Protein AF-0000000086866355 (afdb_homodimer)

Structure (mmCIF, N/CA/C/O backbone):
data_AF-0000000086866355-model_v1
#
loop_
_entity.id
_entity.type
_entity.pdbx_description
1 polymer 'Tubby-like protein'
#
loop_
_atom_site.group_PDB
_atom_site.id
_atom_site.type_symbol
_atom_site.label_atom_id
_atom_site.label_alt_id
_atom_site.label_comp_id
_atom_site.label_asym_id
_atom_site.label_entity_id
_atom_site.label_seq_id
_atom_site.pdbx_PDB_ins_code
_atom_site.Cartn_x
_atom_site.Cartn_y
_atom_site.Cartn_z
_atom_site.occupancy
_atom_site.B_iso_or_equiv
_atom_site.auth_seq_id
_atom_site.auth_comp_id
_atom_site.auth_asym_id
_atom_site.auth_atom_id
_atom_site.pdbx_PDB_model_num
ATOM 1 N N . SER A 1 1 ? 51.094 -3.871 59.094 1 22 1 SER A N 1
ATOM 2 C CA . SER A 1 1 ? 51.906 -3.299 58.031 1 22 1 SER A CA 1
ATOM 3 C C . SER A 1 1 ? 51.25 -3.449 56.688 1 22 1 SER A C 1
ATOM 5 O O . SER A 1 1 ? 51.75 -2.945 55.688 1 22 1 SER A O 1
ATOM 7 N N . THR A 1 2 ? 50.531 -4.531 56.438 1 24.47 2 THR A N 1
ATOM 8 C CA . THR A 1 2 ? 50.312 -5.113 55.125 1 24.47 2 THR A CA 1
ATOM 9 C C . THR A 1 2 ? 49.438 -4.18 54.25 1 24.47 2 THR A C 1
ATOM 11 O O . THR A 1 2 ? 48.375 -3.752 54.656 1 24.47 2 THR A O 1
ATOM 14 N N . GLN A 1 3 ? 50 -3.65 53.125 1 21.73 3 GLN A N 1
ATOM 15 C CA . GLN A 1 3 ? 49.875 -2.471 52.281 1 21.73 3 GLN A CA 1
ATOM 16 C C . GLN A 1 3 ? 48.688 -2.6 51.312 1 21.73 3 GLN A C 1
ATOM 18 O O . GLN A 1 3 ? 48.812 -3.236 50.281 1 21.73 3 GLN A O 1
ATOM 23 N N . CYS A 1 4 ? 47.594 -3.115 51.719 1 24.67 4 CYS A N 1
ATOM 24 C CA . CYS A 1 4 ? 46.594 -3.613 50.781 1 24.67 4 CYS A CA 1
ATOM 25 C C . CYS A 1 4 ? 46.188 -2.525 49.812 1 24.67 4 CYS A C 1
ATOM 27 O O . CYS A 1 4 ? 45.75 -1.448 50.219 1 24.67 4 CYS A O 1
ATOM 29 N N . CYS A 1 5 ? 46.75 -2.49 48.562 1 21.89 5 CYS A N 1
ATOM 30 C CA . CYS A 1 5 ? 47 -1.639 47.375 1 21.89 5 CYS A CA 1
ATOM 31 C C . CYS A 1 5 ? 45.688 -1.311 46.688 1 21.89 5 CYS A C 1
ATOM 33 O O . CYS A 1 5 ? 45.125 -2.156 46 1 21.89 5 CYS A O 1
ATOM 35 N N . VAL A 1 6 ? 44.688 -0.863 47.344 1 24.75 6 VAL A N 1
ATOM 36 C CA . VAL A 1 6 ? 43.344 -0.732 46.812 1 24.75 6 VAL A CA 1
ATOM 37 C C . VAL A 1 6 ? 43.344 0.205 45.625 1 24.75 6 VAL A C 1
ATOM 39 O O . VAL A 1 6 ? 43.594 1.405 45.75 1 24.75 6 VAL A O 1
ATOM 42 N N . THR A 1 7 ? 44.062 -0.179 44.469 1 22.98 7 THR A N 1
ATOM 43 C CA . THR A 1 7 ? 44.344 0.705 43.344 1 22.98 7 THR A CA 1
ATOM 44 C C . THR A 1 7 ? 43.062 1.239 42.719 1 22.98 7 THR A C 1
ATOM 46 O O . THR A 1 7 ? 42.125 0.475 42.469 1 22.98 7 THR A O 1
ATOM 49 N N . VAL A 1 8 ? 42.688 2.453 42.969 1 23.66 8 VAL A N 1
ATOM 50 C CA . VAL A 1 8 ? 41.531 3.324 42.719 1 23.66 8 VAL A CA 1
ATOM 51 C C . VAL A 1 8 ? 41.438 3.592 41.219 1 23.66 8 VAL A C 1
ATOM 53 O O . VAL A 1 8 ? 42.25 4.348 40.656 1 23.66 8 VAL A O 1
ATOM 56 N N . SER A 1 9 ? 41.438 2.555 40.281 1 23.56 9 SER A N 1
ATOM 57 C CA . SER A 1 9 ? 41.688 2.873 38.875 1 23.56 9 SER A CA 1
ATOM 58 C C . SER A 1 9 ? 40.594 3.799 38.344 1 23.56 9 SER A C 1
ATOM 60 O O . SER A 1 9 ? 39.406 3.508 38.438 1 23.56 9 SER A O 1
ATOM 62 N N . PRO A 1 10 ? 40.812 5.156 38.188 1 22.95 10 PRO A N 1
ATOM 63 C CA . PRO A 1 10 ? 39.906 6.281 37.969 1 22.95 10 PRO A CA 1
ATOM 64 C C . PRO A 1 10 ? 39.25 6.258 36.562 1 22.95 10 PRO A C 1
ATOM 66 O O . PRO A 1 10 ? 39.969 6.426 35.562 1 22.95 10 PRO A O 1
ATOM 69 N N . MET A 1 11 ? 38.469 5.293 36.125 1 22.59 11 MET A N 1
ATOM 70 C CA . MET A 1 11 ? 38.062 5.012 34.75 1 22.59 11 MET A CA 1
ATOM 71 C C . MET A 1 11 ? 37.219 6.141 34.188 1 22.59 11 MET A C 1
ATOM 73 O O . MET A 1 11 ? 35.969 6.094 34.281 1 22.59 11 MET A O 1
ATOM 77 N N . SER A 1 12 ? 37.469 7.398 34.406 1 20.14 12 SER A N 1
ATOM 78 C CA . SER A 1 12 ? 36.406 8.367 34.156 1 20.14 12 SER A CA 1
ATOM 79 C C . SER A 1 12 ? 35.969 8.375 32.719 1 20.14 12 SER A C 1
ATOM 81 O O . SER A 1 12 ? 36.781 8.297 31.812 1 20.14 12 SER A O 1
ATOM 83 N N . LEU A 1 13 ? 34.625 8.18 32.312 1 20.86 13 LEU A N 1
ATOM 84 C CA . LEU A 1 13 ? 33.719 7.891 31.203 1 20.86 13 LEU A CA 1
ATOM 85 C C . LEU A 1 13 ? 33.625 9.078 30.266 1 20.86 13 LEU A C 1
ATOM 87 O O . LEU A 1 13 ? 32.938 9.008 29.234 1 20.86 13 LEU A O 1
ATOM 91 N N . THR A 1 14 ? 34.031 10.281 30.656 1 19.16 14 THR A N 1
ATOM 92 C CA . THR A 1 14 ? 33.031 11.266 30.203 1 19.16 14 THR A CA 1
ATOM 93 C C . THR A 1 14 ? 32.969 11.297 28.672 1 19.16 14 THR A C 1
ATOM 95 O O . THR A 1 14 ? 31.906 11.18 28.094 1 19.16 14 THR A O 1
ATOM 98 N N . ALA A 1 15 ? 33.531 12.43 28.078 1 18.39 15 ALA A N 1
ATOM 99 C CA . ALA A 1 15 ? 32.875 13.539 27.375 1 18.39 15 ALA A CA 1
ATOM 100 C C . ALA A 1 15 ? 32.812 13.266 25.875 1 18.39 15 ALA A C 1
ATOM 102 O O . ALA A 1 15 ? 31.781 13.531 25.234 1 18.39 15 ALA A O 1
ATOM 103 N N . ALA A 1 16 ? 33.969 13.18 25.156 1 20.39 16 ALA A N 1
ATOM 104 C CA . ALA A 1 16 ? 34.156 14.109 24.047 1 20.39 16 ALA A CA 1
ATOM 105 C C . ALA A 1 16 ? 33.531 13.555 22.766 1 20.39 16 ALA A C 1
ATOM 107 O O . ALA A 1 16 ? 34.094 12.648 22.141 1 20.39 16 ALA A O 1
ATOM 108 N N . THR A 1 17 ? 32.281 13.148 22.75 1 21.11 17 THR A N 1
ATOM 109 C CA . THR A 1 17 ? 31.828 12.367 21.609 1 21.11 17 THR A CA 1
ATOM 110 C C . THR A 1 17 ? 31.875 13.203 20.328 1 21.11 17 THR A C 1
ATOM 112 O O . THR A 1 17 ? 31.094 14.141 20.172 1 21.11 17 THR A O 1
ATOM 115 N N . SER A 1 18 ? 33.031 13.648 19.844 1 20.7 18 SER A N 1
ATOM 116 C CA . SER A 1 18 ? 33.188 14.57 18.734 1 20.7 18 SER A CA 1
ATOM 117 C C . SER A 1 18 ? 32.531 14.039 17.469 1 20.7 18 SER A C 1
ATOM 119 O O . SER A 1 18 ? 32.75 14.586 16.375 1 20.7 18 SER A O 1
ATOM 121 N N . SER A 1 19 ? 31.609 13.094 17.547 1 20.66 19 SER A N 1
ATOM 122 C CA . SER A 1 19 ? 31.484 12.414 16.25 1 20.66 19 SER A CA 1
ATOM 123 C C . SER A 1 19 ? 30.844 13.32 15.211 1 20.66 19 SER A C 1
ATOM 125 O O . SER A 1 19 ? 29.625 13.539 15.219 1 20.66 19 SER A O 1
ATOM 127 N N . ASP A 1 20 ? 31.312 14.5 14.961 1 21.02 20 ASP A N 1
ATOM 128 C CA . ASP A 1 20 ? 30.594 15.43 14.094 1 21.02 20 ASP A CA 1
ATOM 129 C C . ASP A 1 20 ? 30.391 14.828 12.703 1 21.02 20 ASP A C 1
ATOM 131 O O . ASP A 1 20 ? 30.031 15.539 11.766 1 21.02 20 ASP A O 1
ATOM 135 N N . GLU A 1 21 ? 30.547 13.531 12.477 1 21.77 21 GLU A N 1
ATOM 136 C CA . GLU A 1 21 ? 30.656 13.297 11.039 1 21.77 21 GLU A CA 1
ATOM 137 C C . GLU A 1 21 ? 29.422 13.805 10.305 1 21.77 21 GLU A C 1
ATOM 139 O O . GLU A 1 21 ? 28.297 13.656 10.789 1 21.77 21 GLU A O 1
ATOM 144 N N . GLU A 1 22 ? 29.625 14.828 9.398 1 21.69 22 GLU A N 1
ATOM 145 C CA . GLU A 1 22 ? 28.875 15.586 8.398 1 21.69 22 GLU A CA 1
ATOM 146 C C . GLU A 1 22 ? 28.031 14.672 7.527 1 21.69 22 GLU A C 1
ATOM 148 O O . GLU A 1 22 ? 28.531 13.672 7 1 21.69 22 GLU A O 1
ATOM 153 N N . ASP A 1 23 ? 26.766 14.555 7.879 1 23.09 23 ASP A N 1
ATOM 154 C CA . ASP A 1 23 ? 25.625 13.82 7.324 1 23.09 23 ASP A CA 1
ATOM 155 C C . ASP A 1 23 ? 25.375 14.219 5.871 1 23.09 23 ASP A C 1
ATOM 157 O O . ASP A 1 23 ? 24.75 15.234 5.598 1 23.09 23 ASP A O 1
ATOM 161 N N . ASP A 1 24 ? 26.375 14.258 4.988 1 23.86 24 ASP A N 1
ATOM 162 C CA . ASP A 1 24 ? 26.25 14.695 3.602 1 23.86 24 ASP A CA 1
ATOM 163 C C . ASP A 1 24 ? 25.266 13.828 2.832 1 23.86 24 ASP A C 1
ATOM 165 O O . ASP A 1 24 ? 25.656 13.016 1.992 1 23.86 24 ASP A O 1
ATOM 169 N N . SER A 1 25 ? 24.328 13.203 3.381 1 23.52 25 SER A N 1
ATOM 170 C CA . SER A 1 25 ? 23.719 12.188 2.523 1 23.52 25 SER A CA 1
ATOM 171 C C . SER A 1 25 ? 23.047 12.82 1.308 1 23.52 25 SER A C 1
ATOM 173 O O . SER A 1 25 ? 21.844 13.078 1.32 1 23.52 25 SER A O 1
ATOM 175 N N . ASP A 1 26 ? 23.594 13.891 0.73 1 24.28 26 ASP A N 1
ATOM 176 C CA . ASP A 1 26 ? 23.125 14.492 -0.513 1 24.28 26 ASP A CA 1
ATOM 177 C C . ASP A 1 26 ? 23.031 13.453 -1.628 1 24.28 26 ASP A C 1
ATOM 179 O O . ASP A 1 26 ? 24.047 13.117 -2.25 1 24.28 26 ASP A O 1
ATOM 183 N N . SER A 1 27 ? 22.531 12.312 -1.439 1 25.3 27 SER A N 1
ATOM 184 C CA . SER A 1 27 ? 22.734 11.32 -2.488 1 25.3 27 SER A CA 1
ATOM 185 C C . SER A 1 27 ? 22.422 11.898 -3.865 1 25.3 27 SER A C 1
ATOM 187 O O . SER A 1 27 ? 21.438 12.617 -4.031 1 25.3 27 SER A O 1
ATOM 189 N N . SER A 1 28 ? 23.391 12.086 -4.703 1 24.31 28 SER A N 1
ATOM 190 C CA . SER A 1 28 ? 23.703 12.328 -6.105 1 24.31 28 SER A CA 1
ATOM 191 C C . SER A 1 28 ? 22.75 11.57 -7.027 1 24.31 28 SER A C 1
ATOM 193 O O . SER A 1 28 ? 22.422 10.414 -6.762 1 24.31 28 SER A O 1
ATOM 195 N N . THR A 1 29 ? 21.859 12.289 -7.727 1 25.16 29 THR A N 1
ATOM 196 C CA . THR A 1 29 ? 21.062 11.914 -8.883 1 25.16 29 THR A CA 1
ATOM 197 C C . THR A 1 29 ? 21.922 11.227 -9.938 1 25.16 29 THR A C 1
ATOM 199 O O . THR A 1 29 ? 22.656 11.891 -10.68 1 25.16 29 THR A O 1
ATOM 202 N N . LYS A 1 30 ? 22.703 10.203 -9.594 1 26.78 30 LYS A N 1
ATOM 203 C CA . LYS A 1 30 ? 23.484 9.594 -10.664 1 26.78 30 LYS A CA 1
ATOM 204 C C . LYS A 1 30 ? 22.609 9.367 -11.906 1 26.78 30 LYS A C 1
ATOM 206 O O . LYS A 1 30 ? 21.406 9.141 -11.789 1 26.78 30 LYS A O 1
ATOM 211 N N . PRO A 1 31 ? 23.172 9.867 -13.031 1 28.16 31 PRO A N 1
ATOM 212 C CA . PRO A 1 31 ? 22.5 9.633 -14.32 1 28.16 31 PRO A CA 1
ATOM 213 C C . PRO A 1 31 ? 22.031 8.195 -14.484 1 28.16 31 PRO A C 1
ATOM 215 O O . PRO A 1 31 ? 22.656 7.27 -13.945 1 28.16 31 PRO A O 1
ATOM 218 N N . ILE A 1 32 ? 20.719 8.031 -14.492 1 28.5 32 ILE A N 1
ATOM 219 C CA . ILE A 1 32 ? 20.188 6.723 -14.852 1 28.5 32 ILE A CA 1
ATOM 220 C C . ILE A 1 32 ? 20.953 6.168 -16.047 1 28.5 32 ILE A C 1
ATOM 222 O O . ILE A 1 32 ? 20.891 6.734 -17.156 1 28.5 32 ILE A O 1
ATOM 226 N N . ARG A 1 33 ? 22.25 5.852 -15.828 1 26.22 33 ARG A N 1
ATOM 227 C CA . ARG A 1 33 ? 22.938 5.145 -16.906 1 26.22 33 ARG A CA 1
ATOM 228 C C . ARG A 1 33 ? 21.984 4.207 -17.641 1 26.22 33 ARG A C 1
ATOM 230 O O . ARG A 1 33 ? 21 3.725 -17.062 1 26.22 33 ARG A O 1
ATOM 237 N N . SER A 1 34 ? 21.906 4.391 -18.922 1 28.97 34 SER A N 1
ATOM 238 C CA . SER A 1 34 ? 21.234 3.514 -19.891 1 28.97 34 SER A CA 1
ATOM 239 C C . SER A 1 34 ? 21.438 2.045 -19.531 1 28.97 34 SER A C 1
ATOM 241 O O . SER A 1 34 ? 22.547 1.52 -19.641 1 28.97 34 SER A O 1
ATOM 243 N N . GLU A 1 35 ? 21.016 1.693 -18.359 1 32.34 35 GLU A N 1
ATOM 244 C CA . GLU A 1 35 ? 21.312 0.323 -17.953 1 32.34 35 GLU A CA 1
ATOM 245 C C . GLU A 1 35 ? 20.969 -0.668 -19.062 1 32.34 35 GLU A C 1
ATOM 247 O O . GLU A 1 35 ? 19.922 -0.564 -19.688 1 32.34 35 GLU A O 1
ATOM 252 N N . LYS A 1 36 ? 22 -1.164 -19.688 1 33.28 36 LYS A N 1
ATOM 253 C CA . LYS A 1 36 ? 21.812 -2.305 -20.578 1 33.28 36 LYS A CA 1
ATOM 254 C C . LYS A 1 36 ? 20.703 -3.227 -20.062 1 33.28 36 LYS A C 1
ATOM 256 O O . LYS A 1 36 ? 20.672 -3.566 -18.891 1 33.28 36 LYS A O 1
ATOM 261 N N . LYS A 1 37 ? 19.625 -3.135 -20.734 1 38.28 37 LYS A N 1
ATOM 262 C CA . LYS A 1 37 ? 18.578 -4.121 -20.5 1 38.28 37 LYS A CA 1
ATOM 263 C C . LYS A 1 37 ? 19.156 -5.449 -20.031 1 38.28 37 LYS A C 1
ATOM 265 O O . LYS A 1 37 ? 19.797 -6.16 -20.812 1 38.28 37 LYS A O 1
ATOM 270 N N . LYS A 1 38 ? 19.625 -5.438 -18.75 1 45.19 38 LYS A N 1
ATOM 271 C CA . LYS A 1 38 ? 20.078 -6.746 -18.297 1 45.19 38 LYS A CA 1
ATOM 272 C C . LYS A 1 38 ? 19.109 -7.844 -18.734 1 45.19 38 LYS A C 1
ATOM 274 O O . LYS A 1 38 ? 17.891 -7.625 -18.766 1 45.19 38 LYS A O 1
ATOM 279 N N . ASN A 1 39 ? 19.609 -8.812 -19.375 1 56.75 39 ASN A N 1
ATOM 280 C CA . ASN A 1 39 ? 18.844 -10 -19.75 1 56.75 39 ASN A CA 1
ATOM 281 C C . ASN A 1 39 ? 18.031 -10.539 -18.562 1 56.75 39 ASN A C 1
ATOM 283 O O . ASN A 1 39 ? 18.578 -10.789 -17.5 1 56.75 39 ASN A O 1
ATOM 287 N N . PRO A 1 40 ? 16.688 -10.359 -18.547 1 55.22 40 PRO A N 1
ATOM 288 C CA . PRO A 1 40 ? 15.836 -10.859 -17.469 1 55.22 40 PRO A CA 1
ATOM 289 C C . PRO A 1 40 ? 16.312 -12.195 -16.906 1 55.22 40 PRO A C 1
ATOM 291 O O . PRO A 1 40 ? 16.141 -12.461 -15.711 1 55.22 40 PRO A O 1
ATOM 294 N N . ALA A 1 41 ? 16.984 -12.82 -17.703 1 68.06 41 ALA A N 1
ATOM 295 C CA . ALA A 1 41 ? 17.422 -14.125 -17.219 1 68.06 41 ALA A CA 1
ATOM 296 C C . ALA A 1 41 ? 18.453 -13.984 -16.125 1 68.06 41 ALA A C 1
ATOM 298 O O . ALA A 1 41 ? 18.5 -14.797 -15.188 1 68.06 41 ALA A O 1
ATOM 299 N N . SER A 1 42 ? 19.281 -12.992 -16.203 1 70.75 42 SER A N 1
ATOM 300 C CA . SER A 1 42 ? 20.359 -12.797 -15.234 1 70.75 42 SER A CA 1
ATOM 301 C C . SER A 1 42 ? 19.812 -12.383 -13.875 1 70.75 42 SER A C 1
ATOM 303 O O . SER A 1 42 ? 20.438 -12.648 -12.844 1 70.75 42 SER A O 1
ATOM 305 N N . LEU A 1 43 ? 18.609 -11.922 -13.93 1 72 43 LEU A N 1
ATOM 306 C CA . LEU A 1 43 ? 18 -11.422 -12.703 1 72 43 LEU A CA 1
ATOM 307 C C . LEU A 1 43 ? 17.625 -12.578 -11.781 1 72 43 LEU A C 1
ATOM 309 O O . LEU A 1 43 ? 17.594 -12.406 -10.555 1 72 43 LEU A O 1
ATOM 313 N N . PHE A 1 44 ? 17.578 -13.727 -12.297 1 80.44 44 PHE A N 1
ATOM 314 C CA . PHE A 1 44 ? 16.984 -14.812 -11.523 1 80.44 44 PHE A CA 1
ATOM 315 C C . PHE A 1 44 ? 17.953 -15.969 -11.359 1 80.44 44 PHE A C 1
ATOM 317 O O . PHE A 1 44 ? 17.641 -16.984 -10.734 1 80.44 44 PHE A O 1
ATOM 324 N N . GLN A 1 45 ? 19.188 -15.82 -11.93 1 74.75 45 GLN A N 1
ATOM 325 C CA . GLN A 1 45 ? 20.188 -16.875 -11.844 1 74.75 45 GLN A CA 1
ATOM 326 C C . GLN A 1 45 ? 20.875 -16.859 -10.477 1 74.75 45 GLN A C 1
ATOM 328 O O . GLN A 1 45 ? 21.234 -15.805 -9.961 1 74.75 45 GLN A O 1
ATOM 333 N N . THR A 1 46 ? 20.922 -17.844 -9.672 1 68.56 46 THR A N 1
ATOM 334 C CA . THR A 1 46 ? 21.547 -17.922 -8.359 1 68.56 46 THR A CA 1
ATOM 335 C C . THR A 1 46 ? 22.906 -18.609 -8.445 1 68.56 46 THR A C 1
ATOM 337 O O . THR A 1 46 ? 23.516 -18.938 -7.426 1 68.56 46 THR A O 1
ATOM 340 N N . GLY A 1 47 ? 23.688 -18.922 -9.484 1 51.78 47 GLY A N 1
ATOM 341 C CA . GLY A 1 47 ? 24.906 -19.719 -9.531 1 51.78 47 GLY A CA 1
ATOM 342 C C . GLY A 1 47 ? 26.109 -18.984 -8.992 1 51.78 47 GLY A C 1
ATOM 343 O O . GLY A 1 47 ? 26.141 -17.75 -8.977 1 51.78 47 GLY A O 1
ATOM 344 N N . GLY A 1 48 ? 26.844 -19.516 -7.895 1 41.78 48 GLY A N 1
ATOM 345 C CA . GLY A 1 48 ? 28.203 -19.188 -7.484 1 41.78 48 GLY A CA 1
ATOM 346 C C . GLY A 1 48 ? 29.172 -19.109 -8.641 1 41.78 48 GLY A C 1
ATOM 347 O O . GLY A 1 48 ? 29.125 -19.938 -9.562 1 41.78 48 GLY A O 1
ATOM 348 N N . ASP A 1 49 ? 29.734 -17.938 -9.008 1 36.31 49 ASP A N 1
ATOM 349 C CA . ASP A 1 49 ? 30.922 -17.906 -9.875 1 36.31 49 ASP A CA 1
ATOM 350 C C . ASP A 1 49 ? 31.953 -18.938 -9.438 1 36.31 49 ASP A C 1
ATOM 352 O O . ASP A 1 49 ? 32.312 -19 -8.266 1 36.31 49 ASP A O 1
ATOM 356 N N . PRO A 1 50 ? 32.094 -20.141 -10.055 1 31.47 50 PRO A N 1
ATOM 357 C CA . PRO A 1 50 ? 33.406 -20.781 -9.781 1 31.47 50 PRO A CA 1
ATOM 358 C C . PRO A 1 50 ? 34.594 -19.859 -9.984 1 31.47 50 PRO A C 1
ATOM 360 O O . PRO A 1 50 ? 34.469 -18.859 -10.711 1 31.47 50 PRO A O 1
ATOM 363 N N . PRO A 1 51 ? 35.656 -19.891 -9.203 1 29.27 51 PRO A N 1
ATOM 364 C CA . PRO A 1 51 ? 36.812 -19.016 -9.328 1 29.27 51 PRO A CA 1
ATOM 365 C C . PRO A 1 51 ? 37.344 -18.922 -10.766 1 29.27 51 PRO A C 1
ATOM 367 O O . PRO A 1 51 ? 37.469 -19.938 -11.445 1 29.27 51 PRO A O 1
ATOM 370 N N . LYS A 1 52 ? 37.062 -17.812 -11.445 1 25.08 52 LYS A N 1
ATOM 371 C CA . LYS A 1 52 ? 37.625 -17.484 -12.742 1 25.08 52 LYS A CA 1
ATOM 372 C C . LYS A 1 52 ? 39.125 -17.75 -12.758 1 25.08 52 LYS A C 1
ATOM 374 O O . LYS A 1 52 ? 39.875 -17.172 -11.969 1 25.08 52 LYS A O 1
ATOM 379 N N . GLU A 1 53 ? 39.531 -18.984 -13.031 1 21.17 53 GLU A N 1
ATOM 380 C CA . GLU A 1 53 ? 40.906 -19.094 -13.477 1 21.17 53 GLU A CA 1
ATOM 381 C C . GLU A 1 53 ? 41.188 -18.125 -14.625 1 21.17 53 GLU A C 1
ATOM 383 O O . GLU A 1 53 ? 40.312 -17.859 -15.453 1 21.17 53 GLU A O 1
ATOM 388 N N . LYS A 1 54 ? 42.156 -17.312 -14.477 1 22.84 54 LYS A N 1
ATOM 389 C CA . LYS A 1 54 ? 42.844 -16.297 -15.281 1 22.84 54 LYS A CA 1
ATOM 390 C C . LYS A 1 54 ? 43.125 -16.812 -16.688 1 22.84 54 LYS A C 1
ATOM 392 O O . LYS A 1 54 ? 44.062 -17.594 -16.875 1 22.84 54 LYS A O 1
ATOM 397 N N . LYS A 1 55 ? 42.125 -17.234 -17.531 1 18.59 55 LYS A N 1
ATOM 398 C CA . LYS A 1 55 ? 42.531 -17.703 -18.844 1 18.59 55 LYS A CA 1
ATOM 399 C C . LYS A 1 55 ? 43.25 -16.594 -19.609 1 18.59 55 LYS A C 1
ATOM 401 O O . LYS A 1 55 ? 42.906 -15.422 -19.484 1 18.59 55 LYS A O 1
ATOM 406 N N . SER A 1 56 ? 44.469 -16.828 -20.219 1 19.11 56 SER A N 1
ATOM 407 C CA . SER A 1 56 ? 45.5 -16.344 -21.125 1 19.11 56 SER A CA 1
ATOM 408 C C . SER A 1 56 ? 44.906 -16.109 -22.516 1 19.11 56 SER A C 1
ATOM 410 O O . SER A 1 56 ? 44.438 -17.047 -23.172 1 19.11 56 SER A O 1
ATOM 412 N N . LYS A 1 57 ? 44.156 -15.062 -22.609 1 18.42 57 LYS A N 1
ATOM 413 C CA . LYS A 1 57 ? 43.531 -14.719 -23.875 1 18.42 57 LYS A CA 1
ATOM 414 C C . LYS A 1 57 ? 44.594 -14.547 -24.969 1 18.42 57 LYS A C 1
ATOM 416 O O . LYS A 1 57 ? 45.469 -13.703 -24.844 1 18.42 57 LYS A O 1
ATOM 421 N N . LYS A 1 58 ? 44.875 -15.617 -25.703 1 16.56 58 LYS A N 1
ATOM 422 C CA . LYS A 1 58 ? 45.625 -15.594 -26.953 1 16.56 58 LYS A CA 1
ATOM 423 C C . LYS A 1 58 ? 44.906 -14.781 -28.016 1 16.56 58 LYS A C 1
ATOM 425 O O . LYS A 1 58 ? 43.688 -14.742 -28.031 1 16.56 58 LYS A O 1
ATOM 430 N N . LYS A 1 59 ? 45.625 -13.961 -28.891 1 18.44 59 LYS A N 1
ATOM 431 C CA . LYS A 1 59 ? 45.625 -12.914 -29.906 1 18.44 59 LYS A CA 1
ATOM 432 C C . LYS A 1 59 ? 44.969 -13.414 -31.203 1 18.44 59 LYS A C 1
ATOM 434 O O . LYS A 1 59 ? 44.969 -12.703 -32.219 1 18.44 59 LYS A O 1
ATOM 439 N N . ALA A 1 60 ? 44.156 -14.602 -31.266 1 16.38 60 ALA A N 1
ATOM 440 C CA . ALA A 1 60 ? 44.281 -15.062 -32.656 1 16.38 60 ALA A CA 1
ATOM 441 C C . ALA A 1 60 ? 43.594 -14.078 -33.594 1 16.38 60 ALA A C 1
ATOM 443 O O . ALA A 1 60 ? 42.719 -13.305 -33.219 1 16.38 60 ALA A O 1
ATOM 444 N N . PRO A 1 61 ? 43.781 -14.188 -34.969 1 18.97 61 PRO A N 1
ATOM 445 C CA . PRO A 1 61 ? 43.969 -13.547 -36.281 1 18.97 61 PRO A CA 1
ATOM 446 C C . PRO A 1 61 ? 42.656 -13.406 -37.062 1 18.97 61 PRO A C 1
ATOM 448 O O . PRO A 1 61 ? 42.656 -12.867 -38.156 1 18.97 61 PRO A O 1
ATOM 451 N N . LEU A 1 62 ? 41.5 -13.438 -36.344 1 14.91 62 LEU A N 1
ATOM 452 C CA . LEU A 1 62 ? 40.531 -14.031 -37.281 1 14.91 62 LEU A CA 1
ATOM 453 C C . LEU A 1 62 ? 40.375 -13.164 -38.531 1 14.91 62 LEU A C 1
ATOM 455 O O . LEU A 1 62 ? 40.562 -11.945 -38.469 1 14.91 62 LEU A O 1
ATOM 459 N N . LYS A 1 63 ? 39.719 -13.914 -39.562 1 15.87 63 LYS A N 1
ATOM 460 C CA . LYS A 1 63 ? 39.688 -14.086 -41.031 1 15.87 63 LYS A CA 1
ATOM 461 C C . LYS A 1 63 ? 38.75 -13.055 -41.656 1 15.87 63 LYS A C 1
ATOM 463 O O . LYS A 1 63 ? 39.125 -12.398 -42.625 1 15.87 63 LYS A O 1
ATOM 468 N N . GLU A 1 64 ? 37.406 -13.195 -41.438 1 14.8 64 GLU A N 1
ATOM 469 C CA . GLU A 1 64 ? 36.688 -13.656 -42.625 1 14.8 64 GLU A CA 1
ATOM 470 C C . GLU A 1 64 ? 36.281 -12.47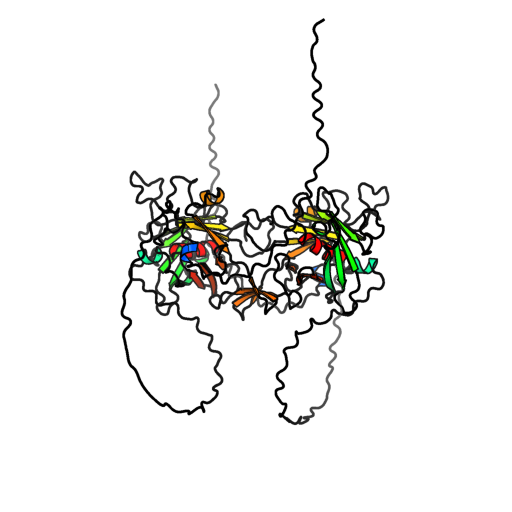7 -43.5 1 14.8 64 GLU A C 1
ATOM 472 O O . GLU A 1 64 ? 36.281 -11.328 -43.062 1 14.8 64 GLU A O 1
ATOM 477 N N . ALA A 1 65 ? 35.312 -12.742 -44.469 1 16.72 65 ALA A N 1
ATOM 478 C CA . ALA A 1 65 ? 34.938 -12.836 -45.875 1 16.72 65 ALA A CA 1
ATOM 479 C C . ALA A 1 65 ? 33.875 -11.797 -46.25 1 16.72 65 ALA A C 1
ATOM 481 O O . ALA A 1 65 ? 33.469 -11.711 -47.406 1 16.72 65 ALA A O 1
ATOM 482 N N . GLU A 1 66 ? 33.5 -10.922 -45.375 1 16.12 66 GLU A N 1
ATOM 483 C CA . GLU A 1 66 ? 32.125 -10.734 -45.781 1 16.12 66 GLU A CA 1
ATOM 484 C C . GLU A 1 66 ? 32 -10.148 -47.188 1 16.12 66 GLU A C 1
ATOM 486 O O . GLU A 1 66 ? 32.688 -9.164 -47.5 1 16.12 66 GLU A O 1
ATOM 491 N N . SER A 1 67 ? 31.344 -11 -47.969 1 15.16 67 SER A N 1
ATOM 492 C CA . SER A 1 67 ? 31 -11.039 -49.375 1 15.16 67 SER A CA 1
ATOM 493 C C . SER A 1 67 ? 30.094 -9.867 -49.75 1 15.16 67 SER A C 1
ATOM 495 O O . SER A 1 67 ? 30.406 -9.109 -50.688 1 15.16 67 SER A O 1
ATOM 497 N N . GLU A 1 68 ? 28.781 -10.164 -49.906 1 15.02 68 GLU A N 1
ATOM 498 C CA . GLU A 1 68 ? 28.172 -10.273 -51.219 1 15.02 68 GLU A CA 1
ATOM 499 C C . GLU A 1 68 ? 27.484 -8.969 -51.656 1 15.02 68 GLU A C 1
ATOM 501 O O . GLU A 1 68 ? 27.391 -8.039 -50.844 1 15.02 68 GLU A O 1
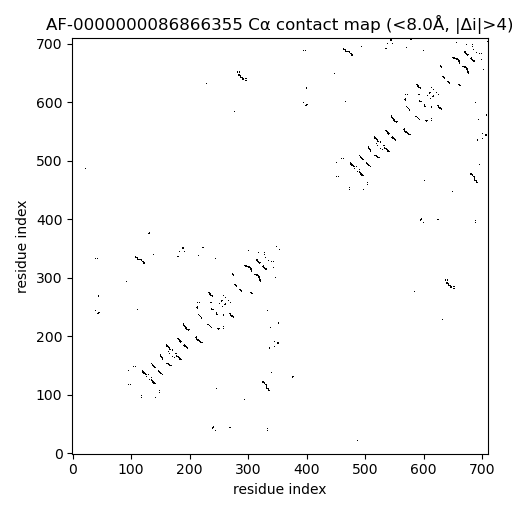ATOM 506 N N . GLU A 1 69 ? 26.109 -9.055 -51.875 1 15.57 69 GLU A N 1
ATOM 507 C CA . GLU A 1 69 ? 25.359 -9.047 -53.125 1 15.57 69 GLU A CA 1
ATOM 508 C C . GLU A 1 69 ? 24.734 -7.68 -53.375 1 15.57 69 GLU A C 1
ATOM 510 O O . GLU A 1 69 ? 24.641 -6.852 -52.469 1 15.57 69 GLU A O 1
ATOM 515 N N . GLU A 1 70 ? 23.453 -7.73 -53.969 1 15.66 70 GLU A N 1
ATOM 516 C CA . GLU A 1 70 ? 22.891 -7.375 -55.281 1 15.66 70 GLU A CA 1
ATOM 517 C C . GLU A 1 70 ? 22.078 -6.094 -55.188 1 15.66 70 GLU A C 1
ATOM 519 O O . GLU A 1 70 ? 22.266 -5.176 -56 1 15.66 70 GLU A O 1
ATOM 524 N N . THR A 1 71 ? 20.812 -6.109 -54.656 1 15.95 71 THR A N 1
ATOM 525 C CA . THR A 1 71 ? 19.688 -5.973 -55.594 1 15.95 71 THR A CA 1
ATOM 526 C C . THR A 1 71 ? 19.297 -4.504 -55.75 1 15.95 71 THR A C 1
ATOM 528 O O . THR A 1 71 ? 19.328 -3.744 -54.781 1 15.95 71 THR A O 1
ATOM 531 N N . PRO A 1 72 ? 18.703 -4.18 -56.938 1 17 72 PRO A N 1
ATOM 532 C CA . PRO A 1 72 ? 18.594 -2.961 -57.75 1 17 72 PRO A CA 1
ATOM 533 C C . PRO A 1 72 ? 17.516 -2.006 -57.219 1 17 72 PRO A C 1
ATOM 535 O O . PRO A 1 72 ? 17.812 -0.841 -56.938 1 17 72 PRO A O 1
ATOM 538 N N . GLU A 1 73 ? 16.219 -2.045 -57.875 1 15.9 73 GLU A N 1
ATOM 539 C CA . GLU A 1 73 ? 15.75 -0.99 -58.75 1 15.9 73 GLU A CA 1
ATOM 540 C C . GLU A 1 73 ? 14.789 -0.042 -58.031 1 15.9 73 GLU A C 1
ATOM 542 O O . GLU A 1 73 ? 14.438 -0.272 -56.875 1 15.9 73 GLU A O 1
ATOM 547 N N . THR A 1 74 ? 13.367 0.133 -58.562 1 16.27 74 THR A N 1
ATOM 548 C CA . THR A 1 74 ? 12.734 1.229 -59.281 1 16.27 74 THR A CA 1
ATOM 549 C C . THR A 1 74 ? 11.836 2.045 -58.375 1 16.27 74 THR A C 1
ATOM 551 O O . THR A 1 74 ? 11.5 1.597 -57.281 1 16.27 74 THR A O 1
ATOM 554 N N . LEU A 1 75 ? 10.578 2.602 -59 1 16.92 75 LEU A N 1
ATOM 555 C CA . LEU A 1 75 ? 10.008 3.906 -59.312 1 16.92 75 LEU A CA 1
ATOM 556 C C . LEU A 1 75 ? 8.836 4.234 -58.406 1 16.92 75 LEU A C 1
ATOM 558 O O . LEU A 1 75 ? 8.414 5.391 -58.312 1 16.92 75 LEU A O 1
ATOM 562 N N . GLN A 1 76 ? 8.258 3.279 -57.656 1 17.23 76 GLN A N 1
ATOM 563 C CA . GLN A 1 76 ? 6.82 3.477 -57.812 1 17.23 76 GLN A CA 1
ATOM 564 C C . GLN A 1 76 ? 6.355 4.766 -57.156 1 17.23 76 GLN A C 1
ATOM 566 O O . GLN A 1 76 ? 6.953 5.219 -56.188 1 17.23 76 GLN A O 1
ATOM 571 N N . LYS A 1 77 ? 5.094 5.301 -57.812 1 19.3 77 LYS A N 1
ATOM 572 C CA . LYS A 1 77 ? 4.23 6.457 -58.031 1 19.3 77 LYS A CA 1
ATOM 573 C C . LYS A 1 77 ? 3.434 6.801 -56.781 1 19.3 77 LYS A C 1
ATOM 575 O O . LYS A 1 77 ? 3.188 5.938 -55.938 1 19.3 77 LYS A O 1
ATOM 580 N N . ASN A 1 78 ? 2.824 8.07 -56.688 1 16.45 78 ASN A N 1
ATOM 581 C CA . ASN A 1 78 ? 2.453 9.156 -55.781 1 16.45 78 ASN A CA 1
ATOM 582 C C . ASN A 1 78 ? 1.056 8.953 -55.219 1 16.45 78 ASN A C 1
ATOM 584 O O . ASN A 1 78 ? 0.709 9.539 -54.188 1 16.45 78 ASN A O 1
ATOM 588 N N . SER A 1 79 ? 0.127 8.086 -55.719 1 19.34 79 SER A N 1
ATOM 589 C CA . SER A 1 79 ? -1.167 8.758 -55.75 1 19.34 79 SER A CA 1
ATOM 590 C C . SER A 1 79 ? -1.812 8.773 -54.375 1 19.34 79 SER A C 1
ATOM 592 O O . SER A 1 79 ? -1.951 7.727 -53.75 1 19.34 79 SER A O 1
ATOM 594 N N . ASN A 1 80 ? -1.873 9.93 -53.656 1 17.06 80 ASN A N 1
ATOM 595 C CA . ASN A 1 80 ? -2.111 10.25 -52.281 1 17.06 80 ASN A CA 1
ATOM 596 C C . ASN A 1 80 ? -3.596 10.172 -51.906 1 17.06 80 ASN A C 1
ATOM 598 O O . ASN A 1 80 ? -3.973 10.32 -50.75 1 17.06 80 ASN A O 1
ATOM 602 N N . LYS A 1 81 ? -4.625 10.078 -52.812 1 18.67 81 LYS A N 1
ATOM 603 C CA . LYS A 1 81 ? -5.664 10.945 -52.25 1 18.67 81 LYS A CA 1
ATOM 604 C C . LYS A 1 81 ? -6.465 10.219 -51.156 1 18.67 81 LYS A C 1
ATOM 606 O O . LYS A 1 81 ? -7.488 10.727 -50.688 1 18.67 81 LYS A O 1
ATOM 611 N N . LYS A 1 82 ? -6.051 9.195 -50.469 1 17.81 82 LYS A N 1
ATOM 612 C CA . LYS A 1 82 ? -7.121 8.391 -49.906 1 17.81 82 LYS A CA 1
ATOM 613 C C . LYS A 1 82 ? -7.832 9.141 -48.781 1 17.81 82 LYS A C 1
ATOM 615 O O . LYS A 1 82 ? -7.219 9.953 -48.062 1 17.81 82 LYS A O 1
ATOM 620 N N . GLY A 1 83 ? -9.234 8.992 -48.812 1 19.09 83 GLY A N 1
ATOM 621 C CA . GLY A 1 83 ? -10.43 9.383 -48.062 1 19.09 83 GLY A CA 1
ATOM 622 C C . GLY A 1 83 ? -10.383 8.992 -46.594 1 19.09 83 GLY A C 1
ATOM 623 O O . GLY A 1 83 ? -9.797 7.973 -46.25 1 19.09 83 GLY A O 1
ATOM 624 N N . LYS A 1 84 ? -10.477 10 -45.719 1 20.5 84 LYS A N 1
ATOM 625 C CA . LYS A 1 84 ? -10.32 10.055 -44.281 1 20.5 84 LYS A CA 1
ATOM 626 C C . LYS A 1 84 ? -11.438 9.289 -43.594 1 20.5 84 LYS A C 1
ATOM 628 O O . LYS A 1 84 ? -12.594 9.727 -43.594 1 20.5 84 LYS A O 1
ATOM 633 N N . ALA A 1 85 ? -11.648 7.965 -43.844 1 19.67 85 ALA A N 1
ATOM 634 C CA . ALA A 1 85 ? -12.688 7.246 -43.125 1 19.67 85 ALA A CA 1
ATOM 635 C C . ALA A 1 85 ? -12.461 7.34 -41.625 1 19.67 85 ALA A C 1
ATOM 637 O O . ALA A 1 85 ? -11.328 7.242 -41.156 1 19.67 85 ALA A O 1
ATOM 638 N N . LYS A 1 86 ? -13.383 7.969 -40.969 1 22.41 86 LYS A N 1
ATOM 639 C CA . LYS A 1 86 ? -13.508 8.164 -39.531 1 22.41 86 LYS A CA 1
ATOM 640 C C . LYS A 1 86 ? -13.445 6.828 -38.781 1 22.41 86 LYS A C 1
ATOM 642 O O . LYS A 1 86 ? -14.305 5.969 -38.969 1 22.41 86 LYS A O 1
ATOM 647 N N . LYS A 1 87 ? -12.227 6.27 -38.562 1 21.73 87 LYS A N 1
ATOM 648 C CA . LYS A 1 87 ? -11.945 4.984 -37.906 1 21.73 87 LYS A CA 1
ATOM 649 C C . LYS A 1 87 ? -12.539 4.926 -36.531 1 21.73 87 LYS A C 1
ATOM 651 O O . LYS A 1 87 ? -12.375 5.859 -35.719 1 21.73 87 LYS A O 1
ATOM 656 N N . SER A 1 88 ? -13.75 4.219 -36.406 1 25.69 88 SER A N 1
ATOM 657 C CA . SER A 1 88 ? -14.289 3.656 -35.188 1 25.69 88 SER A CA 1
ATOM 658 C C . SER A 1 88 ? -13.172 3.148 -34.281 1 25.69 88 SER A C 1
ATOM 660 O O . SER A 1 88 ? -12.258 2.459 -34.719 1 25.69 88 SER A O 1
ATOM 662 N N . LYS A 1 89 ? -12.812 3.98 -33.375 1 29.11 89 LYS A N 1
ATOM 663 C CA . LYS A 1 89 ? -11.734 3.529 -32.5 1 29.11 89 LYS A CA 1
ATOM 664 C C . LYS A 1 89 ? -11.859 2.043 -32.188 1 29.11 89 LYS A C 1
ATOM 666 O O . LYS A 1 89 ? -12.867 1.611 -31.609 1 29.11 89 LYS A O 1
ATOM 671 N N . LYS A 1 90 ? -11.516 1.212 -33.094 1 26.28 90 LYS A N 1
ATOM 672 C CA . LYS A 1 90 ? -11.344 -0.223 -32.875 1 26.28 90 LYS A CA 1
ATOM 673 C C . LYS A 1 90 ? -10.844 -0.52 -31.469 1 26.28 90 LYS A C 1
ATOM 675 O O . LYS A 1 90 ? -9.852 0.069 -31.016 1 26.28 90 LYS A O 1
ATOM 680 N N . LYS A 1 91 ? -11.75 -0.883 -30.562 1 33.31 91 LYS A N 1
ATOM 681 C CA . LYS A 1 91 ? -11.281 -1.52 -29.328 1 33.31 91 LYS A CA 1
ATOM 682 C C . LYS A 1 91 ? -9.961 -2.25 -29.562 1 33.31 91 LYS A C 1
ATOM 684 O O . LYS A 1 91 ? -9.859 -3.107 -30.438 1 33.31 91 LYS A O 1
ATOM 689 N N . GLU A 1 92 ? -8.891 -1.439 -29.547 1 36.84 92 GLU A N 1
ATOM 690 C CA . GLU A 1 92 ? -7.57 -2.029 -29.766 1 36.84 92 GLU A CA 1
ATOM 691 C C . GLU A 1 92 ? -7.539 -3.484 -29.297 1 36.84 92 GLU A C 1
ATOM 693 O O . GLU A 1 92 ? -7.852 -3.783 -28.141 1 36.84 92 GLU A O 1
ATOM 698 N N . GLU A 1 93 ? -7.914 -4.371 -30.156 1 39.75 93 GLU A N 1
ATOM 699 C CA . GLU A 1 93 ? -7.707 -5.797 -29.938 1 39.75 93 GLU A CA 1
ATOM 700 C C . GLU A 1 93 ? -6.414 -6.059 -29.172 1 39.75 93 GLU A C 1
ATOM 702 O O . GLU A 1 93 ? -5.371 -5.477 -29.5 1 39.75 93 GLU A O 1
ATOM 707 N N . ARG A 1 94 ? -6.594 -6.48 -27.969 1 47.91 94 ARG A N 1
ATOM 708 C CA . ARG A 1 94 ? -5.418 -6.906 -27.219 1 47.91 94 ARG A CA 1
ATOM 709 C C . ARG A 1 94 ? -4.453 -7.691 -28.094 1 47.91 94 ARG A C 1
ATOM 711 O O . ARG A 1 94 ? -4.883 -8.453 -28.969 1 47.91 94 ARG A O 1
ATOM 718 N N . PRO A 1 95 ? -3.307 -7.176 -28.359 1 48.41 95 PRO A N 1
ATOM 719 C CA . PRO A 1 95 ? -2.367 -7.93 -29.203 1 48.41 95 PRO A CA 1
ATOM 720 C C . PRO A 1 95 ? -2.393 -9.43 -28.906 1 48.41 95 PRO A C 1
ATOM 722 O O . PRO A 1 95 ? -2.535 -9.828 -27.734 1 48.41 95 PRO A O 1
ATOM 725 N N . PRO A 1 96 ? -2.596 -10.195 -29.938 1 51.06 96 PRO A N 1
ATOM 726 C CA . PRO A 1 96 ? -2.65 -11.648 -29.734 1 51.06 96 PRO A CA 1
ATOM 727 C C . PRO A 1 96 ? -1.358 -12.219 -29.156 1 51.06 96 PRO A C 1
ATOM 729 O O . PRO A 1 96 ? -0.281 -11.656 -29.375 1 51.06 96 PRO A O 1
ATOM 732 N N . SER A 1 97 ? -1.388 -12.984 -28.109 1 57.53 97 SER A N 1
ATOM 733 C CA . SER A 1 97 ? -0.285 -13.68 -27.469 1 57.53 97 SER A CA 1
ATOM 734 C C . SER A 1 97 ? 0.539 -14.477 -28.469 1 57.53 97 SER A C 1
ATOM 736 O O . SER A 1 97 ? 0.012 -14.938 -29.484 1 57.53 97 SER A O 1
ATOM 738 N N . PRO A 1 98 ? 1.845 -14.305 -28.531 1 61.22 98 PRO A N 1
ATOM 739 C CA . PRO A 1 98 ? 2.682 -15.156 -29.375 1 61.22 98 PRO A CA 1
ATOM 740 C C . PRO A 1 98 ? 2.193 -16.609 -29.422 1 61.22 98 PRO A C 1
ATOM 742 O O . PRO A 1 98 ? 1.546 -17.062 -28.484 1 61.22 98 PRO A O 1
ATOM 745 N N . VAL A 1 99 ? 2.322 -17.172 -30.609 1 69.38 99 VAL A N 1
ATOM 746 C CA . VAL A 1 99 ? 1.852 -18.531 -30.844 1 69.38 99 VAL A CA 1
ATOM 747 C C . VAL A 1 99 ? 2.635 -19.5 -29.953 1 69.38 99 VAL A C 1
ATOM 749 O O . VAL A 1 99 ? 3.857 -19.625 -30.094 1 69.38 99 VAL A O 1
ATOM 752 N N . ILE A 1 100 ? 2.072 -19.891 -28.906 1 77.81 100 ILE A N 1
ATOM 753 C CA . ILE A 1 100 ? 2.623 -20.891 -28 1 77.81 100 ILE A CA 1
ATOM 754 C C . ILE A 1 100 ? 2.029 -22.266 -28.328 1 77.81 100 ILE A C 1
ATOM 756 O O . ILE A 1 100 ? 0.807 -22.422 -28.344 1 77.81 100 ILE A O 1
ATOM 760 N N . GLU A 1 101 ? 2.914 -23.172 -28.766 1 80.5 101 GLU A N 1
ATOM 761 C CA . GLU A 1 101 ? 2.488 -24.547 -29.031 1 80.5 101 GLU A CA 1
ATOM 762 C C . GLU A 1 101 ? 2.67 -25.438 -27.812 1 80.5 101 GLU A C 1
ATOM 764 O O . GLU A 1 101 ? 3.707 -25.391 -27.156 1 80.5 101 GLU A O 1
ATOM 769 N N . VAL A 1 102 ? 1.546 -26.156 -27.594 1 86.94 102 VAL A N 1
ATOM 770 C CA . VAL A 1 102 ? 1.572 -27.078 -26.453 1 86.94 102 VAL A CA 1
ATOM 771 C C . VAL A 1 102 ? 1.59 -28.516 -26.953 1 86.94 102 VAL A C 1
ATOM 773 O O . VAL A 1 102 ? 0.536 -29.109 -27.203 1 86.94 102 VAL A O 1
ATOM 776 N N . ASP A 1 103 ? 2.77 -29.109 -27.094 1 86.38 103 ASP A N 1
ATOM 777 C CA . ASP A 1 103 ? 2.883 -30.484 -27.547 1 86.38 103 ASP A CA 1
ATOM 778 C C . ASP A 1 103 ? 2.615 -31.469 -26.406 1 86.38 103 ASP A C 1
ATOM 780 O O . ASP A 1 103 ? 1.761 -32.344 -26.516 1 86.38 103 ASP A O 1
ATOM 784 N N . ASN A 1 104 ? 3.373 -31.328 -25.328 1 93.5 104 ASN A N 1
ATOM 785 C CA . ASN A 1 104 ? 3.199 -32.062 -24.094 1 93.5 104 ASN A CA 1
ATOM 786 C C . ASN A 1 104 ? 2.717 -31.172 -22.953 1 93.5 104 ASN A C 1
ATOM 788 O O . ASN A 1 104 ? 3.49 -30.375 -22.406 1 93.5 104 ASN A O 1
ATOM 792 N N . LEU A 1 105 ? 1.472 -31.422 -22.594 1 95 105 LEU A N 1
ATOM 793 C CA . LEU A 1 105 ? 0.83 -30.516 -21.641 1 95 105 LEU A CA 1
ATOM 794 C C . LEU A 1 105 ? 1.532 -30.562 -20.281 1 95 105 LEU A C 1
ATOM 796 O O . LEU A 1 105 ? 1.8 -29.531 -19.672 1 95 105 LEU A O 1
ATOM 800 N N . GLU A 1 106 ? 1.811 -31.766 -19.812 1 94.75 106 GLU A N 1
ATOM 801 C CA . GLU A 1 106 ? 2.447 -31.938 -18.516 1 94.75 106 GLU A CA 1
ATOM 802 C C . GLU A 1 106 ? 3.795 -31.234 -18.453 1 94.75 106 GLU A C 1
ATOM 804 O O . GLU A 1 106 ? 4.109 -30.562 -17.469 1 94.75 106 GLU A O 1
ATOM 809 N N . GLU A 1 107 ? 4.547 -31.406 -19.453 1 94.44 107 GLU A N 1
ATOM 810 C CA . GLU A 1 107 ? 5.852 -30.75 -19.516 1 94.44 107 GLU A CA 1
ATOM 811 C C . GLU A 1 107 ? 5.703 -29.234 -19.656 1 94.44 107 GLU A C 1
ATOM 813 O O . GLU A 1 107 ? 6.441 -28.484 -19.031 1 94.44 107 GLU A O 1
ATOM 818 N N . PHE A 1 108 ? 4.793 -28.875 -20.453 1 95.94 108 PHE A N 1
ATOM 819 C CA . PHE A 1 108 ? 4.602 -27.453 -20.75 1 95.94 108 PHE A CA 1
ATOM 820 C C . PHE A 1 108 ? 4.273 -26.688 -19.469 1 95.94 108 PHE A C 1
ATOM 822 O O . PHE A 1 108 ? 4.832 -25.625 -19.219 1 95.94 108 PHE A O 1
ATOM 829 N N . VAL A 1 109 ? 3.385 -27.203 -18.656 1 97.94 109 VAL A N 1
ATOM 830 C CA . VAL A 1 109 ? 2.848 -26.438 -17.547 1 97.94 109 VAL A CA 1
ATOM 831 C C . VAL A 1 109 ? 3.885 -26.375 -16.422 1 97.94 109 VAL A C 1
ATOM 833 O O . VAL A 1 109 ? 3.768 -25.547 -15.516 1 97.94 109 VAL A O 1
ATOM 836 N N . LEU A 1 110 ? 4.934 -27.188 -16.453 1 96.81 110 LEU A N 1
ATOM 837 C CA . LEU A 1 110 ? 5.965 -27.172 -15.422 1 96.81 110 LEU A CA 1
ATOM 838 C C . LEU A 1 110 ? 7.223 -26.469 -15.914 1 96.81 110 LEU A C 1
ATOM 840 O O . LEU A 1 110 ? 8.109 -26.141 -15.117 1 96.81 110 LEU A O 1
ATOM 844 N N . GLN A 1 111 ? 7.266 -26.203 -17.141 1 96 111 GLN A N 1
ATOM 845 C CA . GLN A 1 111 ? 8.422 -25.531 -17.719 1 96 111 GLN A CA 1
ATOM 846 C C . GLN A 1 111 ? 8.328 -24.016 -17.578 1 96 111 GLN A C 1
ATOM 848 O O . GLN A 1 111 ? 7.27 -23.438 -17.812 1 96 111 GLN A O 1
ATOM 853 N N . PRO A 1 112 ? 9.453 -23.406 -17.125 1 96.69 112 PRO A N 1
ATOM 854 C CA . PRO A 1 112 ? 9.422 -21.953 -17.078 1 96.69 112 PRO A CA 1
ATOM 855 C C . PRO A 1 112 ? 9.07 -21.328 -18.422 1 96.69 112 PRO A C 1
ATOM 857 O O . PRO A 1 112 ? 9.391 -21.891 -19.484 1 96.69 112 PRO A O 1
ATOM 860 N N . ALA A 1 113 ? 8.414 -20.203 -18.359 1 96.94 113 ALA A N 1
ATOM 861 C CA . ALA A 1 113 ? 8.117 -19.469 -19.594 1 96.94 113 ALA A CA 1
ATOM 862 C C . ALA A 1 113 ? 9.391 -19.172 -20.375 1 96.94 113 ALA A C 1
ATOM 864 O O . ALA A 1 113 ? 10.461 -18.984 -19.781 1 96.94 113 ALA A O 1
ATOM 865 N N . PRO A 1 114 ? 9.234 -19.156 -21.719 1 93.62 114 PRO A N 1
ATOM 866 C CA . PRO A 1 114 ? 10.406 -18.75 -22.5 1 93.62 114 PRO A CA 1
ATOM 867 C C . PRO A 1 114 ? 10.812 -17.297 -22.234 1 93.62 114 PRO A C 1
ATOM 869 O O . PRO A 1 114 ? 9.953 -16.438 -22.047 1 93.62 114 PRO A O 1
ATOM 872 N N . GLN A 1 115 ? 12.078 -17.078 -22.234 1 92.44 115 GLN A N 1
ATOM 873 C CA . GLN A 1 115 ? 12.578 -15.711 -22.031 1 92.44 115 GLN A CA 1
ATOM 874 C C . GLN A 1 115 ? 12.086 -14.781 -23.141 1 92.44 115 GLN A C 1
ATOM 876 O O . GLN A 1 115 ? 12.055 -15.148 -24.312 1 92.44 115 GLN A O 1
ATOM 881 N N . GLY A 1 116 ? 11.641 -13.602 -22.734 1 90.94 116 GLY A N 1
ATOM 882 C CA . GLY A 1 116 ? 11.234 -12.578 -23.688 1 90.94 116 GLY A CA 1
ATOM 883 C C . GLY A 1 116 ? 9.812 -12.766 -24.203 1 90.94 116 GLY A C 1
ATOM 884 O O . GLY A 1 116 ? 9.344 -12.016 -25.047 1 90.94 116 GLY A O 1
ATOM 885 N N . VAL A 1 117 ? 9.211 -13.859 -23.766 1 93.69 117 VAL A N 1
ATOM 886 C CA . VAL A 1 117 ? 7.848 -14.133 -24.219 1 93.69 117 VAL A CA 1
ATOM 887 C C . VAL A 1 117 ? 6.891 -14.078 -23.031 1 93.69 117 VAL A C 1
ATOM 889 O O . VAL A 1 117 ? 7.141 -14.695 -22 1 93.69 117 VAL A O 1
ATOM 892 N N . THR A 1 118 ? 5.871 -13.312 -23.188 1 96.31 118 THR A N 1
ATOM 893 C CA . THR A 1 118 ? 4.805 -13.312 -22.203 1 96.31 118 THR A CA 1
ATOM 894 C C . THR A 1 118 ? 3.754 -14.367 -22.531 1 96.31 118 THR A C 1
ATOM 896 O O . THR A 1 118 ? 3.164 -14.344 -23.625 1 96.31 118 THR A O 1
ATOM 899 N N . VAL A 1 119 ? 3.57 -15.289 -21.672 1 97.25 119 VAL A N 1
ATOM 900 C CA . VAL A 1 119 ? 2.502 -16.266 -21.859 1 97.25 119 VAL A CA 1
ATOM 901 C C . VAL A 1 119 ? 1.185 -15.695 -21.328 1 97.25 119 VAL A C 1
ATOM 903 O O . VAL A 1 119 ? 1.01 -15.508 -20.125 1 97.25 119 VAL A O 1
ATOM 906 N N . LYS A 1 120 ? 0.29 -15.445 -22.219 1 97.88 120 LYS A N 1
ATOM 907 C CA . LYS A 1 120 ? -0.991 -14.828 -21.875 1 97.88 120 LYS A CA 1
ATOM 908 C C . LYS A 1 120 ? -2.062 -15.891 -21.641 1 97.88 120 LYS A C 1
ATOM 910 O O . LYS A 1 120 ? -2.301 -16.734 -22.516 1 97.88 120 LYS A O 1
ATOM 915 N N . CYS A 1 121 ? -2.695 -15.781 -20.484 1 98.25 121 CYS A N 1
ATOM 916 C CA . CYS A 1 121 ? -3.691 -16.781 -20.141 1 98.25 121 CYS A CA 1
ATOM 917 C C . CYS A 1 121 ? -4.973 -16.141 -19.625 1 98.25 121 CYS A C 1
ATOM 919 O O . CYS A 1 121 ? -5.016 -14.922 -19.422 1 98.25 121 CYS A O 1
ATOM 921 N N . ARG A 1 122 ? -5.969 -17.016 -19.531 1 98 122 ARG A N 1
ATOM 922 C CA . ARG A 1 122 ? -7.266 -16.656 -18.969 1 98 122 ARG A CA 1
ATOM 923 C C . ARG A 1 122 ? -7.711 -17.656 -17.906 1 98 122 ARG A C 1
ATOM 925 O O . ARG A 1 122 ? -7.562 -18.859 -18.094 1 98 122 ARG A O 1
ATOM 932 N N . VAL A 1 123 ? -8.172 -17.109 -16.812 1 98.44 123 VAL A N 1
ATOM 933 C CA . VAL A 1 123 ? -8.711 -17.938 -15.734 1 98.44 123 VAL A CA 1
ATOM 934 C C . VAL A 1 123 ? -10.227 -17.766 -15.656 1 98.44 123 VAL A C 1
ATOM 936 O O . VAL A 1 123 ? -10.727 -16.641 -15.547 1 98.44 123 VAL A O 1
ATOM 939 N N . THR A 1 124 ? -10.922 -18.844 -15.719 1 97.69 124 THR A N 1
ATOM 940 C CA . THR A 1 124 ? -12.367 -18.812 -15.562 1 97.69 124 THR A CA 1
ATOM 941 C C . THR A 1 124 ? -12.789 -19.5 -14.266 1 97.69 124 THR A C 1
ATOM 943 O O . THR A 1 124 ? -12.258 -20.562 -13.914 1 97.69 124 THR A O 1
ATOM 946 N N . ARG A 1 125 ? -13.617 -18.859 -13.562 1 96.31 125 ARG A N 1
ATOM 947 C CA . ARG A 1 125 ? -14.195 -19.391 -12.336 1 96.31 125 ARG A CA 1
ATOM 948 C C . ARG A 1 125 ? -15.578 -19.984 -12.594 1 96.31 125 ARG A C 1
ATOM 950 O O . ARG A 1 125 ? -16.516 -19.281 -12.961 1 96.31 125 ARG A O 1
ATOM 957 N N . ASP A 1 126 ? -15.711 -21.203 -12.406 1 94.06 126 ASP A N 1
ATOM 958 C CA . ASP A 1 126 ? -16.969 -21.922 -12.641 1 94.06 126 ASP A CA 1
ATOM 959 C C . ASP A 1 126 ? -17.672 -22.234 -11.328 1 94.06 126 ASP A C 1
ATOM 961 O O . ASP A 1 126 ? -17.234 -23.078 -10.555 1 94.06 126 ASP A O 1
ATOM 965 N N . LYS A 1 127 ? -18.766 -21.641 -11.156 1 90.44 127 LYS A N 1
ATOM 966 C CA . LYS A 1 127 ? -19.547 -21.828 -9.938 1 90.44 127 LYS A CA 1
ATOM 967 C C . LYS A 1 127 ? -20.797 -22.656 -10.211 1 90.44 127 LYS A C 1
ATOM 969 O O . LYS A 1 127 ? -21.672 -22.781 -9.344 1 90.44 127 LYS A O 1
ATOM 974 N N . LYS A 1 128 ? -20.844 -23.156 -11.43 1 83 128 LYS A N 1
ATOM 975 C CA . LYS A 1 128 ? -22.047 -23.906 -11.789 1 83 128 LYS A CA 1
ATOM 976 C C . LYS A 1 128 ? -22.031 -25.297 -11.172 1 83 128 LYS A C 1
ATOM 978 O O . LYS A 1 128 ? -21.016 -25.984 -11.203 1 83 128 LYS A O 1
ATOM 983 N N . GLY A 1 129 ? -23.094 -25.719 -10.602 1 77.88 129 GLY A N 1
ATOM 984 C CA . GLY A 1 129 ? -23.234 -27.047 -10.008 1 77.88 129 GLY A CA 1
ATOM 985 C C . GLY A 1 129 ? -23.531 -27 -8.516 1 77.88 129 GLY A C 1
ATOM 986 O O . GLY A 1 129 ? -23.594 -25.922 -7.926 1 77.88 129 GLY A O 1
ATOM 987 N N . MET A 1 130 ? -23.625 -28.25 -8.008 1 72.38 130 MET A N 1
ATOM 988 C CA . MET A 1 130 ? -23.938 -28.391 -6.582 1 72.38 130 MET A CA 1
ATOM 989 C C . MET A 1 130 ? -22.734 -27.984 -5.727 1 72.38 130 MET A C 1
ATOM 991 O O . MET A 1 130 ? -21.609 -28.422 -5.984 1 72.38 130 MET A O 1
ATOM 995 N N . ASP A 1 131 ? -22.703 -27.031 -4.84 1 73.06 131 ASP A N 1
ATOM 996 C CA . ASP A 1 131 ? -21.734 -26.578 -3.846 1 73.06 131 ASP A CA 1
ATOM 997 C C . ASP A 1 131 ? -20.703 -25.656 -4.477 1 73.06 131 ASP A C 1
ATOM 999 O O . ASP A 1 131 ? -19.781 -25.188 -3.795 1 73.06 131 ASP A O 1
ATOM 1003 N N . ARG A 1 132 ? -20.797 -25.547 -5.855 1 74 132 ARG A N 1
ATOM 1004 C CA . ARG A 1 132 ? -19.734 -24.797 -6.539 1 74 132 ARG A CA 1
ATOM 1005 C C . ARG A 1 132 ? -19.812 -23.312 -6.215 1 74 132 ARG A C 1
ATOM 1007 O O . ARG A 1 132 ? -18.891 -22.562 -6.535 1 74 132 ARG A O 1
ATOM 1014 N N . GLY A 1 133 ? -20.844 -22.984 -5.559 1 73.62 133 GLY A N 1
ATOM 1015 C CA . GLY A 1 133 ? -20.875 -21.625 -5.023 1 73.62 133 GLY A CA 1
ATOM 1016 C C . GLY A 1 133 ? -19.797 -21.375 -3.971 1 73.62 133 GLY A C 1
ATOM 1017 O O . GLY A 1 133 ? -19.172 -20.328 -3.957 1 73.62 133 GLY A O 1
ATOM 1018 N N . LEU A 1 134 ? -19.531 -22.422 -3.232 1 80.56 134 LEU A N 1
ATOM 1019 C CA . LEU A 1 134 ? -18.578 -22.328 -2.135 1 80.56 134 LEU A CA 1
ATOM 1020 C C . LEU A 1 134 ? -17.203 -22.828 -2.564 1 80.56 134 LEU A C 1
ATOM 1022 O O . LEU A 1 134 ? -16.188 -22.359 -2.062 1 80.56 134 LEU A O 1
ATOM 1026 N N . TYR A 1 135 ? -17.312 -23.812 -3.502 1 88.94 135 TYR A N 1
ATOM 1027 C CA . TYR A 1 135 ? -16.078 -24.406 -3.992 1 88.94 135 TYR A CA 1
ATOM 1028 C C . TYR A 1 135 ? -15.992 -24.344 -5.512 1 88.94 135 TYR A C 1
ATOM 1030 O O . TYR A 1 135 ? -16.125 -25.359 -6.199 1 88.94 135 TYR A O 1
ATOM 1038 N N . PRO A 1 136 ? -15.75 -23.234 -6.016 1 93.44 136 PRO A N 1
ATOM 1039 C CA . PRO A 1 136 ? -15.672 -23.094 -7.469 1 93.44 136 PRO A CA 1
ATOM 1040 C C . PRO A 1 136 ? -14.477 -23.828 -8.07 1 93.44 136 PRO A C 1
ATOM 1042 O O . PRO A 1 136 ? -13.5 -24.094 -7.367 1 93.44 136 PRO A O 1
ATOM 1045 N N . THR A 1 137 ? -14.648 -24.219 -9.305 1 95.44 137 THR A N 1
ATOM 1046 C CA . THR A 1 137 ? -13.531 -24.734 -10.078 1 95.44 137 THR A CA 1
ATOM 1047 C C . THR A 1 137 ? -12.938 -23.641 -10.961 1 95.44 137 THR A C 1
ATOM 1049 O O . THR A 1 137 ? -13.664 -22.859 -11.562 1 95.44 137 THR A O 1
ATOM 1052 N N . TYR A 1 138 ? -11.734 -23.609 -10.969 1 97.25 138 TYR A N 1
ATOM 1053 C CA . TYR A 1 138 ? -11.016 -22.625 -11.789 1 97.25 138 TYR A CA 1
ATOM 1054 C C . TYR A 1 138 ? -10.328 -23.312 -12.969 1 97.25 138 TYR A C 1
ATOM 1056 O O . TYR A 1 138 ? -9.688 -24.359 -12.797 1 97.25 138 TYR A O 1
ATOM 1064 N N . TYR A 1 139 ? -10.469 -22.734 -14.18 1 98.06 139 TYR A N 1
ATOM 1065 C CA . TYR A 1 139 ? -9.828 -23.266 -15.375 1 98.06 139 TYR A CA 1
ATOM 1066 C C . TYR A 1 139 ? -8.852 -22.266 -15.961 1 98.06 139 TYR A C 1
ATOM 1068 O O . TYR A 1 139 ? -9.148 -21.078 -16.062 1 98.06 139 TYR A O 1
ATOM 1076 N N . LEU A 1 140 ? -7.738 -22.766 -16.312 1 98.44 140 LEU A N 1
ATOM 1077 C CA . LEU A 1 140 ? -6.727 -21.953 -16.984 1 98.44 140 LEU A CA 1
ATOM 1078 C C . LEU A 1 140 ? -6.613 -22.344 -18.453 1 98.44 140 LEU A C 1
ATOM 1080 O O . LEU A 1 140 ? -6.426 -23.516 -18.797 1 98.44 140 LEU A O 1
ATOM 1084 N N . HIS A 1 141 ? -6.688 -21.328 -19.312 1 98.06 141 HIS A N 1
ATOM 1085 C CA . HIS A 1 141 ? -6.543 -21.516 -20.75 1 98.06 141 HIS A CA 1
ATOM 1086 C C . HIS A 1 141 ? -5.547 -20.516 -21.328 1 98.06 141 HIS A C 1
ATOM 1088 O O . HIS A 1 141 ? -5.336 -19.438 -20.766 1 98.06 141 HIS A O 1
ATOM 1094 N N . LEU A 1 142 ? -4.906 -20.984 -22.391 1 96.69 142 LEU A N 1
ATOM 1095 C CA . LEU A 1 142 ? -4.195 -19.969 -23.172 1 96.69 142 LEU A CA 1
ATOM 1096 C C . LEU A 1 142 ? -5.164 -18.938 -23.734 1 96.69 142 LEU A C 1
ATOM 1098 O O . LEU A 1 142 ? -6.25 -19.297 -24.203 1 96.69 142 LEU A O 1
ATOM 1102 N N . ASP A 1 143 ? -4.727 -17.719 -23.609 1 94.31 143 ASP A N 1
ATOM 1103 C CA . ASP A 1 143 ? -5.594 -16.641 -24.094 1 94.31 143 ASP A CA 1
ATOM 1104 C C . ASP A 1 143 ? -5.375 -16.391 -25.578 1 94.31 143 ASP A C 1
ATOM 1106 O O . ASP A 1 143 ? -4.914 -15.305 -25.953 1 94.31 143 ASP A O 1
ATOM 1110 N N . ASN A 1 144 ? -5.52 -17.297 -26.359 1 88.75 144 ASN A N 1
ATOM 1111 C CA . ASN A 1 144 ? -5.465 -17.203 -27.812 1 88.75 144 ASN A CA 1
ATOM 1112 C C . ASN A 1 144 ? -6.754 -17.719 -28.453 1 88.75 144 ASN A C 1
ATOM 1114 O O . ASN A 1 144 ? -7.723 -18.016 -27.766 1 88.75 144 ASN A O 1
ATOM 1118 N N . ASP A 1 145 ? -6.82 -17.703 -29.75 1 86.5 145 ASP A N 1
ATOM 1119 C CA . ASP A 1 145 ? -8.039 -18.047 -30.469 1 86.5 145 ASP A CA 1
ATOM 1120 C C . ASP A 1 145 ? -8.461 -19.484 -30.188 1 86.5 145 ASP A C 1
ATOM 1122 O O . ASP A 1 145 ? -9.656 -19.781 -30.094 1 86.5 145 ASP A O 1
ATOM 1126 N N . LYS A 1 146 ? -7.461 -20.375 -29.969 1 87.38 146 LYS A N 1
ATOM 1127 C CA . LYS A 1 146 ? -7.75 -21.797 -29.75 1 87.38 146 LYS A CA 1
ATOM 1128 C C . LYS A 1 146 ? -8.188 -22.047 -28.312 1 87.38 146 LYS A C 1
ATOM 1130 O O . LYS A 1 146 ? -8.836 -23.047 -28.031 1 87.38 146 LYS A O 1
ATOM 1135 N N . LYS A 1 147 ? -7.891 -21.203 -27.406 1 91.12 147 LYS A N 1
ATOM 1136 C CA . LYS A 1 147 ? -8.234 -21.344 -26 1 91.12 147 LYS A CA 1
ATOM 1137 C C . LYS A 1 147 ? -7.816 -22.719 -25.453 1 91.12 147 LYS A C 1
ATOM 1139 O O . LYS A 1 147 ? -8.625 -23.422 -24.859 1 91.12 147 LYS A O 1
ATOM 1144 N N . VAL A 1 148 ? -6.617 -23.047 -25.688 1 94.56 148 VAL A N 1
ATOM 1145 C CA . VAL A 1 148 ? -6.066 -24.328 -25.281 1 94.56 148 VAL A CA 1
ATOM 1146 C C . VAL A 1 148 ? -6.098 -24.438 -23.766 1 94.56 148 VAL A C 1
ATOM 1148 O O . VAL A 1 148 ? -5.629 -23.547 -23.062 1 94.56 148 VAL A O 1
ATOM 1151 N N . PHE A 1 149 ? -6.723 -25.547 -23.297 1 96.62 149 PHE A N 1
ATOM 1152 C CA . PHE A 1 149 ? -6.785 -25.828 -21.875 1 96.62 149 PHE A CA 1
ATOM 1153 C C . PHE A 1 149 ? -5.398 -26.156 -21.328 1 96.62 149 PHE A C 1
ATOM 1155 O O . PHE A 1 149 ? -4.633 -26.891 -21.953 1 96.62 149 PHE A O 1
ATOM 1162 N N . LEU A 1 150 ? -5.129 -25.609 -20.094 1 97.75 150 LEU A N 1
ATOM 1163 C CA . LEU A 1 150 ? -3.838 -25.875 -19.469 1 97.75 150 LEU A CA 1
ATOM 1164 C C . LEU A 1 150 ? -4.02 -26.562 -18.109 1 97.75 150 LEU A C 1
ATOM 1166 O O . LEU A 1 150 ? -3.533 -27.688 -17.906 1 97.75 150 LEU A O 1
ATOM 1170 N N . LEU A 1 151 ? -4.711 -25.922 -17.234 1 98.31 151 LEU A N 1
ATOM 1171 C CA . LEU A 1 151 ? -4.844 -26.438 -15.867 1 98.31 151 LEU A CA 1
ATOM 1172 C C . LEU A 1 151 ? -6.266 -26.234 -15.352 1 98.31 151 LEU A C 1
ATOM 1174 O O . LEU A 1 151 ? -6.984 -25.344 -15.82 1 98.31 151 LEU A O 1
ATOM 1178 N N . ALA A 1 152 ? -6.598 -27.047 -14.383 1 97.81 152 ALA A N 1
ATOM 1179 C CA . ALA A 1 152 ? -7.801 -26.875 -13.57 1 97.81 152 ALA A CA 1
ATOM 1180 C C . ALA A 1 152 ? -7.469 -26.938 -12.078 1 97.81 152 ALA A C 1
ATOM 1182 O O . ALA A 1 152 ? -6.578 -27.688 -11.672 1 97.81 152 ALA A O 1
ATOM 1183 N N . GLY A 1 153 ? -8.133 -26.125 -11.305 1 96.69 153 GLY A N 1
ATOM 1184 C CA . GLY A 1 153 ? -7.918 -26.109 -9.867 1 96.69 153 GLY A CA 1
ATOM 1185 C C . GLY A 1 153 ? -9.211 -26.047 -9.07 1 96.69 153 GLY A C 1
ATOM 1186 O O . GLY A 1 153 ? -10.164 -25.375 -9.477 1 96.69 153 GLY A O 1
ATOM 1187 N N . ARG A 1 154 ? -9.141 -26.688 -7.941 1 94.25 154 ARG A N 1
ATOM 1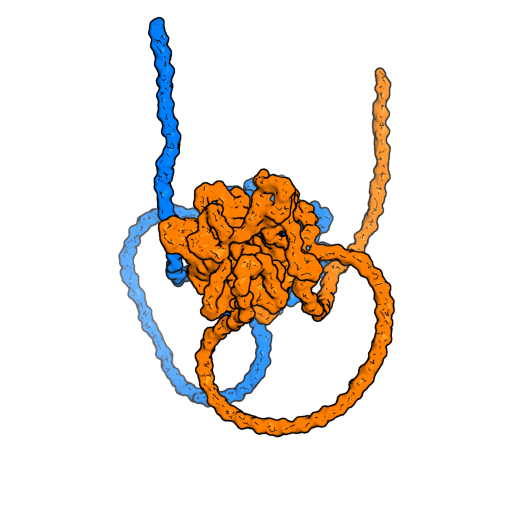188 C CA . ARG A 1 154 ? -10.312 -26.688 -7.066 1 94.25 154 ARG A CA 1
ATOM 1189 C C . ARG A 1 154 ? -9.906 -26.859 -5.609 1 94.25 154 ARG A C 1
ATOM 1191 O O . ARG A 1 154 ? -9.016 -27.656 -5.297 1 94.25 154 ARG A O 1
ATOM 1198 N N . LYS A 1 155 ? -10.641 -26.172 -4.789 1 93.69 155 LYS A N 1
ATOM 1199 C CA . LYS A 1 155 ? -10.414 -26.297 -3.352 1 93.69 155 LYS A CA 1
ATOM 1200 C C . LYS A 1 155 ? -11.047 -27.562 -2.799 1 93.69 155 LYS A C 1
ATOM 1202 O O . LYS A 1 155 ? -12.18 -27.906 -3.145 1 93.69 155 LYS A O 1
ATOM 1207 N N . ARG A 1 156 ? -10.219 -28.219 -1.986 1 91.56 156 ARG A N 1
ATOM 1208 C CA . ARG A 1 156 ? -10.727 -29.438 -1.343 1 91.56 156 ARG A CA 1
ATOM 1209 C C . ARG A 1 156 ? -11.781 -29.094 -0.291 1 91.56 156 ARG A C 1
ATOM 1211 O O . ARG A 1 156 ? -11.594 -28.156 0.499 1 91.56 156 ARG A O 1
ATOM 1218 N N . LYS A 1 157 ? -12.75 -29.922 -0.242 1 87.5 157 LYS A N 1
ATOM 1219 C CA . LYS A 1 157 ? -13.844 -29.688 0.699 1 87.5 157 LYS A CA 1
ATOM 1220 C C . LYS A 1 157 ? -13.484 -30.203 2.092 1 87.5 157 LYS A C 1
ATOM 1222 O O . LYS A 1 157 ? -12.695 -31.141 2.232 1 87.5 157 LYS A O 1
ATOM 1227 N N . LYS A 1 158 ? -14 -29.609 3.064 1 85.25 158 LYS A N 1
ATOM 1228 C CA . LYS A 1 158 ? -13.961 -30.062 4.449 1 85.25 158 LYS A CA 1
ATOM 1229 C C . LYS A 1 158 ? -12.523 -30.219 4.938 1 85.25 158 LYS A C 1
ATOM 1231 O O . LYS A 1 158 ? -12.172 -31.234 5.551 1 85.25 158 LYS A O 1
ATOM 1236 N N . SER A 1 159 ? -11.664 -29.438 4.508 1 86.69 159 SER A N 1
ATOM 1237 C CA . SER A 1 159 ? -10.281 -29.406 4.977 1 86.69 159 SER A CA 1
ATOM 1238 C C . SER A 1 159 ? -10.078 -28.344 6.043 1 86.69 159 SER A C 1
ATOM 1240 O O . SER A 1 159 ? -10.773 -27.328 6.055 1 86.69 159 SER A O 1
ATOM 1242 N N . LYS A 1 160 ? -9.164 -28.625 6.953 1 87.5 160 LYS A N 1
ATOM 1243 C CA . LYS A 1 160 ? -8.844 -27.688 8.023 1 87.5 160 LYS A CA 1
ATOM 1244 C C . LYS A 1 160 ? -8.234 -26.406 7.469 1 87.5 160 LYS A C 1
ATOM 1246 O O . LYS A 1 160 ? -8.508 -25.312 7.969 1 87.5 160 LYS A O 1
ATOM 1251 N N . THR A 1 161 ? -7.375 -26.609 6.531 1 91.75 161 THR A N 1
ATOM 1252 C CA . THR A 1 161 ? -6.75 -25.484 5.855 1 91.75 161 THR A CA 1
ATOM 1253 C C . THR A 1 161 ? -7.148 -25.438 4.383 1 91.75 161 THR A C 1
ATOM 1255 O O . THR A 1 161 ? -7.762 -26.375 3.877 1 91.75 161 THR A O 1
ATOM 1258 N N . SER A 1 162 ? -6.906 -24.359 3.781 1 93 162 SER A N 1
ATOM 1259 C CA . SER A 1 162 ? -7.199 -24.266 2.354 1 93 162 SER A CA 1
ATOM 1260 C C . SER A 1 162 ? -6.215 -25.094 1.534 1 93 162 SER A C 1
ATOM 1262 O O . SER A 1 162 ? -5.004 -24.875 1.599 1 93 162 SER A O 1
ATOM 1264 N N . ASN A 1 163 ? -6.777 -26.047 0.866 1 94.5 163 ASN A N 1
ATOM 1265 C CA . ASN A 1 163 ? -6.008 -26.938 -0.001 1 94.5 163 ASN A CA 1
ATOM 1266 C C . ASN A 1 163 ? -6.598 -27 -1.406 1 94.5 163 ASN A C 1
ATOM 1268 O O . ASN A 1 163 ? -7.758 -27.375 -1.581 1 94.5 163 ASN A O 1
ATOM 1272 N N . TYR A 1 164 ? -5.836 -26.625 -2.338 1 95.94 164 TYR A N 1
ATOM 1273 C CA . TYR A 1 164 ? -6.266 -26.703 -3.73 1 95.94 164 TYR A CA 1
ATOM 1274 C C . TYR A 1 164 ? -5.535 -27.812 -4.465 1 95.94 164 TYR A C 1
ATOM 1276 O O . TYR A 1 164 ? -4.328 -28 -4.297 1 95.94 164 TYR A O 1
ATOM 1284 N N . LEU A 1 165 ? -6.277 -28.531 -5.273 1 96.12 165 LEU A N 1
ATOM 1285 C CA . LEU A 1 165 ? -5.695 -29.484 -6.215 1 96.12 165 LEU A CA 1
ATOM 1286 C C . LEU A 1 165 ? -5.598 -28.875 -7.609 1 96.12 165 LEU A C 1
ATOM 1288 O O . LEU A 1 165 ? -6.551 -28.25 -8.086 1 96.12 165 LEU A O 1
ATOM 1292 N N . ILE A 1 166 ? -4.488 -29.016 -8.203 1 97.31 166 ILE A N 1
ATOM 1293 C CA . ILE A 1 166 ? -4.258 -28.516 -9.555 1 97.31 166 ILE A CA 1
ATOM 1294 C C . ILE A 1 166 ? -4.035 -29.688 -10.508 1 97.31 166 ILE A C 1
ATOM 1296 O O . ILE A 1 166 ? -3.148 -30.516 -10.289 1 97.31 166 ILE A O 1
ATOM 1300 N N . SER A 1 167 ? -4.801 -29.734 -11.586 1 97.38 167 SER A N 1
ATOM 1301 C CA . SER A 1 167 ? -4.785 -30.891 -12.477 1 97.38 167 SER A CA 1
ATOM 1302 C C . SER A 1 167 ? -4.652 -30.453 -13.938 1 97.38 167 SER A C 1
ATOM 1304 O O . SER A 1 167 ? -5.023 -29.344 -14.297 1 97.38 167 SER A O 1
ATOM 1306 N N . ILE A 1 168 ? -4.078 -31.359 -14.742 1 96.62 168 ILE A N 1
ATOM 1307 C CA . ILE A 1 168 ? -4.016 -31.141 -16.188 1 96.62 168 ILE A CA 1
ATOM 1308 C C . ILE A 1 168 ? -5.234 -31.766 -16.859 1 96.62 168 ILE A C 1
ATOM 1310 O O . ILE A 1 168 ? -5.332 -31.781 -18.078 1 96.62 168 ILE A O 1
ATOM 1314 N N . ASP A 1 169 ? -6.121 -32.281 -16.047 1 94.75 169 ASP A N 1
ATOM 1315 C CA . ASP A 1 169 ? -7.395 -32.812 -16.516 1 94.75 169 ASP A CA 1
ATOM 1316 C C . ASP A 1 169 ? -8.57 -32 -15.992 1 94.75 169 ASP A C 1
ATOM 1318 O O . ASP A 1 169 ? -8.812 -31.953 -14.781 1 94.75 169 ASP A O 1
ATOM 1322 N N . PRO A 1 170 ? -9.266 -31.375 -16.859 1 92.38 170 PRO A N 1
ATOM 1323 C CA . PRO A 1 170 ? -10.375 -30.531 -16.406 1 92.38 170 PRO A CA 1
ATOM 1324 C C . PRO A 1 170 ? -11.531 -31.328 -15.828 1 92.38 170 PRO A C 1
ATOM 1326 O O . PRO A 1 170 ? -12.398 -30.766 -15.156 1 92.38 170 PRO A O 1
ATOM 1329 N N . THR A 1 171 ? -11.562 -32.594 -16.031 1 90.12 171 THR A N 1
ATOM 1330 C CA . THR A 1 171 ? -12.727 -33.375 -15.672 1 90.12 171 THR A CA 1
ATOM 1331 C C . THR A 1 171 ? -12.469 -34.156 -14.383 1 90.12 171 THR A C 1
ATOM 1333 O O . THR A 1 171 ? -13.398 -34.688 -13.781 1 90.12 171 THR A O 1
ATOM 1336 N N . ASP A 1 172 ? -11.203 -34.156 -14.039 1 87.69 172 ASP A N 1
ATOM 1337 C CA . ASP A 1 172 ? -10.906 -34.938 -12.852 1 87.69 172 ASP A CA 1
ATOM 1338 C C . ASP A 1 172 ? -10.086 -34.156 -11.844 1 87.69 172 ASP A C 1
ATOM 1340 O O . ASP A 1 172 ? -8.859 -34.062 -11.945 1 87.69 172 ASP A O 1
ATOM 1344 N N . LEU A 1 173 ? -10.695 -33.719 -10.906 1 85.88 173 LEU A N 1
ATOM 1345 C CA . LEU A 1 173 ? -10.055 -33 -9.82 1 85.88 173 LEU A CA 1
ATOM 1346 C C . LEU A 1 173 ? -10.266 -33.688 -8.492 1 85.88 173 LEU A C 1
ATOM 1348 O O . LEU A 1 173 ? -10.258 -33.062 -7.434 1 85.88 173 LEU A O 1
ATOM 1352 N N . SER A 1 174 ? -10.359 -35 -8.633 1 80.94 174 SER A N 1
ATOM 1353 C CA . SER A 1 174 ? -10.57 -35.781 -7.434 1 80.94 174 SER A CA 1
ATOM 1354 C C . SER A 1 174 ? -9.258 -36.031 -6.691 1 80.94 174 SER A C 1
ATOM 1356 O O . SER A 1 174 ? -8.18 -35.938 -7.281 1 80.94 174 SER A O 1
ATOM 1358 N N . ARG A 1 175 ? -9.32 -36.344 -5.398 1 74.88 175 ARG A N 1
ATOM 1359 C CA . ARG A 1 175 ? -8.156 -36.594 -4.547 1 74.88 175 ARG A CA 1
ATOM 1360 C C . ARG A 1 175 ? -7.301 -37.75 -5.105 1 74.88 175 ARG A C 1
ATOM 1362 O O . ARG A 1 175 ? -6.07 -37.688 -5.039 1 74.88 175 ARG A O 1
ATOM 1369 N N . GLY A 1 176 ? -7.957 -38.719 -5.641 1 73.19 176 GLY A N 1
ATOM 1370 C CA . GLY A 1 176 ? -7.254 -39.906 -6.156 1 73.19 176 GLY A CA 1
ATOM 1371 C C . GLY A 1 176 ? -6.973 -39.812 -7.645 1 73.19 176 GLY A C 1
ATOM 1372 O O . GLY A 1 176 ? -6.523 -40.781 -8.25 1 73.19 176 GLY A O 1
ATOM 1373 N N . GLY A 1 177 ? -7.168 -38.625 -8.086 1 76.38 177 GLY A N 1
ATOM 1374 C CA . GLY A 1 177 ? -6.938 -38.469 -9.516 1 76.38 177 GLY A CA 1
ATOM 1375 C C . GLY A 1 177 ? -5.477 -38.594 -9.898 1 76.38 177 GLY A C 1
ATOM 1376 O O . GLY A 1 177 ? -4.594 -38.188 -9.141 1 76.38 177 GLY A O 1
ATOM 1377 N N . GLU A 1 178 ? -5.176 -39.188 -10.984 1 81.44 178 GLU A N 1
ATOM 1378 C CA . GLU A 1 178 ? -3.814 -39.469 -11.422 1 81.44 178 GLU A CA 1
ATOM 1379 C C . GLU A 1 178 ? -3.236 -38.312 -12.203 1 81.44 178 GLU A C 1
ATOM 1381 O O . GLU A 1 178 ? -2.035 -38.25 -12.484 1 81.44 178 GLU A O 1
ATOM 1386 N N . ASN A 1 179 ? -4.113 -37.312 -12.422 1 89.81 179 ASN A N 1
ATOM 1387 C CA . ASN A 1 179 ? -3.629 -36.281 -13.328 1 89.81 179 ASN A CA 1
ATOM 1388 C C . ASN A 1 179 ? -3.334 -34.969 -12.578 1 89.81 179 ASN A C 1
ATOM 1390 O O . ASN A 1 179 ? -3.209 -33.906 -13.188 1 89.81 179 ASN A O 1
ATOM 1394 N N . PHE A 1 180 ? -3.312 -35.094 -11.242 1 93.19 180 PHE A N 1
ATOM 1395 C CA . PHE A 1 180 ? -2.955 -33.875 -10.539 1 93.19 180 PHE A CA 1
ATOM 1396 C C . PHE A 1 180 ? -1.478 -33.562 -10.727 1 93.19 180 PHE A C 1
ATOM 1398 O O . PHE A 1 180 ? -0.643 -34.469 -10.781 1 93.19 180 PHE A O 1
ATOM 1405 N N . ILE A 1 181 ? -1.104 -32.312 -10.945 1 95.75 181 ILE A N 1
ATOM 1406 C CA . ILE A 1 181 ? 0.247 -31.891 -11.289 1 95.75 181 ILE A CA 1
ATOM 1407 C C . ILE A 1 181 ? 0.795 -30.984 -10.188 1 95.75 181 ILE A C 1
ATOM 1409 O O . ILE A 1 181 ? 1.996 -30.719 -10.141 1 95.75 181 ILE A O 1
ATOM 1413 N N . GLY A 1 182 ? -0.046 -30.5 -9.281 1 96.19 182 GLY A N 1
ATOM 1414 C CA . GLY A 1 182 ? 0.376 -29.625 -8.195 1 96.19 182 GLY A CA 1
ATOM 1415 C C . GLY A 1 182 ? -0.68 -29.469 -7.117 1 96.19 182 GLY A C 1
ATOM 1416 O O . GLY A 1 182 ? -1.829 -29.875 -7.301 1 96.19 182 GLY A O 1
ATOM 1417 N N . LYS A 1 183 ? -0.193 -28.953 -6.008 1 96 183 LYS A N 1
ATOM 1418 C CA . LYS A 1 183 ? -1.065 -28.672 -4.875 1 96 183 LYS A CA 1
ATOM 1419 C C . LYS A 1 183 ? -0.706 -27.328 -4.23 1 96 183 LYS A C 1
ATOM 1421 O O . LYS A 1 183 ? 0.467 -26.953 -4.18 1 96 183 LYS A O 1
ATOM 1426 N N . LEU A 1 184 ? -1.737 -26.656 -3.812 1 97.5 184 LEU A N 1
ATOM 1427 C CA . LEU A 1 184 ? -1.592 -25.422 -3.047 1 97.5 184 LEU A CA 1
ATOM 1428 C C . LEU A 1 184 ? -2.168 -25.578 -1.644 1 97.5 184 LEU A C 1
ATOM 1430 O O . LEU A 1 184 ? -3.34 -25.922 -1.484 1 97.5 184 LEU A O 1
ATOM 1434 N N . ARG A 1 185 ? -1.264 -25.297 -0.679 1 96.31 185 ARG A N 1
ATOM 1435 C CA . ARG A 1 185 ? -1.692 -25.469 0.706 1 96.31 185 ARG A CA 1
ATOM 1436 C C . ARG A 1 185 ? -1.449 -24.188 1.509 1 96.31 185 ARG A C 1
ATOM 1438 O O . ARG A 1 185 ? -0.393 -23.562 1.389 1 96.31 185 ARG A O 1
ATOM 1445 N N . SER A 1 186 ? -2.443 -23.891 2.354 1 95.75 186 SER A N 1
ATOM 1446 C CA . SER A 1 186 ? -2.307 -22.703 3.191 1 95.75 186 SER A CA 1
ATOM 1447 C C . SER A 1 186 ? -2.049 -23.078 4.648 1 95.75 186 SER A C 1
ATOM 1449 O O . SER A 1 186 ? -2.213 -24.25 5.031 1 95.75 186 SER A O 1
ATOM 1451 N N . ASN A 1 187 ? -1.532 -22.141 5.375 1 92.69 187 ASN A N 1
ATOM 1452 C CA . ASN A 1 187 ? -1.587 -22.281 6.824 1 92.69 187 ASN A CA 1
ATOM 1453 C C . ASN A 1 187 ? -3 -22.047 7.359 1 92.69 187 ASN A C 1
ATOM 1455 O O . ASN A 1 187 ? -3.938 -21.859 6.582 1 92.69 187 ASN A O 1
ATOM 1459 N N . LEU A 1 188 ? -3.133 -22.078 8.617 1 89.38 188 LEU A N 1
ATOM 1460 C CA . LEU A 1 188 ? -4.445 -22.016 9.25 1 89.38 188 LEU A CA 1
ATOM 1461 C C . LEU A 1 188 ? -5.098 -20.656 9 1 89.38 188 LEU A C 1
ATOM 1463 O O . LEU A 1 188 ? -6.297 -20.578 8.719 1 89.38 188 LEU A O 1
ATOM 1467 N N . MET A 1 189 ? -4.348 -19.547 8.945 1 85.88 189 MET A N 1
ATOM 1468 C CA . MET A 1 189 ? -4.855 -18.188 8.805 1 85.88 189 MET A CA 1
ATOM 1469 C C . MET A 1 189 ? -5.113 -17.859 7.344 1 85.88 189 MET A C 1
ATOM 1471 O O . MET A 1 189 ? -5.777 -16.859 7.035 1 85.88 189 MET A O 1
ATOM 1475 N N . GLY A 1 190 ? -4.594 -18.609 6.465 1 90.19 190 GLY A N 1
ATOM 1476 C CA . GLY A 1 190 ? -4.758 -18.344 5.047 1 90.19 190 GLY A CA 1
ATOM 1477 C C . GLY A 1 190 ? -3.887 -17.203 4.547 1 90.19 190 GLY A C 1
ATOM 1478 O O . GLY A 1 190 ? -4.234 -16.531 3.578 1 90.19 190 GLY A O 1
ATOM 1479 N N . THR A 1 191 ? -2.785 -16.953 5.219 1 90.06 191 THR A N 1
ATOM 1480 C CA . THR A 1 191 ? -1.918 -15.836 4.852 1 90.06 191 THR A CA 1
ATOM 1481 C C . THR A 1 191 ? -0.615 -16.344 4.238 1 90.06 191 THR A C 1
ATOM 1483 O O . THR A 1 191 ? 0.137 -15.57 3.639 1 90.06 191 THR A O 1
ATOM 1486 N N . ARG A 1 192 ? -0.385 -17.641 4.414 1 94.06 192 ARG A N 1
ATOM 1487 C CA . ARG A 1 192 ? 0.805 -18.25 3.844 1 94.06 192 ARG A CA 1
ATOM 1488 C C . ARG A 1 192 ? 0.441 -19.5 3.043 1 94.06 192 ARG A C 1
ATOM 1490 O O . ARG A 1 192 ? -0.303 -20.359 3.521 1 94.06 192 ARG A O 1
ATOM 1497 N N . PHE A 1 193 ? 0.962 -19.578 1.914 1 96.56 193 PHE A N 1
ATOM 1498 C CA . PHE A 1 193 ? 0.663 -20.672 1.011 1 96.56 193 PHE A CA 1
ATOM 1499 C C . PHE A 1 193 ? 1.945 -21.328 0.507 1 96.56 193 PHE A C 1
ATOM 1501 O O . PHE A 1 193 ? 2.957 -20.656 0.316 1 96.56 193 PHE A O 1
ATOM 1508 N N . THR A 1 194 ? 1.929 -22.594 0.275 1 97.44 194 THR A N 1
ATOM 1509 C CA . THR A 1 194 ? 3.012 -23.344 -0.36 1 97.44 194 THR A CA 1
ATOM 1510 C C . THR A 1 194 ? 2.486 -24.156 -1.531 1 97.44 194 THR A C 1
ATOM 1512 O O . THR A 1 194 ? 1.425 -24.781 -1.435 1 97.44 194 THR A O 1
ATOM 1515 N N . VAL A 1 195 ? 3.184 -24.141 -2.586 1 98.06 195 VAL A N 1
ATOM 1516 C CA . VAL A 1 195 ? 2.84 -24.875 -3.795 1 98.06 195 VAL A CA 1
ATOM 1517 C C . VAL A 1 195 ? 3.781 -26.062 -3.955 1 98.06 195 VAL A C 1
ATOM 1519 O O . VAL A 1 195 ? 5.004 -25.906 -3.902 1 98.06 195 VAL A O 1
ATOM 1522 N N . PHE A 1 196 ? 3.199 -27.234 -4.176 1 96.25 196 PHE A N 1
ATOM 1523 C CA . PHE A 1 196 ? 3.957 -28.453 -4.371 1 96.25 196 PHE A CA 1
ATOM 1524 C C . PHE A 1 196 ? 3.703 -29.047 -5.754 1 96.25 196 PHE A C 1
ATOM 1526 O O . PHE A 1 196 ? 2.646 -28.812 -6.348 1 96.25 196 PHE A O 1
ATOM 1533 N N . ASP A 1 197 ? 4.684 -29.797 -6.25 1 95.12 197 ASP A N 1
ATOM 1534 C CA . ASP A 1 197 ? 4.426 -30.594 -7.441 1 95.12 197 ASP A CA 1
ATOM 1535 C C . ASP A 1 197 ? 3.734 -31.906 -7.082 1 95.12 197 ASP A C 1
ATOM 1537 O O . ASP A 1 197 ? 3.184 -32.031 -5.988 1 95.12 197 ASP A O 1
ATOM 1541 N N . ASN A 1 198 ? 3.629 -32.781 -7.996 1 92.44 198 ASN A N 1
ATOM 1542 C CA . ASN A 1 198 ? 2.877 -34 -7.797 1 92.44 198 ASN A CA 1
ATOM 1543 C C . ASN A 1 198 ? 3.742 -35.094 -7.176 1 92.44 198 ASN A C 1
ATOM 1545 O O . ASN A 1 198 ? 3.41 -36.281 -7.254 1 92.44 198 ASN A O 1
ATOM 1549 N N . GLY A 1 199 ? 4.871 -34.719 -6.594 1 90 199 GLY A N 1
ATOM 1550 C CA . GLY A 1 199 ? 5.711 -35.719 -5.93 1 90 199 GLY A CA 1
ATOM 1551 C C . GLY A 1 199 ? 5.102 -36.25 -4.645 1 90 199 GLY A C 1
ATOM 1552 O O . GLY A 1 199 ? 4.051 -35.781 -4.211 1 90 199 GLY A O 1
ATOM 1553 N N . ALA A 1 200 ? 5.82 -37.156 -4.137 1 87.44 200 ALA A N 1
ATOM 1554 C CA . ALA A 1 200 ? 5.32 -37.844 -2.941 1 87.44 200 ALA A CA 1
ATOM 1555 C C . ALA A 1 200 ? 5.664 -37.062 -1.681 1 87.44 200 ALA A C 1
ATOM 1557 O O . ALA A 1 200 ? 6.699 -36.375 -1.619 1 87.44 200 ALA A O 1
ATOM 1558 N N . ASN A 1 201 ? 4.773 -37.156 -0.747 1 84.88 201 ASN A N 1
ATOM 1559 C CA . ASN A 1 201 ? 5.062 -36.594 0.565 1 84.88 201 ASN A CA 1
ATOM 1560 C C . ASN A 1 201 ? 6.336 -37.188 1.161 1 84.88 201 ASN A C 1
ATOM 1562 O O . ASN A 1 201 ? 6.508 -38.406 1.186 1 84.88 201 ASN A O 1
ATOM 1566 N N . PRO A 1 202 ? 7.164 -36.406 1.606 1 82.69 202 PRO A N 1
ATOM 1567 C CA . PRO A 1 202 ? 8.43 -36.906 2.158 1 82.69 202 PRO A CA 1
ATOM 1568 C C . PRO A 1 202 ? 8.219 -37.906 3.295 1 82.69 202 PRO A C 1
ATOM 1570 O O . PRO A 1 202 ? 9.047 -38.781 3.486 1 82.69 202 PRO A O 1
ATOM 1573 N N . ASP A 1 203 ? 7.203 -37.688 4.051 1 78.12 203 ASP A N 1
ATOM 1574 C CA . ASP A 1 203 ? 6.938 -38.594 5.164 1 78.12 203 ASP A CA 1
ATOM 1575 C C . ASP A 1 203 ? 6.574 -40 4.66 1 78.12 203 ASP A C 1
ATOM 1577 O O . ASP A 1 203 ? 6.77 -41 5.363 1 78.12 203 ASP A O 1
ATOM 1581 N N . ARG A 1 204 ? 6.02 -40.062 3.52 1 73.62 204 ARG A N 1
ATOM 1582 C CA . ARG A 1 204 ? 5.594 -41.312 2.939 1 73.62 204 ARG A CA 1
ATOM 1583 C C . ARG A 1 204 ? 6.645 -41.875 1.976 1 73.62 204 ARG A C 1
ATOM 1585 O O . ARG A 1 204 ? 6.535 -43 1.509 1 73.62 204 ARG A O 1
ATOM 1592 N N . ALA A 1 205 ? 7.496 -40.906 1.665 1 64.75 205 ALA A N 1
ATOM 1593 C CA . ALA A 1 205 ? 8.477 -41.281 0.657 1 64.75 205 ALA A CA 1
ATOM 1594 C C . ALA A 1 205 ? 9.547 -42.219 1.254 1 64.75 205 ALA A C 1
ATOM 1596 O O . ALA A 1 205 ? 10.062 -41.938 2.342 1 64.75 205 ALA A O 1
ATOM 1597 N N . ASN A 1 206 ? 9.352 -43.469 1.168 1 61.72 206 ASN A N 1
ATOM 1598 C CA . ASN A 1 206 ? 10.391 -44.438 1.523 1 61.72 206 ASN A CA 1
ATOM 1599 C C . ASN A 1 206 ? 11.758 -44 1.003 1 61.72 206 ASN A C 1
ATOM 1601 O O . ASN A 1 206 ? 11.914 -42.875 0.489 1 61.72 206 ASN A O 1
ATOM 1605 N N . ALA A 1 207 ? 12.773 -44.906 0.726 1 58.84 207 ALA A N 1
ATOM 1606 C CA . ALA A 1 207 ? 14.195 -44.906 0.409 1 58.84 207 ALA A CA 1
ATOM 1607 C C . ALA A 1 207 ? 14.469 -44.062 -0.832 1 58.84 207 ALA A C 1
ATOM 1609 O O . ALA A 1 207 ? 15.57 -43.531 -0.997 1 58.84 207 ALA A O 1
ATOM 1610 N N . ASP A 1 208 ? 13.461 -43.781 -1.753 1 64.81 208 ASP A N 1
ATOM 1611 C CA . ASP A 1 208 ? 13.82 -43.156 -3.02 1 64.81 208 ASP A CA 1
ATOM 1612 C C . ASP A 1 208 ? 13.391 -41.688 -3.035 1 64.81 208 ASP A C 1
ATOM 1614 O O . ASP A 1 208 ? 12.211 -41.375 -3.215 1 64.81 208 ASP A O 1
ATOM 1618 N N . TRP A 1 209 ? 14.297 -40.75 -2.773 1 69.56 209 TRP A N 1
ATOM 1619 C CA . TRP A 1 209 ? 14.094 -39.312 -2.658 1 69.56 209 TRP A CA 1
ATOM 1620 C C . TRP A 1 209 ? 13.875 -38.688 -4.031 1 69.56 209 TRP A C 1
ATOM 1622 O O . TRP A 1 209 ? 13.57 -37.5 -4.133 1 69.56 209 TRP A O 1
ATOM 1632 N N . SER A 1 210 ? 13.961 -39.531 -5.027 1 75.62 210 SER A N 1
ATOM 1633 C CA . SER A 1 210 ? 13.836 -38.969 -6.363 1 75.62 210 SER A CA 1
ATOM 1634 C C . SER A 1 210 ? 12.383 -38.625 -6.684 1 75.62 210 SER A C 1
ATOM 1636 O O . SER A 1 210 ? 12.117 -37.75 -7.523 1 75.62 210 SER A O 1
ATOM 1638 N N . ASN A 1 211 ? 11.508 -39.156 -5.91 1 82.81 211 ASN A N 1
ATOM 1639 C CA . ASN A 1 211 ? 10.102 -38.938 -6.215 1 82.81 211 ASN A CA 1
ATOM 1640 C C . ASN A 1 211 ? 9.43 -38.062 -5.16 1 82.81 211 ASN A C 1
ATOM 1642 O O . ASN A 1 211 ? 8.211 -37.875 -5.18 1 82.81 211 ASN A O 1
ATOM 1646 N N . VAL A 1 212 ? 10.289 -37.531 -4.348 1 89.31 212 VAL A N 1
ATOM 1647 C CA . VAL A 1 212 ? 9.758 -36.688 -3.291 1 89.31 212 VAL A CA 1
ATOM 1648 C C . VAL A 1 212 ? 9.305 -35.344 -3.883 1 89.31 212 VAL A C 1
ATOM 1650 O O . VAL A 1 212 ? 9.977 -34.812 -4.758 1 89.31 212 VAL A O 1
ATOM 1653 N N . ARG A 1 213 ? 8.281 -34.844 -3.383 1 91.56 213 ARG A N 1
ATOM 1654 C CA . ARG A 1 213 ? 7.688 -33.625 -3.936 1 91.56 213 ARG A CA 1
ATOM 1655 C C . ARG A 1 213 ? 8.609 -32.438 -3.746 1 91.56 213 ARG A C 1
ATOM 1657 O O . ARG A 1 213 ? 9.367 -32.375 -2.777 1 91.56 213 ARG A O 1
ATOM 1664 N N . GLN A 1 214 ? 8.539 -31.562 -4.645 1 94.94 214 GLN A N 1
ATOM 1665 C CA . GLN A 1 214 ? 9.273 -30.297 -4.617 1 94.94 214 GLN A CA 1
ATOM 1666 C C . GLN A 1 214 ? 8.344 -29.141 -4.277 1 94.94 214 GLN A C 1
ATOM 1668 O O . GLN A 1 214 ? 7.152 -29.172 -4.582 1 94.94 214 GLN A O 1
ATOM 1673 N N . GLU A 1 215 ? 8.914 -28.172 -3.582 1 97.25 215 GLU A N 1
ATOM 1674 C CA . GLU A 1 215 ? 8.211 -26.906 -3.438 1 97.25 215 GLU A CA 1
ATOM 1675 C C . GLU A 1 215 ? 8.461 -26 -4.641 1 97.25 215 GLU A C 1
ATOM 1677 O O . GLU A 1 215 ? 9.609 -25.703 -4.977 1 97.25 215 GLU A O 1
ATOM 1682 N N . LEU A 1 216 ? 7.406 -25.562 -5.18 1 98.19 216 LEU A N 1
ATOM 1683 C CA . LEU A 1 216 ? 7.516 -24.797 -6.414 1 98.19 216 LEU A CA 1
ATOM 1684 C C . LEU A 1 216 ? 7.422 -23.297 -6.125 1 98.19 216 LEU A C 1
ATOM 1686 O O . LEU A 1 216 ? 7.945 -22.484 -6.891 1 98.19 216 LEU A O 1
ATOM 1690 N N . SER A 1 217 ? 6.711 -22.906 -5.152 1 98.5 217 SER A N 1
ATOM 1691 C CA . SER A 1 217 ? 6.562 -21.5 -4.766 1 98.5 217 SER A CA 1
ATOM 1692 C C . SER A 1 217 ? 5.945 -21.375 -3.377 1 98.5 217 SER A C 1
ATOM 1694 O O . SER A 1 217 ? 5.418 -22.344 -2.834 1 98.5 217 SER A O 1
ATOM 1696 N N . ALA A 1 218 ? 6.105 -20.266 -2.822 1 98.12 218 ALA A N 1
ATOM 1697 C CA . ALA A 1 218 ? 5.402 -19.859 -1.607 1 98.12 218 ALA A CA 1
ATOM 1698 C C . ALA A 1 218 ? 4.859 -18.453 -1.73 1 98.12 218 ALA A C 1
ATOM 1700 O O . ALA A 1 218 ? 5.453 -17.609 -2.408 1 98.12 218 ALA A O 1
ATOM 1701 N N . VAL A 1 219 ? 3.705 -18.25 -1.152 1 96.81 219 VAL A N 1
ATOM 1702 C CA . VAL A 1 219 ? 3.064 -16.938 -1.189 1 96.81 219 VAL A CA 1
ATOM 1703 C C . VAL A 1 219 ? 2.734 -16.484 0.231 1 96.81 219 VAL A C 1
ATOM 1705 O O . VAL A 1 219 ? 2.145 -17.234 1.009 1 96.81 219 VAL A O 1
ATOM 1708 N N . VAL A 1 220 ? 3.121 -15.281 0.532 1 93.19 220 VAL A N 1
ATOM 1709 C CA . VAL A 1 220 ? 2.859 -14.719 1.853 1 93.19 220 VAL A CA 1
ATOM 1710 C C . VAL A 1 220 ? 2.074 -13.414 1.715 1 93.19 220 VAL A C 1
ATOM 1712 O O . VAL A 1 220 ? 2.465 -12.523 0.956 1 93.19 220 VAL A O 1
ATOM 1715 N N . TYR A 1 221 ? 0.97 -13.359 2.443 1 88.56 221 TYR A N 1
ATOM 1716 C CA . TYR A 1 221 ? 0.181 -12.133 2.523 1 88.56 221 TYR A CA 1
ATOM 1717 C C . TYR A 1 221 ? 0.402 -11.43 3.857 1 88.56 221 TYR A C 1
ATOM 1719 O O . TYR A 1 221 ? 0.39 -12.07 4.914 1 88.56 221 TYR A O 1
ATOM 1727 N N . GLU A 1 222 ? 0.628 -10.125 3.779 1 80.25 222 GLU A N 1
ATOM 1728 C CA . GLU A 1 222 ? 0.768 -9.359 5.016 1 80.25 222 GLU A CA 1
ATOM 1729 C C . GLU A 1 222 ? -0.591 -9.102 5.66 1 80.25 222 GLU A C 1
ATOM 1731 O O . GLU A 1 222 ? -1.572 -8.828 4.965 1 80.25 222 GLU A O 1
ATOM 1736 N N . THR A 1 223 ? -0.6 -9.258 6.914 1 70.75 223 THR A N 1
ATOM 1737 C CA . THR A 1 223 ? -1.829 -9.062 7.672 1 70.75 223 THR A CA 1
ATOM 1738 C C . THR A 1 223 ? -2.1 -7.574 7.883 1 70.75 223 THR A C 1
ATOM 1740 O O . THR A 1 223 ? -1.166 -6.785 8.039 1 70.75 223 THR A O 1
ATOM 1743 N N . ASN A 1 224 ? -3.309 -7.094 7.531 1 61.34 224 ASN A N 1
ATOM 1744 C CA . ASN A 1 224 ? -3.742 -5.734 7.844 1 61.34 224 ASN A CA 1
ATOM 1745 C C . ASN A 1 224 ? -4.203 -5.613 9.297 1 61.34 224 ASN A C 1
ATOM 1747 O O . ASN A 1 224 ? -5.379 -5.832 9.594 1 61.34 224 ASN A O 1
ATOM 1751 N N . VAL A 1 225 ? -3.277 -5.516 10.172 1 55.81 225 VAL A N 1
ATOM 1752 C CA . VAL A 1 225 ? -3.607 -5.52 11.594 1 55.81 225 VAL A CA 1
ATOM 1753 C C . VAL A 1 225 ? -4.496 -4.32 11.922 1 55.81 225 VAL A C 1
ATOM 1755 O O . VAL A 1 225 ? -5.406 -4.422 12.75 1 55.81 225 VAL A O 1
ATOM 1758 N N . LEU A 1 226 ? -4.195 -3.211 11.234 1 56 226 LEU A N 1
ATOM 1759 C CA . LEU A 1 226 ? -4.93 -2.016 11.633 1 56 226 LEU A CA 1
ATOM 1760 C C . LEU A 1 226 ? -6.219 -1.877 10.828 1 56 226 LEU A C 1
ATOM 1762 O O . LEU A 1 226 ? -6.98 -0.928 11.031 1 56 226 LEU A O 1
ATOM 1766 N N . GLY A 1 227 ? -6.652 -2.955 10.047 1 54.62 227 GLY A N 1
ATOM 1767 C CA . GLY A 1 227 ? -7.926 -2.945 9.344 1 54.62 227 GLY A CA 1
ATOM 1768 C C . GLY A 1 227 ? -7.926 -2.037 8.125 1 54.62 227 GLY A C 1
ATOM 1769 O O . GLY A 1 227 ? -8.984 -1.612 7.664 1 54.62 227 GLY A O 1
ATOM 1770 N N . PHE A 1 228 ? -6.793 -1.566 7.73 1 52.12 228 PHE A N 1
ATOM 1771 C CA . PHE A 1 228 ? -6.777 -0.648 6.598 1 52.12 228 PHE A CA 1
ATOM 1772 C C . PHE A 1 228 ? -7.102 -1.382 5.301 1 52.12 228 PHE A C 1
ATOM 1774 O O . PHE A 1 228 ? -6.625 -2.498 5.078 1 52.12 228 PHE A O 1
ATOM 1781 N N . LYS A 1 229 ? -8.227 -0.92 4.656 1 52.72 229 LYS A N 1
ATOM 1782 C CA . LYS A 1 229 ? -8.633 -1.432 3.352 1 52.72 229 LYS A CA 1
ATOM 1783 C C . LYS A 1 229 ? -7.621 -1.056 2.271 1 52.72 229 LYS A C 1
ATOM 1785 O O . LYS A 1 229 ? -7.367 0.127 2.039 1 52.72 229 LYS A O 1
ATOM 1790 N N . GLY A 1 230 ? -6.34 -1.597 2.311 1 52.91 230 GLY A N 1
ATOM 1791 C CA . GLY A 1 230 ? -5.422 -1.346 1.21 1 52.91 230 GLY A CA 1
ATOM 1792 C C . GLY A 1 230 ? -5.086 -2.594 0.416 1 52.91 230 GLY A C 1
ATOM 1793 O O . GLY A 1 230 ? -5.629 -3.67 0.681 1 52.91 230 GLY A O 1
ATOM 1794 N N . PRO A 1 231 ? -4.547 -2.303 -0.769 1 60.34 231 PRO A N 1
ATOM 1795 C CA . PRO A 1 231 ? -4.129 -3.461 -1.559 1 60.34 231 PRO A CA 1
ATOM 1796 C C . PRO A 1 231 ? -3.277 -4.445 -0.758 1 60.34 231 PRO A C 1
ATOM 1798 O O . PRO A 1 231 ? -2.516 -4.031 0.122 1 60.34 231 PRO A O 1
ATOM 1801 N N . ARG A 1 232 ? -3.543 -5.652 -0.945 1 71.31 232 ARG A N 1
ATOM 1802 C CA . ARG A 1 232 ? -2.832 -6.715 -0.247 1 71.31 232 ARG A CA 1
ATOM 1803 C C . ARG A 1 232 ? -1.354 -6.727 -0.629 1 71.31 232 ARG A C 1
ATOM 1805 O O . ARG A 1 232 ? -1.01 -6.574 -1.802 1 71.31 232 ARG A O 1
ATOM 1812 N N . LYS A 1 233 ? -0.527 -6.648 0.363 1 78.69 233 LYS A N 1
ATOM 1813 C CA . LYS A 1 233 ? 0.904 -6.832 0.14 1 78.69 233 LYS A CA 1
ATOM 1814 C C . LYS A 1 233 ? 1.259 -8.312 0.031 1 78.69 233 LYS A C 1
ATOM 1816 O O . LYS A 1 233 ? 1.002 -9.086 0.955 1 78.69 233 LYS A O 1
ATOM 1821 N N . MET A 1 234 ? 1.734 -8.625 -1.046 1 89.19 234 MET A N 1
ATOM 1822 C CA . MET A 1 234 ? 2.029 -10.023 -1.361 1 89.19 234 MET A CA 1
ATOM 1823 C C . MET A 1 234 ? 3.52 -10.219 -1.623 1 89.19 234 MET A C 1
ATOM 1825 O O . MET A 1 234 ? 4.141 -9.422 -2.324 1 89.19 234 MET A O 1
ATOM 1829 N N . THR A 1 235 ? 4.137 -11.25 -0.972 1 93.06 235 THR A N 1
ATOM 1830 C CA . THR A 1 235 ? 5.488 -11.711 -1.269 1 93.06 235 THR A CA 1
ATOM 1831 C C . THR A 1 235 ? 5.461 -13.109 -1.884 1 93.06 235 THR A C 1
ATOM 1833 O O . THR A 1 235 ? 4.801 -14.008 -1.362 1 93.06 235 THR A O 1
ATOM 1836 N N . VAL A 1 236 ? 6.082 -13.25 -2.994 1 97.25 236 VAL A N 1
ATOM 1837 C CA . VAL A 1 236 ? 6.164 -14.539 -3.678 1 97.25 236 VAL A CA 1
ATOM 1838 C C . VAL A 1 236 ? 7.602 -15.047 -3.66 1 97.25 236 VAL A C 1
ATOM 1840 O O . VAL A 1 236 ? 8.531 -14.312 -4.016 1 97.25 236 VAL A O 1
ATOM 1843 N N . ILE A 1 237 ? 7.742 -16.219 -3.221 1 97.69 237 ILE A N 1
ATOM 1844 C CA . ILE A 1 237 ? 9.055 -16.844 -3.133 1 97.69 237 ILE A CA 1
ATOM 1845 C C . ILE A 1 237 ? 9.133 -18.031 -4.094 1 97.69 237 ILE A C 1
ATOM 1847 O O . ILE A 1 237 ? 8.281 -18.922 -4.051 1 97.69 237 ILE A O 1
ATOM 1851 N N . ILE A 1 238 ? 10.094 -18.047 -4.91 1 98.31 238 ILE A N 1
ATOM 1852 C CA . ILE A 1 238 ? 10.273 -19.141 -5.852 1 98.31 238 ILE A CA 1
ATOM 1853 C C . ILE A 1 238 ? 11.719 -19.625 -5.824 1 98.31 238 ILE A C 1
ATOM 1855 O O . ILE A 1 238 ? 12.617 -18.891 -5.391 1 98.31 238 ILE A O 1
ATOM 1859 N N . PRO A 1 239 ? 11.898 -20.875 -6.234 1 97.56 239 PRO A N 1
ATOM 1860 C CA . PRO A 1 239 ? 13.281 -21.344 -6.367 1 97.56 239 PRO A CA 1
ATOM 1861 C C . PRO A 1 239 ? 14.07 -20.547 -7.41 1 97.56 239 PRO A C 1
ATOM 1863 O O . PRO A 1 239 ? 13.492 -20.062 -8.383 1 97.56 239 PRO A O 1
ATOM 1866 N N . GLY A 1 240 ? 15.336 -20.5 -7.188 1 96.69 240 GLY A N 1
ATOM 1867 C CA . GLY A 1 240 ? 16.219 -19.859 -8.156 1 96.69 240 GLY A CA 1
ATOM 1868 C C . GLY A 1 240 ? 16.359 -20.656 -9.438 1 96.69 240 GLY A C 1
ATOM 1869 O O . GLY A 1 240 ? 15.883 -21.797 -9.531 1 96.69 240 GLY A O 1
ATOM 1870 N N . MET A 1 241 ? 16.938 -20.016 -10.406 1 96.44 241 MET A N 1
ATOM 1871 C CA . MET A 1 241 ? 17.234 -20.625 -11.695 1 96.44 241 MET A CA 1
ATOM 1872 C C . MET A 1 241 ? 18.719 -20.875 -11.859 1 96.44 241 MET A C 1
ATOM 1874 O O . MET A 1 241 ? 19.531 -20.031 -11.461 1 96.44 241 MET A O 1
ATOM 1878 N N . ASN A 1 242 ? 19.062 -21.953 -12.414 1 93.19 242 ASN A N 1
ATOM 1879 C CA . ASN A 1 242 ? 20.484 -22.203 -12.664 1 93.19 242 ASN A CA 1
ATOM 1880 C C . ASN A 1 242 ? 20.953 -21.547 -13.961 1 93.19 242 ASN A C 1
ATOM 1882 O O . ASN A 1 242 ? 20.188 -20.812 -14.594 1 93.19 242 ASN A O 1
ATOM 1886 N N . ALA A 1 243 ? 22.172 -21.766 -14.383 1 90 243 ALA A N 1
ATOM 1887 C CA . ALA A 1 243 ? 22.781 -21.109 -15.539 1 90 243 ALA A CA 1
ATOM 1888 C C . ALA A 1 243 ? 22.094 -21.531 -16.828 1 90 243 ALA A C 1
ATOM 1890 O O . ALA A 1 243 ? 22.094 -20.797 -17.812 1 90 243 ALA A O 1
ATOM 1891 N N . ASP A 1 244 ? 21.547 -22.75 -16.75 1 90.25 244 ASP A N 1
ATOM 1892 C CA . ASP A 1 244 ? 20.844 -23.25 -17.938 1 90.25 244 ASP A CA 1
ATOM 1893 C C . ASP A 1 244 ? 19.375 -22.828 -17.922 1 90.25 244 ASP A C 1
ATOM 1895 O O . ASP A 1 244 ? 18.562 -23.359 -18.688 1 90.25 244 ASP A O 1
ATOM 1899 N N . CYS A 1 245 ? 18.938 -21.953 -17.016 1 89.62 245 CYS A N 1
ATOM 1900 C CA . CYS A 1 245 ? 17.578 -21.406 -16.922 1 89.62 245 CYS A CA 1
ATOM 1901 C C . CYS A 1 245 ? 16.594 -22.484 -16.484 1 89.62 245 CYS A C 1
ATOM 1903 O O . CYS A 1 245 ? 15.445 -22.5 -16.922 1 89.62 245 CYS A O 1
ATOM 1905 N N . GLU A 1 246 ? 17.141 -23.391 -15.758 1 92.81 246 GLU A N 1
ATOM 1906 C CA . GLU A 1 246 ? 16.297 -24.422 -15.148 1 92.81 246 GLU A CA 1
ATOM 1907 C C . GLU A 1 246 ? 16.062 -24.125 -13.672 1 92.81 246 GLU A C 1
ATOM 1909 O O . GLU A 1 246 ? 16.953 -23.625 -12.977 1 92.81 246 GLU A O 1
ATOM 1914 N N . ARG A 1 247 ? 14.938 -24.531 -13.242 1 95.81 247 ARG A N 1
ATOM 1915 C CA . ARG A 1 247 ? 14.586 -24.281 -11.852 1 95.81 247 ARG A CA 1
ATOM 1916 C C . ARG A 1 247 ? 15.383 -25.172 -10.914 1 95.81 247 ARG A C 1
ATOM 1918 O O . ARG A 1 247 ? 15.492 -26.375 -11.141 1 95.81 247 ARG A O 1
ATOM 1925 N N . VAL A 1 248 ? 15.969 -24.594 -9.883 1 95.69 248 VAL A N 1
ATOM 1926 C CA . VAL A 1 248 ? 16.656 -25.375 -8.859 1 95.69 248 VAL A CA 1
ATOM 1927 C C . VAL A 1 248 ? 15.633 -26.109 -7.984 1 95.69 248 VAL A C 1
ATOM 1929 O O . VAL A 1 248 ? 14.727 -25.484 -7.434 1 95.69 248 VAL A O 1
ATOM 1932 N N . PRO A 1 249 ? 15.773 -27.422 -7.938 1 94.06 249 PRO A N 1
ATOM 1933 C CA . PRO A 1 249 ? 14.805 -28.156 -7.125 1 94.06 249 PRO A CA 1
ATOM 1934 C C . PRO A 1 249 ? 14.953 -27.875 -5.633 1 94.06 249 PRO A C 1
ATOM 1936 O O . PRO A 1 249 ? 16.062 -27.812 -5.117 1 94.06 249 PRO A O 1
ATOM 1939 N N . ILE A 1 250 ? 13.836 -27.641 -4.988 1 94.62 250 ILE A N 1
ATOM 1940 C CA . ILE A 1 250 ? 13.781 -27.5 -3.537 1 94.62 250 ILE A CA 1
ATOM 1941 C C . ILE A 1 250 ? 12.93 -28.609 -2.938 1 94.62 250 ILE A C 1
ATOM 1943 O O . ILE A 1 250 ? 11.703 -28.609 -3.084 1 94.62 250 ILE A O 1
ATOM 1947 N N . ARG A 1 251 ? 13.648 -29.531 -2.324 1 92.69 251 ARG A N 1
ATOM 1948 C CA . ARG A 1 251 ? 13.023 -30.656 -1.647 1 92.69 251 ARG A CA 1
ATOM 1949 C C . ARG A 1 251 ? 13.328 -30.641 -0.154 1 92.69 251 ARG A C 1
ATOM 1951 O O . ARG A 1 251 ? 14.297 -31.25 0.293 1 92.69 251 ARG A O 1
ATOM 1958 N N . PRO A 1 252 ? 12.422 -30 0.517 1 87.25 252 PRO A N 1
ATOM 1959 C CA . PRO A 1 252 ? 12.727 -29.906 1.946 1 87.25 252 PRO A CA 1
ATOM 1960 C C . PRO A 1 252 ? 12.719 -31.25 2.646 1 87.25 252 PRO A C 1
ATOM 1962 O O . PRO A 1 252 ? 11.883 -32.125 2.342 1 87.25 252 PRO A O 1
ATOM 1965 N N . ARG A 1 253 ? 13.664 -31.484 3.492 1 78.44 253 ARG A N 1
ATOM 1966 C CA . ARG A 1 253 ? 13.766 -32.719 4.27 1 78.44 253 ARG A CA 1
ATOM 1967 C C . ARG A 1 253 ? 12.844 -32.688 5.484 1 78.44 253 ARG A C 1
ATOM 1969 O O . ARG A 1 253 ? 12.398 -33.719 5.961 1 78.44 253 ARG A O 1
ATOM 1976 N N . ASN A 1 254 ? 12.688 -31.438 5.945 1 78.12 254 ASN A N 1
ATOM 1977 C CA . ASN A 1 254 ? 11.789 -31.188 7.074 1 78.12 254 ASN A CA 1
ATOM 1978 C C . ASN A 1 254 ? 11.062 -29.859 6.926 1 78.12 254 ASN A C 1
ATOM 1980 O O . ASN A 1 254 ? 11.234 -29.156 5.926 1 78.12 254 ASN A O 1
ATOM 1984 N N . ASP A 1 255 ? 10.211 -29.578 7.887 1 75.19 255 ASP A N 1
ATOM 1985 C CA . ASP A 1 255 ? 9.383 -28.375 7.824 1 75.19 255 ASP A CA 1
ATOM 1986 C C . ASP A 1 255 ? 10.234 -27.125 7.969 1 75.19 255 ASP A C 1
ATOM 1988 O O . ASP A 1 255 ? 9.781 -26.016 7.648 1 75.19 255 ASP A O 1
ATOM 1992 N N . ASN A 1 256 ? 11.43 -27.281 8.344 1 81.69 256 ASN A N 1
ATOM 1993 C CA . ASN A 1 256 ? 12.266 -26.109 8.609 1 81.69 256 ASN A CA 1
ATOM 1994 C C . ASN A 1 256 ? 13.148 -25.766 7.414 1 81.69 256 ASN A C 1
ATOM 1996 O O . ASN A 1 256 ? 14.008 -24.891 7.496 1 81.69 256 ASN A O 1
ATOM 2000 N N . ASP A 1 257 ? 13 -26.5 6.363 1 87.19 257 ASP A N 1
ATOM 2001 C CA . ASP A 1 257 ? 13.883 -26.281 5.223 1 87.19 257 ASP A CA 1
ATOM 2002 C C . ASP A 1 257 ? 13.086 -25.891 3.977 1 87.19 257 ASP A C 1
ATOM 2004 O O . ASP A 1 257 ? 13.609 -25.906 2.863 1 87.19 257 ASP A O 1
ATOM 2008 N N . GLY A 1 258 ? 11.953 -25.547 4.113 1 94.06 258 GLY A N 1
ATOM 2009 C CA . GLY A 1 258 ? 11.117 -25.172 2.982 1 94.06 258 GLY A CA 1
ATOM 2010 C C . GLY A 1 258 ? 11.312 -23.719 2.557 1 94.06 258 GLY A C 1
ATOM 2011 O O . GLY A 1 258 ? 12.078 -22.984 3.182 1 94.06 258 GLY A O 1
ATOM 2012 N N . LEU A 1 259 ? 10.734 -23.375 1.499 1 96.62 259 LEU A N 1
ATOM 2013 C CA . LEU A 1 259 ? 10.867 -22.031 0.918 1 96.62 259 LEU A CA 1
ATOM 2014 C C . LEU A 1 259 ? 10.516 -20.969 1.941 1 96.62 259 LEU A C 1
ATOM 2016 O O . LEU A 1 259 ? 11.25 -19.984 2.09 1 96.62 259 LEU A O 1
ATOM 2020 N N . LEU A 1 260 ? 9.469 -21.172 2.66 1 95.38 260 LEU A N 1
ATOM 2021 C CA . LEU A 1 260 ? 9.016 -20.203 3.641 1 95.38 260 LEU A CA 1
ATOM 2022 C C . LEU A 1 260 ? 10.055 -20.016 4.742 1 95.38 260 LEU A C 1
ATOM 2024 O O . LEU A 1 260 ? 10.367 -18.875 5.125 1 95.38 260 LEU A O 1
ATOM 2028 N N . MET A 1 261 ? 10.547 -21.078 5.23 1 94.44 261 MET A N 1
ATOM 2029 C CA . MET A 1 261 ? 11.531 -21.016 6.305 1 94.44 261 MET A CA 1
ATOM 2030 C C . MET A 1 261 ? 12.828 -20.391 5.816 1 94.44 261 MET A C 1
ATOM 2032 O O . MET A 1 261 ? 13.453 -19.594 6.527 1 94.44 261 MET A O 1
ATOM 2036 N N . ARG A 1 262 ? 13.211 -20.75 4.648 1 93.94 262 ARG A N 1
ATOM 2037 C CA . ARG A 1 262 ? 14.414 -20.156 4.078 1 93.94 262 ARG A CA 1
ATOM 2038 C C . ARG A 1 262 ? 14.273 -18.656 3.957 1 93.94 262 ARG A C 1
ATOM 2040 O O . ARG A 1 262 ? 15.195 -17.906 4.305 1 93.94 262 ARG A O 1
ATOM 2047 N N . TRP A 1 263 ? 13.188 -18.234 3.504 1 93.94 263 TRP A N 1
ATOM 2048 C CA . TRP A 1 263 ? 12.898 -16.812 3.35 1 93.94 263 TRP A CA 1
ATOM 2049 C C . TRP A 1 263 ? 12.883 -16.109 4.703 1 93.94 263 TRP A C 1
ATOM 2051 O O . TRP A 1 263 ? 13.484 -15.047 4.863 1 93.94 263 TRP A O 1
ATOM 2061 N N . GLN A 1 264 ? 12.211 -16.703 5.664 1 90.12 264 GLN A N 1
ATOM 2062 C CA . GLN A 1 264 ? 12.117 -16.125 7.004 1 90.12 264 GLN A CA 1
ATOM 2063 C C . GLN A 1 264 ? 13.492 -16.016 7.652 1 90.12 264 GLN A C 1
ATOM 2065 O O . GLN A 1 264 ? 13.766 -15.055 8.383 1 90.12 264 GLN A O 1
ATOM 2070 N N . ASN A 1 265 ? 14.297 -16.984 7.355 1 90.38 265 ASN A N 1
ATOM 2071 C CA . ASN A 1 265 ? 15.633 -17.016 7.938 1 90.38 265 ASN A CA 1
ATOM 2072 C C . ASN A 1 265 ? 16.625 -16.234 7.086 1 90.38 265 ASN A C 1
ATOM 2074 O O . ASN A 1 265 ? 17.828 -16.25 7.352 1 90.38 265 ASN A O 1
ATOM 2078 N N . ARG A 1 266 ? 16.234 -15.703 6.035 1 90.06 266 ARG A N 1
ATOM 2079 C CA . ARG A 1 266 ? 17.031 -14.891 5.117 1 90.06 266 ARG A CA 1
ATOM 2080 C C . ARG A 1 266 ? 18.141 -15.727 4.477 1 90.06 266 ARG A C 1
ATOM 2082 O O . ARG A 1 266 ? 19.234 -15.227 4.238 1 90.06 266 ARG A O 1
ATOM 2089 N N . ASN A 1 267 ? 17.875 -16.969 4.445 1 91.25 267 ASN A N 1
ATOM 2090 C CA . ASN A 1 267 ? 18.719 -17.859 3.656 1 91.25 267 ASN A CA 1
ATOM 2091 C C . ASN A 1 267 ? 18.266 -17.906 2.197 1 91.25 267 ASN A C 1
ATOM 2093 O O . ASN A 1 267 ? 17.578 -18.844 1.787 1 91.25 267 ASN A O 1
ATOM 2097 N N . MET A 1 268 ? 18.688 -16.969 1.472 1 92.69 268 MET A N 1
ATOM 2098 C CA . MET A 1 268 ? 18.109 -16.719 0.158 1 92.69 268 MET A CA 1
ATOM 2099 C C . MET A 1 268 ? 18.938 -17.359 -0.943 1 92.69 268 MET A C 1
ATOM 2101 O O . MET A 1 268 ? 18.797 -17.016 -2.117 1 92.69 268 MET A O 1
ATOM 2105 N N . ASP A 1 269 ? 19.781 -18.344 -0.54 1 91.88 269 ASP A N 1
ATOM 2106 C CA . ASP A 1 269 ? 20.516 -19.078 -1.559 1 91.88 269 ASP A CA 1
ATOM 2107 C C . ASP A 1 269 ? 19.578 -19.859 -2.471 1 91.88 269 ASP A C 1
ATOM 2109 O O . ASP A 1 269 ? 18.797 -20.688 -1.997 1 91.88 269 ASP A O 1
ATOM 2113 N N . ASN A 1 270 ? 19.656 -19.641 -3.791 1 93.75 270 ASN A N 1
ATOM 2114 C CA . ASN A 1 270 ? 18.844 -20.297 -4.812 1 93.75 270 ASN A CA 1
ATOM 2115 C C . ASN A 1 270 ? 17.359 -20.031 -4.605 1 93.75 270 ASN A C 1
ATOM 2117 O O . ASN A 1 270 ? 16.531 -20.891 -4.875 1 93.75 270 ASN A O 1
ATOM 2121 N N . VAL A 1 271 ? 17.094 -18.953 -3.943 1 95.88 271 VAL A N 1
ATOM 2122 C CA . VAL A 1 271 ? 15.711 -18.547 -3.705 1 95.88 271 VAL A CA 1
ATOM 2123 C C . VAL A 1 271 ? 15.5 -17.109 -4.219 1 95.88 271 VAL A C 1
ATOM 2125 O O . VAL A 1 271 ? 16.359 -16.25 -4.031 1 95.88 271 VAL A O 1
ATOM 2128 N N . ILE A 1 272 ? 14.406 -16.906 -4.891 1 96.5 272 ILE A N 1
ATOM 2129 C CA . ILE A 1 272 ? 14.078 -15.602 -5.434 1 96.5 272 ILE A CA 1
ATOM 2130 C C . ILE A 1 272 ? 12.844 -15.039 -4.723 1 96.5 272 ILE A C 1
ATOM 2132 O O . ILE A 1 272 ? 11.852 -15.742 -4.547 1 96.5 272 ILE A O 1
ATOM 2136 N N . GLU A 1 273 ? 12.969 -13.867 -4.352 1 95.38 273 GLU A N 1
ATOM 2137 C CA . GLU A 1 273 ? 11.859 -13.164 -3.725 1 95.38 273 GLU A CA 1
ATOM 2138 C C . GLU A 1 273 ? 11.242 -12.148 -4.68 1 95.38 273 GLU A C 1
ATOM 2140 O O . GLU A 1 273 ? 11.953 -11.32 -5.262 1 95.38 273 GLU A O 1
ATOM 2145 N N . LEU A 1 274 ? 9.953 -12.234 -4.867 1 96 274 LEU A N 1
ATOM 2146 C CA . LEU A 1 274 ? 9.164 -11.312 -5.68 1 96 274 LEU A CA 1
ATOM 2147 C C . LEU A 1 274 ? 8.094 -10.633 -4.84 1 96 274 LEU A C 1
ATOM 2149 O O . LEU A 1 274 ? 7.789 -11.07 -3.729 1 96 274 LEU A O 1
ATOM 2153 N N . HIS A 1 275 ? 7.516 -9.508 -5.395 1 92.81 275 HIS A N 1
ATOM 2154 C CA . HIS A 1 275 ? 6.484 -8.789 -4.652 1 92.81 275 HIS A CA 1
ATOM 2155 C C . HIS A 1 275 ? 5.555 -8.031 -5.59 1 92.81 275 HIS A C 1
ATOM 2157 O O . HIS A 1 275 ? 5.82 -7.934 -6.789 1 92.81 275 HIS A O 1
ATOM 2163 N N . ASN A 1 276 ? 4.492 -7.473 -5.031 1 92.25 276 ASN A N 1
ATOM 2164 C CA . ASN A 1 276 ? 3.576 -6.633 -5.793 1 92.25 276 ASN A CA 1
ATOM 2165 C C . ASN A 1 276 ? 4.281 -5.398 -6.352 1 92.25 276 ASN A C 1
ATOM 2167 O O . ASN A 1 276 ? 5.105 -4.789 -5.668 1 92.25 276 ASN A O 1
ATOM 2171 N N . LYS A 1 277 ? 3.959 -5.156 -7.523 1 93.25 277 LYS A N 1
ATOM 2172 C CA . LYS A 1 277 ? 4.426 -3.893 -8.086 1 93.25 277 LYS A CA 1
ATOM 2173 C C . LYS A 1 277 ? 3.646 -2.711 -7.52 1 93.25 277 LYS A C 1
ATOM 2175 O O . LYS A 1 277 ? 2.42 -2.762 -7.418 1 93.25 277 LYS A O 1
ATOM 2180 N N . ALA A 1 278 ? 4.285 -1.77 -7.129 1 89.12 278 ALA A N 1
ATOM 2181 C CA . ALA A 1 278 ? 3.658 -0.533 -6.664 1 89.12 278 ALA A CA 1
ATOM 2182 C C . ALA A 1 278 ? 3.412 0.425 -7.828 1 89.12 278 ALA A C 1
ATOM 2184 O O . ALA A 1 278 ? 4.094 0.356 -8.852 1 89.12 278 ALA A O 1
ATOM 2185 N N . PRO A 1 279 ? 2.375 1.318 -7.684 1 91.38 279 PRO A N 1
ATOM 2186 C CA . PRO A 1 279 ? 2.225 2.361 -8.695 1 91.38 279 PRO A CA 1
ATOM 2187 C C . PRO A 1 279 ? 3.49 3.197 -8.875 1 91.38 279 PRO A C 1
ATOM 2189 O O . PRO A 1 279 ? 4.211 3.449 -7.91 1 91.38 279 PRO A O 1
ATOM 2192 N N . VAL A 1 280 ? 3.748 3.598 -10.039 1 92.88 280 VAL A N 1
ATOM 2193 C CA . VAL A 1 280 ? 4.949 4.359 -10.359 1 92.88 280 VAL A CA 1
ATOM 2194 C C . VAL A 1 280 ? 4.57 5.789 -10.734 1 92.88 280 VAL A C 1
ATOM 2196 O O . VAL A 1 280 ? 3.559 6.02 -11.398 1 92.88 280 VAL A O 1
ATOM 2199 N N . TRP A 1 281 ? 5.406 6.715 -10.383 1 93.69 281 TRP A N 1
ATOM 2200 C CA . TRP A 1 281 ? 5.168 8.125 -10.664 1 93.69 281 TRP A CA 1
ATOM 2201 C C . TRP A 1 281 ? 5.23 8.398 -12.164 1 93.69 281 TRP A C 1
ATOM 2203 O O . TRP A 1 281 ? 6.152 7.945 -12.852 1 93.69 281 TRP A O 1
ATOM 2213 N N . ASN A 1 282 ? 4.32 9.016 -12.641 1 94.5 282 ASN A N 1
ATOM 2214 C CA . ASN A 1 282 ? 4.27 9.523 -14.016 1 94.5 282 ASN A CA 1
ATOM 2215 C C . ASN A 1 282 ? 4.43 11.039 -14.055 1 94.5 282 ASN A C 1
ATOM 2217 O O . ASN A 1 282 ? 3.533 11.773 -13.648 1 94.5 282 ASN A O 1
ATOM 2221 N N . ASP A 1 283 ? 5.473 11.57 -14.641 1 91.94 283 ASP A N 1
ATOM 2222 C CA . ASP A 1 283 ? 5.777 13 -14.664 1 91.94 283 ASP A CA 1
ATOM 2223 C C . ASP A 1 283 ? 4.754 13.758 -15.5 1 91.94 283 ASP A C 1
ATOM 2225 O O . ASP A 1 283 ? 4.426 14.906 -15.195 1 91.94 283 ASP A O 1
ATOM 2229 N N . GLU A 1 284 ? 4.32 13.148 -16.531 1 91.38 284 GLU A N 1
ATOM 2230 C CA . GLU A 1 284 ? 3.404 13.82 -17.438 1 91.38 284 GLU A CA 1
ATOM 2231 C C . GLU A 1 284 ? 2.062 14.102 -16.766 1 91.38 284 GLU A C 1
ATOM 2233 O O . GLU A 1 284 ? 1.514 15.195 -16.906 1 91.38 284 GLU A O 1
ATOM 2238 N N . THR A 1 285 ? 1.611 13.172 -16.062 1 91.62 285 THR A N 1
ATOM 2239 C CA . THR A 1 285 ? 0.285 13.32 -15.477 1 91.62 285 THR A CA 1
ATOM 2240 C C . THR A 1 285 ? 0.389 13.727 -14.016 1 91.62 285 THR A C 1
ATOM 2242 O O . THR A 1 285 ? -0.626 13.969 -13.359 1 91.62 285 THR A O 1
ATOM 2245 N N . GLN A 1 286 ? 1.659 13.75 -13.422 1 90.5 286 GLN A N 1
ATOM 2246 C CA . GLN A 1 286 ? 1.877 14.062 -12.016 1 90.5 286 GLN A CA 1
ATOM 2247 C C . GLN A 1 286 ? 1.006 13.188 -11.117 1 90.5 286 GLN A C 1
ATOM 2249 O O . GLN A 1 286 ? 0.296 13.695 -10.25 1 90.5 286 GLN A O 1
ATOM 2254 N N . SER A 1 287 ? 1.072 11.945 -11.383 1 94.31 287 SER A N 1
ATOM 2255 C CA . SER A 1 287 ? 0.282 10.945 -10.68 1 94.31 287 SER A CA 1
ATOM 2256 C C . SER A 1 287 ? 1.048 9.633 -10.539 1 94.31 287 SER A C 1
ATOM 2258 O O . SER A 1 287 ? 2.031 9.406 -11.242 1 94.31 287 SER A O 1
ATOM 2260 N N . TYR A 1 288 ? 0.689 8.883 -9.562 1 93.38 288 TYR A N 1
ATOM 2261 C CA . TYR A 1 288 ? 1.15 7.5 -9.477 1 93.38 288 TYR A CA 1
ATOM 2262 C C . TYR A 1 288 ? 0.236 6.57 -10.266 1 93.38 288 TYR A C 1
ATOM 2264 O O . TYR A 1 288 ? -0.987 6.621 -10.117 1 93.38 288 TYR A O 1
ATOM 2272 N N . VAL A 1 289 ? 0.858 5.707 -11.094 1 95.25 289 VAL A N 1
ATOM 2273 C CA . VAL A 1 289 ? 0.06 4.895 -12.008 1 95.25 289 VAL A CA 1
ATOM 2274 C C . VAL A 1 289 ? 0.542 3.445 -11.961 1 95.25 289 VAL A C 1
ATOM 2276 O O . VAL A 1 289 ? 1.747 3.186 -11.984 1 95.25 289 VAL A O 1
ATOM 2279 N N . LEU A 1 290 ? -0.335 2.562 -11.844 1 95.44 290 LEU A N 1
ATOM 2280 C CA . LEU A 1 290 ? -0.125 1.142 -12.102 1 95.44 290 LEU A CA 1
ATOM 2281 C C . LEU A 1 290 ? -0.95 0.676 -13.297 1 95.44 290 LEU A C 1
ATOM 2283 O O . LEU A 1 290 ? -2.162 0.48 -13.18 1 95.44 290 LEU A O 1
ATOM 2287 N N . ASN A 1 291 ? -0.294 0.464 -14.367 1 95.5 291 ASN A N 1
ATOM 2288 C CA . ASN A 1 291 ? -0.954 0.228 -15.648 1 95.5 291 ASN A CA 1
ATOM 2289 C C . ASN A 1 291 ? -0.984 -1.257 -16 1 95.5 291 ASN A C 1
ATOM 2291 O O . ASN A 1 291 ? 0.045 -1.932 -15.945 1 95.5 291 ASN A O 1
ATOM 2295 N N . PHE A 1 292 ? -2.129 -1.752 -16.375 1 97 292 PHE A N 1
ATOM 2296 C CA . PHE A 1 292 ? -2.281 -3.156 -16.734 1 97 292 PHE A CA 1
ATOM 2297 C C . PHE A 1 292 ? -2.33 -3.324 -18.25 1 97 292 PHE A C 1
ATOM 2299 O O . PHE A 1 292 ? -2.664 -4.402 -18.75 1 97 292 PHE A O 1
ATOM 2306 N N . HIS A 1 293 ? -2.186 -2.25 -18.969 1 93.31 293 HIS A N 1
ATOM 2307 C CA . HIS A 1 293 ? -1.974 -2.215 -20.406 1 93.31 293 HIS A CA 1
ATOM 2308 C C . HIS A 1 293 ? -3.121 -2.891 -21.156 1 93.31 293 HIS A C 1
ATOM 2310 O O . HIS A 1 293 ? -2.893 -3.645 -22.109 1 93.31 293 HIS A O 1
ATOM 2316 N N . GLY A 1 294 ? -4.227 -2.852 -20.625 1 94.5 294 GLY A N 1
ATOM 2317 C CA . GLY A 1 294 ? -5.418 -3.32 -21.312 1 94.5 294 GLY A CA 1
ATOM 2318 C C . GLY A 1 294 ? -5.734 -4.777 -21.031 1 94.5 294 GLY A C 1
ATOM 2319 O O . GLY A 1 294 ? -6.75 -5.297 -21.5 1 94.5 294 GLY A O 1
ATOM 2320 N N . ARG A 1 295 ? -4.867 -5.457 -20.328 1 96.44 295 ARG A N 1
ATOM 2321 C CA . ARG A 1 295 ? -5.074 -6.871 -20.047 1 96.44 295 ARG A CA 1
ATOM 2322 C C . ARG A 1 295 ? -6.09 -7.055 -18.922 1 96.44 295 ARG A C 1
ATOM 2324 O O . ARG A 1 295 ? -6.672 -8.133 -18.766 1 96.44 295 ARG A O 1
ATOM 2331 N N . VAL A 1 296 ? -6.176 -6.129 -18.109 1 97.06 296 VAL A N 1
ATOM 2332 C CA . VAL A 1 296 ? -7.152 -6.082 -17.031 1 97.06 296 VAL A CA 1
ATOM 2333 C C . VAL A 1 296 ? -8.133 -4.938 -17.281 1 97.06 296 VAL A C 1
ATOM 2335 O O . VAL A 1 296 ? -7.727 -3.799 -17.5 1 97.06 296 VAL A O 1
ATOM 2338 N N . THR A 1 297 ? -9.414 -5.285 -17.172 1 96.12 297 THR A N 1
ATOM 2339 C CA . THR A 1 297 ? -10.359 -4.277 -17.625 1 96.12 297 THR A CA 1
ATOM 2340 C C . THR A 1 297 ? -11.312 -3.873 -16.516 1 96.12 297 THR A C 1
ATOM 2342 O O . THR A 1 297 ? -12.047 -2.893 -16.641 1 96.12 297 THR A O 1
ATOM 2345 N N . HIS A 1 298 ? -11.352 -4.625 -15.414 1 95.19 298 HIS A N 1
ATOM 2346 C CA . HIS A 1 298 ? -12.242 -4.316 -14.297 1 95.19 298 HIS A CA 1
ATOM 2347 C C . HIS A 1 298 ? -11.453 -4.109 -13.008 1 95.19 298 HIS A C 1
ATOM 2349 O O . HIS A 1 298 ? -10.453 -4.785 -12.773 1 95.19 298 HIS A O 1
ATOM 2355 N N . ALA A 1 299 ? -11.977 -3.182 -12.242 1 92.75 299 ALA A N 1
ATOM 2356 C CA . ALA A 1 299 ? -11.406 -2.992 -10.906 1 92.75 299 ALA A CA 1
ATOM 2357 C C . ALA A 1 299 ? -11.625 -4.223 -10.039 1 92.75 299 ALA A C 1
ATOM 2359 O O . ALA A 1 299 ? -12.695 -4.84 -10.086 1 92.75 299 ALA A O 1
ATOM 2360 N N . SER A 1 300 ? -10.617 -4.527 -9.234 1 90.81 300 SER A N 1
ATOM 2361 C CA . SER A 1 300 ? -10.703 -5.629 -8.281 1 90.81 300 SER A CA 1
ATOM 2362 C C . SER A 1 300 ? -9.586 -5.562 -7.254 1 90.81 300 SER A C 1
ATOM 2364 O O . SER A 1 300 ? -8.453 -5.191 -7.582 1 90.81 300 SER A O 1
ATOM 2366 N N . VAL A 1 301 ? -9.883 -5.941 -6.043 1 85.31 301 VAL A N 1
ATOM 2367 C CA . VAL A 1 301 ? -8.875 -6.035 -4.996 1 85.31 301 VAL A CA 1
ATOM 2368 C C . VAL A 1 301 ? -7.891 -7.152 -5.324 1 85.31 301 VAL A C 1
ATOM 2370 O O . VAL A 1 301 ? -6.801 -7.215 -4.754 1 85.31 301 VAL A O 1
ATOM 2373 N N . LYS A 1 302 ? -8.219 -7.965 -6.301 1 90.81 302 LYS A N 1
ATOM 2374 C CA . LYS A 1 302 ? -7.391 -9.117 -6.648 1 90.81 302 LYS A CA 1
ATOM 2375 C C . LYS A 1 302 ? -6.406 -8.766 -7.762 1 90.81 302 LYS A C 1
ATOM 2377 O O . LYS A 1 302 ? -5.555 -9.586 -8.117 1 90.81 302 LYS A O 1
ATOM 2382 N N . ASN A 1 303 ? -6.594 -7.617 -8.383 1 93.31 303 ASN A N 1
ATOM 2383 C CA . ASN A 1 303 ? -5.676 -7.199 -9.438 1 93.31 303 ASN A CA 1
ATOM 2384 C C . ASN A 1 303 ? -4.273 -6.945 -8.891 1 93.31 303 ASN A C 1
ATOM 2386 O O . ASN A 1 303 ? -4.109 -6.242 -7.891 1 93.31 303 ASN A O 1
ATOM 2390 N N . PHE A 1 304 ? -3.281 -7.527 -9.57 1 95.62 304 PHE A N 1
ATOM 2391 C CA . PHE A 1 304 ? -1.923 -7.246 -9.125 1 95.62 304 PHE A CA 1
ATOM 2392 C C . PHE A 1 304 ? -0.917 -7.52 -10.234 1 95.62 304 PHE A C 1
ATOM 2394 O O . PHE A 1 304 ? -1.247 -8.156 -11.234 1 95.62 304 PHE A O 1
ATOM 2401 N N . GLN A 1 305 ? 0.236 -6.961 -10.039 1 96.88 305 GLN A N 1
ATOM 2402 C CA . GLN A 1 305 ? 1.445 -7.277 -10.789 1 96.88 305 GLN A CA 1
ATOM 2403 C C . GLN A 1 305 ? 2.584 -7.684 -9.859 1 96.88 305 GLN A C 1
ATOM 2405 O O . GLN A 1 305 ? 2.699 -7.168 -8.75 1 96.88 305 GLN A O 1
ATOM 2410 N N . ILE A 1 306 ? 3.328 -8.633 -10.297 1 97.12 306 ILE A N 1
ATOM 2411 C CA . ILE A 1 306 ? 4.445 -9.125 -9.5 1 97.12 306 ILE A CA 1
ATOM 2412 C C . ILE A 1 306 ? 5.762 -8.797 -10.195 1 97.12 306 ILE A C 1
ATOM 2414 O O . ILE A 1 306 ? 5.91 -9.016 -11.398 1 97.12 306 ILE A O 1
ATOM 2418 N N . VAL A 1 307 ? 6.707 -8.297 -9.391 1 96.5 307 VAL A N 1
ATOM 2419 C CA . VAL A 1 307 ? 7.992 -7.883 -9.945 1 96.5 307 VAL A CA 1
ATOM 2420 C C . VAL A 1 307 ? 9.117 -8.242 -8.969 1 96.5 307 VAL A C 1
ATOM 2422 O O . VAL A 1 307 ? 8.852 -8.633 -7.828 1 96.5 307 VAL A O 1
ATOM 2425 N N . HIS A 1 308 ? 10.297 -8.219 -9.477 1 95.06 308 HIS A N 1
ATOM 2426 C CA . HIS A 1 308 ? 11.492 -8.266 -8.641 1 95.06 308 HIS A CA 1
ATOM 2427 C C . HIS A 1 308 ? 11.93 -6.859 -8.234 1 95.06 308 HIS A C 1
ATOM 2429 O O . HIS A 1 308 ? 11.883 -5.93 -9.039 1 95.06 308 HIS A O 1
ATOM 2435 N N . SER A 1 309 ? 12.422 -6.688 -7.066 1 89.12 309 SER A N 1
ATOM 2436 C CA . SER A 1 309 ? 12.773 -5.379 -6.52 1 89.12 309 SER A CA 1
ATOM 2437 C C . SER A 1 309 ? 13.867 -4.707 -7.348 1 89.12 309 SER A C 1
ATOM 2439 O O . SER A 1 309 ? 13.891 -3.48 -7.473 1 89.12 309 SER A O 1
ATOM 2441 N N . SER A 1 310 ? 14.703 -5.441 -7.934 1 90.19 310 SER A N 1
ATOM 2442 C CA . SER A 1 310 ? 15.844 -4.891 -8.664 1 90.19 310 SER A CA 1
ATOM 2443 C C . SER A 1 310 ? 15.438 -4.441 -10.062 1 90.19 310 SER A C 1
ATOM 2445 O O . SER A 1 310 ? 16.172 -3.711 -10.727 1 90.19 310 SER A O 1
ATOM 2447 N N . ASP A 1 311 ? 14.312 -4.938 -10.547 1 92.44 311 ASP A N 1
ATOM 2448 C CA . ASP A 1 311 ? 13.836 -4.547 -11.867 1 92.44 311 ASP A CA 1
ATOM 2449 C C . ASP A 1 311 ? 12.312 -4.445 -11.891 1 92.44 311 ASP A C 1
ATOM 2451 O O . ASP A 1 311 ? 11.633 -5.312 -12.453 1 92.44 311 ASP A O 1
ATOM 2455 N N . PRO A 1 312 ? 11.844 -3.363 -11.469 1 91.12 312 PRO A N 1
ATOM 2456 C CA . PRO A 1 312 ? 10.391 -3.205 -11.398 1 91.12 312 PRO A CA 1
ATOM 2457 C C . PRO A 1 312 ? 9.742 -3.072 -12.773 1 91.12 312 PRO A C 1
ATOM 2459 O O . PRO A 1 312 ? 8.523 -3.152 -12.898 1 91.12 312 PRO A O 1
ATOM 2462 N N . ASP A 1 313 ? 10.492 -2.906 -13.789 1 91.88 313 ASP A N 1
ATOM 2463 C CA . ASP A 1 313 ? 9.938 -2.777 -15.141 1 91.88 313 ASP A CA 1
ATOM 2464 C C . ASP A 1 313 ? 9.641 -4.148 -15.742 1 91.88 313 ASP A C 1
ATOM 2466 O O . ASP A 1 313 ? 8.867 -4.258 -16.688 1 91.88 313 ASP A O 1
ATOM 2470 N N . TYR A 1 314 ? 10.352 -5.121 -15.312 1 96.31 314 TYR A N 1
ATOM 2471 C CA . TYR A 1 314 ? 10.094 -6.48 -15.766 1 96.31 314 TYR A CA 1
ATOM 2472 C C . TYR A 1 314 ? 8.969 -7.121 -14.969 1 96.31 314 TYR A C 1
ATOM 2474 O O . TYR A 1 314 ? 9.156 -7.512 -13.82 1 96.31 314 TYR A O 1
ATOM 2482 N N . ILE A 1 315 ? 7.805 -7.234 -15.602 1 97.75 315 ILE A N 1
ATOM 2483 C CA . ILE A 1 315 ? 6.645 -7.812 -14.938 1 97.75 315 ILE A CA 1
ATOM 2484 C C . ILE A 1 315 ? 6.715 -9.336 -15.016 1 97.75 315 ILE A C 1
ATOM 2486 O O . ILE A 1 315 ? 6.582 -9.922 -16.094 1 97.75 315 ILE A O 1
ATOM 2490 N N . VAL A 1 316 ? 6.875 -9.945 -13.914 1 98.31 316 VAL A N 1
ATOM 2491 C CA . VAL A 1 316 ? 6.984 -11.398 -13.859 1 98.31 316 VAL A CA 1
ATOM 2492 C C . VAL A 1 316 ? 5.605 -12.031 -14.031 1 98.31 316 VAL A C 1
ATOM 2494 O O . VAL A 1 316 ? 5.469 -13.062 -14.695 1 98.31 316 VAL A O 1
ATOM 2497 N N . MET A 1 317 ? 4.641 -11.375 -13.406 1 98.56 317 MET A N 1
ATOM 2498 C CA . MET A 1 317 ? 3.27 -11.867 -13.492 1 98.56 317 MET A CA 1
ATOM 2499 C C . MET A 1 317 ? 2.27 -10.727 -13.398 1 98.56 317 MET A C 1
ATOM 2501 O O . MET A 1 317 ? 2.518 -9.734 -12.703 1 98.56 317 MET A O 1
ATOM 2505 N N . GLN A 1 318 ? 1.218 -10.859 -14.125 1 98.38 318 GLN A N 1
ATOM 2506 C CA . GLN A 1 318 ? 0.107 -9.906 -14.094 1 98.38 318 GLN A CA 1
ATOM 2507 C C . GLN A 1 318 ? -1.232 -10.633 -14.016 1 98.38 318 GLN A C 1
ATOM 2509 O O . GLN A 1 318 ? -1.48 -11.57 -14.781 1 98.38 318 GLN A O 1
ATOM 2514 N N . PHE A 1 319 ? -2.057 -10.203 -13.094 1 98.19 319 PHE A N 1
ATOM 2515 C CA . PHE A 1 319 ? -3.342 -10.852 -12.859 1 98.19 319 PHE A CA 1
ATOM 2516 C C . PHE A 1 319 ? -4.434 -9.812 -12.617 1 98.19 319 PHE A C 1
ATOM 2518 O O . PHE A 1 319 ? -4.23 -8.859 -11.859 1 98.19 319 PHE A O 1
ATOM 2525 N N . GLY A 1 320 ? -5.648 -10.148 -13.289 1 98 320 GLY A N 1
ATOM 2526 C CA . GLY A 1 320 ? -6.711 -9.195 -13.016 1 98 320 GLY A CA 1
ATOM 2527 C C . GLY A 1 320 ? -8.031 -9.562 -13.664 1 98 320 GLY A C 1
ATOM 2528 O O . GLY A 1 320 ? -8.07 -10.422 -14.547 1 98 320 GLY A O 1
ATOM 2529 N N . ARG A 1 321 ? -8.992 -8.883 -13.281 1 97.81 321 ARG A N 1
ATOM 2530 C CA . ARG A 1 321 ? -10.375 -9.203 -13.625 1 97.81 321 ARG A CA 1
ATOM 2531 C C . ARG A 1 321 ? -10.758 -8.625 -14.984 1 97.81 321 ARG A C 1
ATOM 2533 O O . ARG A 1 321 ? -10.383 -7.496 -15.305 1 97.81 321 ARG A O 1
ATOM 2540 N N . VAL A 1 322 ? -11.523 -9.406 -15.773 1 97.94 322 VAL A N 1
ATOM 2541 C CA . VAL A 1 322 ? -12 -8.93 -17.062 1 97.94 322 VAL A CA 1
ATOM 2542 C C . VAL A 1 322 ? -13.508 -9.156 -17.172 1 97.94 322 VAL A C 1
ATOM 2544 O O . VAL A 1 322 ? -14.164 -8.609 -18.062 1 97.94 322 VAL A O 1
ATOM 2547 N N . ALA A 1 323 ? -14.008 -9.93 -16.375 1 96.88 323 ALA A N 1
ATOM 2548 C CA . ALA A 1 323 ? -15.438 -10.219 -16.266 1 96.88 323 ALA A CA 1
ATOM 2549 C C . ALA A 1 323 ? -15.789 -10.734 -14.867 1 96.88 323 ALA A C 1
ATOM 2551 O O . ALA A 1 323 ? -14.898 -10.938 -14.039 1 96.88 323 ALA A O 1
ATOM 2552 N N . ASP A 1 324 ? -17 -10.945 -14.625 1 94.31 324 ASP A N 1
ATOM 2553 C CA . ASP A 1 324 ? -17.438 -11.391 -13.305 1 94.31 324 ASP A CA 1
ATOM 2554 C C . ASP A 1 324 ? -16.844 -12.75 -12.953 1 94.31 324 ASP A C 1
ATOM 2556 O O . ASP A 1 324 ? -16.5 -13.008 -11.797 1 94.31 324 ASP A O 1
ATOM 2560 N N . ASP A 1 325 ? -16.672 -13.539 -13.953 1 95.19 325 ASP A N 1
ATOM 2561 C CA . ASP A 1 325 ? -16.203 -14.891 -13.688 1 95.19 325 ASP A CA 1
ATOM 2562 C C . ASP A 1 325 ? -14.883 -15.156 -14.422 1 95.19 325 ASP A C 1
ATOM 2564 O O . ASP A 1 325 ? -14.492 -16.312 -14.617 1 95.19 325 ASP A O 1
ATOM 2568 N N . ALA A 1 326 ? -14.266 -14.148 -14.875 1 97.88 326 ALA A N 1
ATOM 2569 C CA . ALA A 1 326 ? -13.07 -14.375 -15.672 1 97.88 326 ALA A CA 1
ATOM 2570 C C . ALA A 1 326 ? -11.969 -13.375 -15.312 1 97.88 326 ALA A C 1
ATOM 2572 O O . ALA A 1 326 ? -12.258 -12.219 -14.977 1 97.88 326 ALA A O 1
ATOM 2573 N N . PHE A 1 327 ? -10.82 -13.805 -15.453 1 98.19 327 PHE A N 1
ATOM 2574 C CA . PHE A 1 327 ? -9.609 -13.047 -15.188 1 98.19 327 PHE A CA 1
ATOM 2575 C C . PHE A 1 327 ? -8.547 -13.32 -16.25 1 98.19 327 PHE A C 1
ATOM 2577 O O . PHE A 1 327 ? -8.562 -14.383 -16.875 1 98.19 327 PHE A O 1
ATOM 2584 N N . THR A 1 328 ? -7.676 -12.391 -16.438 1 98.5 328 THR A N 1
ATOM 2585 C CA . THR A 1 328 ? -6.465 -12.664 -17.203 1 98.5 328 THR A CA 1
ATOM 2586 C C . THR A 1 328 ? -5.297 -12.977 -16.266 1 98.5 328 THR A C 1
ATOM 2588 O O . THR A 1 328 ? -5.238 -12.469 -15.148 1 98.5 328 THR A O 1
ATOM 2591 N N . MET A 1 329 ? -4.48 -13.82 -16.688 1 98.56 329 MET A N 1
ATOM 2592 C CA . MET A 1 329 ? -3.248 -14.195 -15.992 1 98.56 329 MET A CA 1
ATOM 2593 C C . MET A 1 329 ? -2.088 -14.312 -16.969 1 98.56 329 MET A C 1
ATOM 2595 O O . MET A 1 329 ? -2.02 -15.266 -17.75 1 98.56 329 MET A O 1
ATOM 2599 N N . ASP A 1 330 ? -1.232 -13.406 -16.953 1 98.44 330 ASP A N 1
ATOM 2600 C CA . ASP A 1 330 ? -0.037 -13.414 -17.797 1 98.44 330 ASP A CA 1
ATOM 2601 C C . ASP A 1 330 ? 1.217 -13.664 -16.969 1 98.44 330 ASP A C 1
ATOM 2603 O O . ASP A 1 330 ? 1.353 -13.133 -15.859 1 98.44 330 ASP A O 1
ATOM 2607 N N . TYR A 1 331 ? 2.115 -14.508 -17.484 1 98.44 331 TYR A N 1
ATOM 2608 C CA . TYR A 1 331 ? 3.344 -14.758 -16.734 1 98.44 331 TYR A CA 1
ATOM 2609 C C . TYR A 1 331 ? 4.547 -14.812 -17.672 1 98.44 331 TYR A C 1
ATOM 2611 O O . TYR A 1 331 ? 4.406 -15.102 -18.859 1 98.44 331 TYR A O 1
ATOM 2619 N N . ASN A 1 332 ? 5.641 -14.461 -17.125 1 98.19 332 ASN A N 1
ATOM 2620 C CA . ASN A 1 332 ? 6.93 -14.461 -17.812 1 98.19 332 ASN A CA 1
ATOM 2621 C C . ASN A 1 332 ? 7.969 -15.281 -17.062 1 98.19 332 ASN A C 1
ATOM 2623 O O . ASN A 1 332 ? 7.73 -15.695 -15.922 1 98.19 332 ASN A O 1
ATOM 2627 N N . TYR A 1 333 ? 9.039 -15.586 -17.797 1 97.25 333 TYR A N 1
ATOM 2628 C CA . TYR A 1 333 ? 10.188 -16.172 -17.109 1 97.25 333 TYR A CA 1
ATOM 2629 C C . TYR A 1 333 ? 10.5 -15.406 -15.828 1 97.25 333 TYR A C 1
ATOM 2631 O O . TYR A 1 333 ? 10.523 -14.172 -15.82 1 97.25 333 TYR A O 1
ATOM 2639 N N . PRO A 1 334 ? 10.68 -16.109 -14.742 1 97.94 334 PRO A N 1
ATOM 2640 C CA . PRO A 1 334 ? 11.031 -17.516 -14.57 1 97.94 334 PRO A CA 1
ATOM 2641 C C . PRO A 1 334 ? 9.852 -18.375 -14.133 1 97.94 334 PRO A C 1
ATOM 2643 O O . PRO A 1 334 ? 10.031 -19.547 -13.766 1 97.94 334 PRO A O 1
ATOM 2646 N N . LEU A 1 335 ? 8.648 -17.891 -14.195 1 98.5 335 LEU A N 1
ATOM 2647 C CA . LEU A 1 335 ? 7.496 -18.641 -13.711 1 98.5 335 LEU A CA 1
ATOM 2648 C C . LEU A 1 335 ? 7.074 -19.703 -14.727 1 98.5 335 LEU A C 1
ATOM 2650 O O . LEU A 1 335 ? 7.289 -19.531 -15.93 1 98.5 335 LEU A O 1
ATOM 2654 N N . CYS A 1 336 ? 6.574 -20.734 -14.219 1 98.31 336 CYS A N 1
ATOM 2655 C CA . CYS A 1 336 ? 5.84 -21.672 -15.062 1 98.31 336 CYS A CA 1
ATOM 2656 C C . CYS A 1 336 ? 4.34 -21.547 -14.82 1 98.31 336 CYS A C 1
ATOM 2658 O O . CYS A 1 336 ? 3.902 -20.812 -13.945 1 98.31 336 CYS A O 1
ATOM 2660 N N . ALA A 1 337 ? 3.564 -22.281 -15.562 1 98.62 337 ALA A N 1
ATOM 2661 C CA . ALA A 1 337 ? 2.109 -22.172 -15.508 1 98.62 337 ALA A CA 1
ATOM 2662 C C . ALA A 1 337 ? 1.581 -22.609 -14.141 1 98.62 337 ALA A C 1
ATOM 2664 O O . ALA A 1 337 ? 0.68 -21.969 -13.586 1 98.62 337 ALA A O 1
ATOM 2665 N N . VAL A 1 338 ? 2.107 -23.656 -13.609 1 98.69 338 VAL A N 1
ATOM 2666 C CA . VAL A 1 338 ? 1.634 -24.172 -12.328 1 98.69 338 VAL A CA 1
ATOM 2667 C C . VAL A 1 338 ? 1.875 -23.141 -11.227 1 98.69 338 VAL A C 1
ATOM 2669 O O . VAL A 1 338 ? 0.997 -22.891 -10.398 1 98.69 338 VAL A O 1
ATOM 2672 N N . GLN A 1 339 ? 3.045 -22.562 -11.203 1 98.81 339 GLN A N 1
ATOM 2673 C CA . GLN A 1 339 ? 3.363 -21.531 -10.219 1 98.81 339 GLN A CA 1
ATOM 2674 C C . GLN A 1 339 ? 2.422 -20.344 -10.352 1 98.81 339 GLN A C 1
ATOM 2676 O O . GLN A 1 339 ? 1.836 -19.891 -9.367 1 98.81 339 GLN A O 1
ATOM 2681 N N . ALA A 1 340 ? 2.301 -19.828 -11.555 1 98.88 340 ALA A N 1
ATOM 2682 C CA . ALA A 1 340 ? 1.465 -18.656 -11.797 1 98.88 340 ALA A CA 1
ATOM 2683 C C . ALA A 1 340 ? 0.013 -18.922 -11.414 1 98.88 340 ALA A C 1
ATOM 2685 O O . ALA A 1 340 ? -0.629 -18.094 -10.766 1 98.88 340 ALA A O 1
ATOM 2686 N N . PHE A 1 341 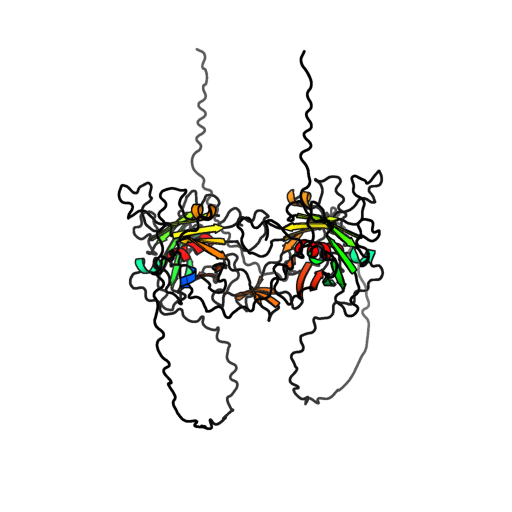? -0.466 -20.062 -11.82 1 98.81 341 PHE A N 1
ATOM 2687 C CA . PHE A 1 341 ? -1.844 -20.453 -11.523 1 98.81 341 PHE A CA 1
ATOM 2688 C C . PHE A 1 341 ? -2.057 -20.594 -10.023 1 98.81 341 PHE A C 1
ATOM 2690 O O . PHE A 1 341 ? -3.08 -20.156 -9.492 1 98.81 341 PHE A O 1
ATOM 2697 N N . ALA A 1 342 ? -1.177 -21.172 -9.352 1 98.69 342 ALA A N 1
ATOM 2698 C CA . ALA A 1 342 ? -1.278 -21.344 -7.902 1 98.69 342 ALA A CA 1
ATOM 2699 C C . ALA A 1 342 ? -1.283 -19.984 -7.195 1 98.69 342 ALA A C 1
ATOM 2701 O O . ALA A 1 342 ? -2.018 -19.781 -6.223 1 98.69 342 ALA A O 1
ATOM 2702 N N . ILE A 1 343 ? -0.424 -19.094 -7.625 1 98.25 343 ILE A N 1
ATOM 2703 C CA . ILE A 1 343 ? -0.411 -17.75 -7.078 1 98.25 343 ILE A CA 1
ATOM 2704 C C . ILE A 1 343 ? -1.781 -17.094 -7.27 1 98.25 343 ILE A C 1
ATOM 2706 O O . ILE A 1 343 ? -2.318 -16.484 -6.344 1 98.25 343 ILE A O 1
ATOM 2710 N N . ALA A 1 344 ? -2.326 -17.234 -8.406 1 98.12 344 ALA A N 1
ATOM 2711 C CA . ALA A 1 344 ? -3.66 -16.703 -8.68 1 98.12 344 ALA A CA 1
ATOM 2712 C C . ALA A 1 344 ? -4.699 -17.328 -7.754 1 98.12 344 ALA A C 1
ATOM 2714 O O . ALA A 1 344 ? -5.543 -16.625 -7.191 1 98.12 344 ALA A O 1
ATOM 2715 N N . LEU A 1 345 ? -4.637 -18.625 -7.605 1 97.56 345 LEU A N 1
ATOM 2716 C CA . LEU A 1 345 ? -5.57 -19.328 -6.734 1 97.56 345 LEU A CA 1
ATOM 2717 C C . LEU A 1 345 ? -5.48 -18.797 -5.305 1 97.56 345 LEU A C 1
ATOM 2719 O O . LEU A 1 345 ? -6.504 -18.641 -4.633 1 97.56 345 LEU A O 1
ATOM 2723 N N . SER A 1 346 ? -4.281 -18.578 -4.875 1 96.44 346 SER A N 1
ATOM 2724 C CA . SER A 1 346 ? -4.102 -18.078 -3.518 1 96.44 346 SER A CA 1
ATOM 2725 C C . SER A 1 346 ? -4.785 -16.719 -3.34 1 96.44 346 SER A C 1
ATOM 2727 O O . SER A 1 346 ? -5.227 -16.375 -2.238 1 96.44 346 SER A O 1
ATOM 2729 N N . SER A 1 347 ? -4.855 -15.922 -4.344 1 93.75 347 SER A N 1
ATOM 2730 C CA . SER A 1 347 ? -5.484 -14.609 -4.266 1 93.75 347 SER A CA 1
ATOM 2731 C C . SER A 1 347 ? -7 -14.727 -4.164 1 93.75 347 SER A C 1
ATOM 2733 O O . SER A 1 347 ? -7.668 -13.82 -3.654 1 93.75 347 SER A O 1
ATOM 2735 N N . PHE A 1 348 ? -7.617 -15.828 -4.633 1 92.5 348 PHE A N 1
ATOM 2736 C CA . PHE A 1 348 ? -9.055 -16.062 -4.562 1 92.5 348 PHE A CA 1
ATOM 2737 C C . PHE A 1 348 ? -9.461 -16.5 -3.158 1 92.5 348 PHE A C 1
ATOM 2739 O O . PHE A 1 348 ? -10.617 -16.328 -2.762 1 92.5 348 PHE A O 1
ATOM 2746 N N . ASP A 1 349 ? -8.508 -17.016 -2.521 1 90.06 349 ASP A N 1
ATOM 2747 C CA . ASP A 1 349 ? -8.828 -17.625 -1.233 1 90.06 349 ASP A CA 1
ATOM 2748 C C . ASP A 1 349 ? -9.102 -16.562 -0.172 1 90.06 349 ASP A C 1
ATOM 2750 O O . ASP A 1 349 ? -8.469 -15.5 -0.175 1 90.06 349 ASP A O 1
ATOM 2754 N N . GLY A 1 350 ? -10.07 -16.812 0.636 1 81 350 GLY A N 1
ATOM 2755 C CA . GLY A 1 350 ? -10.344 -15.914 1.745 1 81 350 GLY A CA 1
ATOM 2756 C C . GLY A 1 350 ? -9.227 -15.875 2.771 1 81 350 GLY A C 1
ATOM 2757 O O . GLY A 1 350 ? -8.562 -16.891 3.008 1 81 350 GLY A O 1
ATOM 2758 N N . LYS A 1 351 ? -8.977 -14.648 3.234 1 74.06 351 LYS A N 1
ATOM 2759 C CA . LYS A 1 351 ? -7.93 -14.484 4.234 1 74.06 351 LYS A CA 1
ATOM 2760 C C . LYS A 1 351 ? -8.469 -13.812 5.496 1 74.06 351 LYS A C 1
ATOM 2762 O O . LYS A 1 351 ? -9.023 -12.711 5.434 1 74.06 351 LYS A O 1
ATOM 2767 N N . LEU A 1 352 ? -8.625 -14.469 6.633 1 65 352 LEU A N 1
ATOM 2768 C CA . LEU A 1 352 ? -9.242 -13.992 7.871 1 65 352 LEU A CA 1
ATOM 2769 C C . LEU A 1 352 ? -8.617 -12.68 8.32 1 65 352 LEU A C 1
ATOM 2771 O O . LEU A 1 352 ? -9.312 -11.789 8.812 1 65 352 LEU A O 1
ATOM 2775 N N . ALA A 1 353 ? -7.355 -12.359 8.125 1 58.5 353 ALA A N 1
ATOM 2776 C CA . ALA A 1 353 ? -6.715 -11.172 8.672 1 58.5 353 ALA A CA 1
ATOM 2777 C C . ALA A 1 353 ? -6.414 -10.156 7.57 1 58.5 353 ALA A C 1
ATOM 2779 O O . ALA A 1 353 ? -5.695 -9.18 7.797 1 58.5 353 ALA A O 1
ATOM 2780 N N . CYS A 1 354 ? -6.914 -10.383 6.441 1 55.09 354 CYS A N 1
ATOM 2781 C CA . CYS A 1 354 ? -6.66 -9.438 5.363 1 55.09 354 CYS A CA 1
ATOM 2782 C C . CYS A 1 354 ? -7.961 -8.836 4.848 1 55.09 354 CYS A C 1
ATOM 2784 O O . CYS A 1 354 ? -7.945 -7.918 4.023 1 55.09 354 CYS A O 1
ATOM 2786 N N . GLU A 1 355 ? -9.117 -9.445 5.094 1 55.59 355 GLU A N 1
ATOM 2787 C CA . GLU A 1 355 ? -10.43 -9.008 4.621 1 55.59 355 GLU A CA 1
ATOM 2788 C C . GLU A 1 355 ? -11.102 -8.078 5.633 1 55.59 355 GLU A C 1
ATOM 2790 O O . GLU A 1 355 ? -10.844 -8.172 6.836 1 55.59 355 GLU A O 1
ATOM 2795 N N . SER B 1 1 ? -12.109 -49 51.438 1 20.69 1 SER B N 1
ATOM 2796 C CA . SER B 1 1 ? -12.406 -50 50.406 1 20.69 1 SER B CA 1
ATOM 2797 C C . SER B 1 1 ? -13.203 -49.406 49.25 1 20.69 1 SER B C 1
ATOM 2799 O O . SER B 1 1 ? -13.555 -50.094 48.312 1 20.69 1 SER B O 1
ATOM 2801 N N . THR B 1 2 ? -14.047 -48.438 49.469 1 21.38 2 THR B N 1
ATOM 2802 C CA . THR B 1 2 ? -15.25 -48.281 48.656 1 21.38 2 THR B CA 1
ATOM 2803 C C . THR B 1 2 ? -14.875 -47.875 47.25 1 21.38 2 THR B C 1
ATOM 2805 O O . THR B 1 2 ? -13.914 -47.125 47.031 1 21.38 2 THR B O 1
ATOM 2808 N N . GLN B 1 3 ? -15.836 -48.094 46.281 1 19.48 3 GLN B N 1
ATOM 2809 C CA . GLN B 1 3 ? -16.078 -48.438 44.906 1 19.48 3 GLN B CA 1
ATOM 2810 C C . GLN B 1 3 ? -15.836 -47.25 44 1 19.48 3 GLN B C 1
ATOM 2812 O O . GLN B 1 3 ? -15.898 -46.094 44.438 1 19.48 3 GLN B O 1
ATOM 2817 N N . CYS B 1 4 ? -15.781 -47.469 42.562 1 21.22 4 CYS B N 1
ATOM 2818 C CA . CYS B 1 4 ? -15.289 -47.312 41.188 1 21.22 4 CYS B CA 1
ATOM 2819 C C . CYS B 1 4 ? -16.156 -46.344 40.406 1 21.22 4 CYS B C 1
ATOM 2821 O O . CYS B 1 4 ? -15.938 -46.156 39.188 1 21.22 4 CYS B O 1
ATOM 2823 N N . CYS B 1 5 ? -17.25 -45.781 40.906 1 20.53 5 CYS B N 1
ATOM 2824 C CA . CYS B 1 5 ? -18.375 -45.656 39.969 1 20.53 5 CYS B CA 1
ATOM 2825 C C . CYS B 1 5 ? -18.094 -44.625 38.906 1 20.53 5 CYS B C 1
ATOM 2827 O O . CYS B 1 5 ? -17.797 -43.469 39.188 1 20.53 5 CYS B O 1
ATOM 2829 N N . VAL B 1 6 ? -17.891 -45.031 37.562 1 21.88 6 VAL B N 1
ATOM 2830 C CA . VAL B 1 6 ? -17.453 -44.688 36.188 1 21.88 6 VAL B CA 1
ATOM 2831 C C . VAL B 1 6 ? -18.484 -43.781 35.531 1 21.88 6 VAL B C 1
ATOM 2833 O O . VAL B 1 6 ? -18.375 -43.469 34.344 1 21.88 6 VAL B O 1
ATOM 2836 N N . THR B 1 7 ? -19.469 -43.125 36.156 1 20.67 7 THR B N 1
ATOM 2837 C CA . THR B 1 7 ? -20.688 -42.938 35.375 1 20.67 7 THR B CA 1
ATOM 2838 C C . THR B 1 7 ? -20.406 -42 34.188 1 20.67 7 THR B C 1
ATOM 2840 O O . THR B 1 7 ? -19.812 -40.938 34.344 1 20.67 7 THR B O 1
ATOM 2843 N N . VAL B 1 8 ? -20.5 -42.5 32.844 1 23.17 8 VAL B N 1
ATOM 2844 C CA . VAL B 1 8 ? -20.266 -42.281 31.422 1 23.17 8 VAL B CA 1
ATOM 2845 C C . VAL B 1 8 ? -21.25 -41.25 30.875 1 23.17 8 VAL B C 1
ATOM 2847 O O . VAL B 1 8 ? -21.188 -40.875 29.703 1 23.17 8 VAL B O 1
ATOM 2850 N N . SER B 1 9 ? -21.812 -40.281 31.625 1 21.36 9 SER B N 1
ATOM 2851 C CA . SER B 1 9 ? -23.109 -39.906 31.062 1 21.36 9 SER B CA 1
ATOM 2852 C C . SER B 1 9 ? -22.953 -39.406 29.625 1 21.36 9 SER B C 1
ATOM 2854 O O . SER B 1 9 ? -22 -38.688 29.312 1 21.36 9 SER B O 1
ATOM 2856 N N . PRO B 1 10 ? -23.781 -39.969 28.625 1 22.02 10 PRO B N 1
ATOM 2857 C CA . PRO B 1 10 ? -23.875 -40.062 27.172 1 22.02 10 PRO B CA 1
ATOM 2858 C C . PRO B 1 10 ? -24.234 -38.719 26.516 1 22.02 10 PRO B C 1
ATOM 2860 O O . PRO B 1 10 ? -24.5 -38.688 25.312 1 22.02 10 PRO B O 1
ATOM 2863 N N . MET B 1 11 ? -23.891 -37.562 27.062 1 21.09 11 MET B N 1
ATOM 2864 C CA . MET B 1 11 ? -24.734 -36.469 26.625 1 21.09 11 MET B CA 1
ATOM 2865 C C . MET B 1 11 ? -24.75 -36.375 25.094 1 21.09 11 MET B C 1
ATOM 2867 O O . MET B 1 11 ? -23.719 -36.531 24.438 1 21.09 11 MET B O 1
ATOM 2871 N N . SER B 1 12 ? -25.938 -36.5 24.5 1 19.77 12 SER B N 1
ATOM 2872 C CA . SER B 1 12 ? -26.547 -36.625 23.188 1 19.77 12 SER B CA 1
ATOM 2873 C C . SER B 1 12 ? -26.094 -35.5 22.266 1 19.77 12 SER B C 1
ATOM 2875 O O . SER B 1 12 ? -26.141 -34.344 22.641 1 19.77 12 SER B O 1
ATOM 2877 N N . LEU B 1 13 ? -25.203 -35.812 21.219 1 19.75 13 LEU B N 1
ATOM 2878 C CA . LEU B 1 13 ? -24.438 -35.219 20.125 1 19.75 13 LEU B CA 1
ATOM 2879 C C . LEU B 1 13 ? -25.375 -34.562 19.109 1 19.75 13 LEU B C 1
ATOM 2881 O O . LEU B 1 13 ? -24.938 -34.156 18.031 1 19.75 13 LEU B O 1
ATOM 2885 N N . THR B 1 14 ? -26.688 -34.531 19.391 1 18.69 14 THR B N 1
ATOM 2886 C CA . THR B 1 14 ? -27.375 -34.562 18.109 1 18.69 14 THR B CA 1
ATOM 2887 C C . THR B 1 14 ? -27.172 -33.281 17.344 1 18.69 14 THR B C 1
ATOM 2889 O O . THR B 1 14 ? -27.828 -33.062 16.312 1 18.69 14 THR B O 1
ATOM 2892 N N . ALA B 1 15 ? -26.172 -32.562 17.531 1 17.89 15 ALA B N 1
ATOM 2893 C CA . ALA B 1 15 ? -26.344 -31.219 16.969 1 17.89 15 ALA B CA 1
ATOM 2894 C C . ALA B 1 15 ? -26.75 -31.281 15.508 1 17.89 15 ALA B C 1
ATOM 2896 O O . ALA B 1 15 ? -26.172 -32.031 14.727 1 17.89 15 ALA B O 1
ATOM 2897 N N . ALA B 1 16 ? -27.938 -30.75 15.141 1 18.64 16 ALA B N 1
ATOM 2898 C CA . ALA B 1 16 ? -28.781 -30.609 13.945 1 18.64 16 ALA B CA 1
ATOM 2899 C C . ALA B 1 16 ? -27.969 -30.062 12.773 1 18.64 16 ALA B C 1
ATOM 2901 O O . ALA B 1 16 ? -27.25 -29.078 12.914 1 18.64 16 ALA B O 1
ATOM 2902 N N . THR B 1 17 ? -27.625 -30.812 11.727 1 19.91 17 THR B N 1
ATOM 2903 C CA . THR B 1 17 ? -26.844 -30.828 10.5 1 19.91 17 THR B CA 1
ATOM 2904 C C . THR B 1 17 ? -27.328 -29.75 9.539 1 19.91 17 THR B C 1
ATOM 2906 O O . THR B 1 17 ? -26.781 -29.594 8.445 1 19.91 17 THR B O 1
ATOM 2909 N N . SER B 1 18 ? -28.469 -29.031 9.859 1 19.45 18 SER B N 1
ATOM 2910 C CA . SER B 1 18 ? -29.141 -28.703 8.609 1 19.45 18 SER B CA 1
ATOM 2911 C C . SER B 1 18 ? -28.234 -27.906 7.684 1 19.45 18 SER B C 1
ATOM 2913 O O . SER B 1 18 ? -27.375 -27.156 8.148 1 19.45 18 SER B O 1
ATOM 2915 N N . SER B 1 19 ? -28.188 -28.312 6.348 1 19.09 19 SER B N 1
ATOM 2916 C CA . SER B 1 19 ? -27.375 -28.234 5.133 1 19.09 19 SER B CA 1
ATOM 2917 C C . SER B 1 19 ? -27.203 -26.797 4.684 1 19.09 19 SER B C 1
ATOM 2919 O O . SER B 1 19 ? -26.078 -26.328 4.5 1 19.09 19 SER B O 1
ATOM 2921 N N . ASP B 1 20 ? -28.047 -26.328 3.648 1 19.23 20 ASP B N 1
ATOM 2922 C CA . ASP B 1 20 ? -27.734 -26 2.258 1 19.23 20 ASP B CA 1
ATOM 2923 C C . ASP B 1 20 ? -27.547 -24.5 2.072 1 19.23 20 ASP B C 1
ATOM 2925 O O . ASP B 1 20 ? -27.391 -24.031 0.945 1 19.23 20 ASP B O 1
ATOM 2929 N N . GLU B 1 21 ? -27.844 -23.625 2.963 1 20.8 21 GLU B N 1
ATOM 2930 C CA . GLU B 1 21 ? -28.234 -22.344 2.398 1 20.8 21 GLU B CA 1
ATOM 2931 C C . GLU B 1 21 ? -27.078 -21.719 1.613 1 20.8 21 GLU B C 1
ATOM 2933 O O . GLU B 1 21 ? -25.938 -21.672 2.094 1 20.8 21 GLU B O 1
ATOM 2938 N N . GLU B 1 22 ? -27.219 -21.75 0.187 1 21.41 22 GLU B N 1
ATOM 2939 C CA . GLU B 1 22 ? -26.469 -21.219 -0.946 1 21.41 22 GLU B CA 1
ATOM 2940 C C . GLU B 1 22 ? -26.109 -19.766 -0.732 1 21.41 22 GLU B C 1
ATOM 2942 O O . GLU B 1 22 ? -26.984 -18.922 -0.49 1 21.41 22 GLU B O 1
ATOM 2947 N N . ASP B 1 23 ? -25.047 -19.516 -0.137 1 21.62 23 ASP B N 1
ATOM 2948 C CA . ASP B 1 23 ? -24.531 -18.203 0.25 1 21.62 23 ASP B CA 1
ATOM 2949 C C . ASP B 1 23 ? -24.266 -17.344 -0.976 1 21.62 23 ASP B C 1
ATOM 2951 O O . ASP B 1 23 ? -23.359 -17.625 -1.758 1 21.62 23 ASP B O 1
ATOM 2955 N N . ASP B 1 24 ? -25.344 -16.906 -1.705 1 23.95 24 ASP B N 1
ATOM 2956 C CA . ASP B 1 24 ? -25.469 -16.016 -2.854 1 23.95 24 ASP B CA 1
ATOM 2957 C C . ASP B 1 24 ? -24.672 -14.727 -2.633 1 23.95 24 ASP B C 1
ATOM 2959 O O . ASP B 1 24 ? -25.219 -13.734 -2.156 1 23.95 24 ASP B O 1
ATOM 2963 N N . SER B 1 25 ? -23.578 -14.75 -2.1 1 23.83 25 SER B N 1
ATOM 2964 C CA . SER B 1 25 ? -23.031 -13.43 -1.807 1 23.83 25 SER B CA 1
ATOM 2965 C C . SER B 1 25 ? -22.812 -12.625 -3.084 1 23.83 25 SER B C 1
ATOM 2967 O O . SER B 1 25 ? -21.688 -12.469 -3.547 1 23.83 25 SER B O 1
ATOM 2969 N N . ASP B 1 26 ? -23.672 -12.891 -4.102 1 24.2 26 ASP B N 1
ATOM 2970 C CA . ASP B 1 26 ? -23.656 -12.086 -5.32 1 24.2 26 ASP B CA 1
ATOM 2971 C C . ASP B 1 26 ? -23.75 -10.594 -5 1 24.2 26 ASP B C 1
ATOM 2973 O O . ASP B 1 26 ? -24.844 -10.094 -4.691 1 24.2 26 ASP B O 1
ATOM 2977 N N . SER B 1 27 ? -23.047 -10.078 -4.148 1 25.36 27 SER B N 1
ATOM 2978 C CA . SER B 1 27 ? -23.359 -8.695 -3.807 1 25.36 27 SER B CA 1
ATOM 2979 C C . SER B 1 27 ? -23.562 -7.848 -5.059 1 25.36 27 SER B C 1
ATOM 2981 O O . SER B 1 27 ? -22.75 -7.898 -5.988 1 25.36 27 SER B O 1
ATOM 2983 N N . SER B 1 28 ? -24.797 -7.566 -5.391 1 23.95 28 SER B N 1
ATOM 2984 C CA . SER B 1 28 ? -25.516 -6.641 -6.27 1 23.95 28 SER B CA 1
ATOM 2985 C C . SER B 1 28 ? -24.781 -5.305 -6.375 1 23.95 28 SER B C 1
ATOM 2987 O O . SER B 1 28 ? -24.25 -4.805 -5.379 1 23.95 28 SER B O 1
ATOM 2989 N N . THR B 1 29 ? -24.219 -5.051 -7.559 1 24.73 29 THR B N 1
ATOM 2990 C CA . THR B 1 29 ? -23.75 -3.766 -8.062 1 24.73 29 THR B CA 1
ATOM 2991 C C . THR B 1 29 ? -24.797 -2.678 -7.844 1 24.73 29 THR B C 1
ATOM 2993 O O . THR B 1 29 ? -25.797 -2.619 -8.555 1 24.73 29 THR B O 1
ATOM 2996 N N . LYS B 1 30 ? -25.328 -2.51 -6.641 1 26.67 30 LYS B N 1
ATOM 2997 C CA . LYS B 1 30 ? -26.297 -1.423 -6.504 1 26.67 30 LYS B CA 1
ATOM 2998 C C . LYS B 1 30 ? -25.812 -0.164 -7.219 1 26.67 30 LYS B C 1
ATOM 3000 O O . LYS B 1 30 ? -24.609 0.086 -7.305 1 26.67 30 LYS B O 1
ATOM 3005 N N . PRO B 1 31 ? -26.719 0.3 -8.086 1 27.52 31 PRO B N 1
ATOM 3006 C CA . PRO B 1 31 ? -26.422 1.559 -8.766 1 27.52 31 PRO B CA 1
ATOM 3007 C C . PRO B 1 31 ? -25.828 2.611 -7.828 1 27.52 31 PRO B C 1
ATOM 3009 O O . PRO B 1 31 ? -26.172 2.645 -6.645 1 27.52 31 PRO B O 1
ATOM 3012 N N . ILE B 1 32 ? -24.578 2.889 -8.055 1 28.47 32 ILE B N 1
ATOM 3013 C CA . ILE B 1 32 ? -24.016 4.023 -7.34 1 28.47 32 ILE B CA 1
ATOM 3014 C C . ILE B 1 32 ? -25 5.18 -7.332 1 28.47 32 ILE B C 1
ATOM 3016 O O . ILE B 1 32 ? -25.328 5.738 -8.383 1 28.47 32 ILE B O 1
ATOM 3020 N N . ARG B 1 33 ? -26.125 4.957 -6.594 1 27.06 33 ARG B N 1
ATOM 3021 C CA . ARG B 1 33 ? -26.984 6.125 -6.418 1 27.06 33 ARG B CA 1
ATOM 3022 C C . ARG B 1 33 ? -26.156 7.406 -6.359 1 27.06 33 ARG B C 1
ATOM 3024 O O . ARG B 1 33 ? -25 7.379 -5.945 1 27.06 33 ARG B O 1
ATOM 3031 N N . SER B 1 34 ? -26.484 8.312 -7.219 1 28.3 34 SER B N 1
ATOM 3032 C CA . SER B 1 34 ? -26 9.688 -7.27 1 28.3 34 SER B CA 1
ATOM 3033 C C . SER B 1 34 ? -25.875 10.273 -5.871 1 28.3 34 SER B C 1
ATOM 3035 O O . SER B 1 34 ? -26.875 10.523 -5.199 1 28.3 34 SER B O 1
ATOM 3037 N N . GLU B 1 35 ? -25.031 9.586 -5.062 1 32.88 35 GLU B N 1
ATOM 3038 C CA . GLU B 1 35 ? -24.969 10.086 -3.693 1 32.88 35 GLU B CA 1
ATOM 3039 C C . GLU B 1 35 ? -24.906 11.609 -3.664 1 32.88 35 GLU B C 1
ATOM 3041 O O . GLU B 1 35 ? -24.172 12.227 -4.438 1 32.88 35 GLU B O 1
ATOM 3046 N N . LYS B 1 36 ? -25.984 12.195 -3.318 1 34.31 36 LYS B N 1
ATOM 3047 C CA . LYS B 1 36 ? -25.953 13.609 -2.973 1 34.31 36 LYS B CA 1
ATOM 3048 C C . LYS B 1 36 ? -24.656 13.992 -2.277 1 34.31 36 LYS B C 1
ATOM 3050 O O . LYS B 1 36 ? -24.203 13.289 -1.375 1 34.31 36 LYS B O 1
ATOM 3055 N N . LYS B 1 37 ? -23.844 14.633 -3.01 1 39.47 37 LYS B N 1
ATOM 3056 C CA . LYS B 1 37 ? -22.641 15.234 -2.432 1 39.47 37 LYS B CA 1
ATOM 3057 C C . LYS B 1 37 ? -22.875 15.609 -0.971 1 39.47 37 LYS B C 1
ATOM 3059 O O . LYS B 1 37 ? -23.625 16.547 -0.676 1 39.47 37 LYS B O 1
ATOM 3064 N N . LYS B 1 38 ? -22.969 14.539 -0.119 1 45.72 38 LYS B N 1
ATOM 3065 C CA . LYS B 1 38 ? -23.094 14.961 1.276 1 45.72 38 LYS B CA 1
ATOM 3066 C C . LYS B 1 38 ? -22.141 16.109 1.587 1 45.72 38 LYS B C 1
ATOM 3068 O O . LYS B 1 38 ? -21.047 16.203 1.004 1 45.72 38 LYS B O 1
ATOM 3073 N N . ASN B 1 39 ? -22.625 17.094 2.166 1 56.72 39 ASN B N 1
ATOM 3074 C CA . ASN B 1 39 ? -21.844 18.219 2.66 1 56.72 39 ASN B CA 1
ATOM 3075 C C . ASN B 1 39 ? -20.641 17.75 3.471 1 56.72 39 ASN B C 1
ATOM 3077 O O . ASN B 1 39 ? -20.781 16.984 4.422 1 56.72 39 ASN B O 1
ATOM 3081 N N . PRO B 1 40 ? -19.359 17.844 2.955 1 55.5 40 PRO B N 1
ATOM 3082 C CA . PRO B 1 40 ? -18.156 17.438 3.67 1 55.5 40 PRO B CA 1
ATOM 3083 C C . PRO B 1 40 ? -18.219 17.719 5.168 1 55.5 40 PRO B C 1
ATOM 3085 O O . PRO B 1 40 ? -17.656 16.969 5.969 1 55.5 40 PRO B O 1
ATOM 3088 N N . ALA B 1 41 ? -19 18.641 5.449 1 68.44 41 ALA B N 1
ATOM 3089 C CA . ALA B 1 41 ? -19.062 18.969 6.867 1 68.44 41 ALA B CA 1
ATOM 3090 C C . ALA B 1 41 ? -19.719 17.844 7.672 1 68.44 41 ALA B C 1
ATOM 3092 O O . ALA B 1 41 ? -19.344 17.609 8.82 1 68.44 41 ALA B O 1
ATOM 3093 N N . SER B 1 42 ? -20.688 17.188 7.105 1 71.62 42 SER B N 1
ATOM 3094 C CA . SER B 1 42 ? -21.438 16.141 7.801 1 71.62 42 SER B CA 1
ATOM 3095 C C . SER B 1 42 ? -20.562 14.914 8.047 1 71.62 42 SER B C 1
ATOM 3097 O O . SER B 1 42 ? -20.797 14.164 9 1 71.62 42 SER B O 1
ATOM 3099 N N . LEU B 1 43 ? -19.516 14.867 7.285 1 72.56 43 LEU B N 1
ATOM 3100 C CA . LEU B 1 43 ? -18.641 13.703 7.375 1 72.56 43 LEU B CA 1
ATOM 3101 C C . LEU B 1 43 ? -17.828 13.734 8.664 1 72.56 43 LEU B C 1
ATOM 3103 O O . LEU B 1 43 ? -17.438 12.688 9.18 1 72.56 43 LEU B O 1
ATOM 3107 N N . PHE B 1 44 ? -17.75 14.859 9.266 1 80.25 44 PHE B N 1
ATOM 3108 C CA . PHE B 1 44 ? -16.797 15 10.352 1 80.25 44 PHE B CA 1
ATOM 3109 C C . PHE B 1 44 ? -17.484 15.43 11.641 1 80.25 44 PHE B C 1
ATOM 3111 O O . PHE B 1 44 ? -16.828 15.609 12.672 1 80.25 44 PHE B O 1
ATOM 3118 N N . GLN B 1 45 ? -18.844 15.594 11.57 1 75.06 45 GLN B N 1
ATOM 3119 C CA . GLN B 1 45 ? -19.594 16.016 12.75 1 75.06 45 GLN B CA 1
ATOM 3120 C C . GLN B 1 45 ? -19.828 14.844 13.703 1 75.06 45 GLN B C 1
ATOM 3122 O O . GLN B 1 45 ? -20.156 13.734 13.266 1 75.06 45 GLN B O 1
ATOM 3127 N N . THR B 1 46 ? -19.438 14.836 14.867 1 67.94 46 THR B N 1
ATOM 3128 C CA . THR B 1 46 ? -19.609 13.773 15.852 1 67.94 46 THR B CA 1
ATOM 3129 C C . THR B 1 46 ? -20.828 14.055 16.734 1 67.94 46 THR B C 1
ATOM 3131 O O . THR B 1 46 ? -21.031 13.383 17.75 1 67.94 46 THR B O 1
ATOM 3134 N N . GLY B 1 47 ? -21.812 14.938 16.547 1 51.22 47 GLY B N 1
ATOM 3135 C CA . GLY B 1 47 ? -22.891 15.258 17.484 1 51.22 47 GLY B CA 1
ATOM 3136 C C . GLY B 1 47 ? -23.922 14.156 17.609 1 51.22 47 GLY B C 1
ATOM 3137 O O . GLY B 1 47 ? -24.062 13.336 16.703 1 51.22 47 GLY B O 1
ATOM 3138 N N . GLY B 1 48 ? -24.156 13.625 18.844 1 41.31 48 GLY B N 1
ATOM 3139 C CA . GLY B 1 48 ? -25.359 12.883 19.234 1 41.31 48 GLY B CA 1
ATOM 3140 C C . GLY B 1 48 ? -26.641 13.531 18.75 1 41.31 48 GLY B C 1
ATOM 3141 O O . GLY B 1 48 ? -26.828 14.742 18.891 1 41.31 48 GLY B O 1
ATOM 3142 N N . ASP B 1 49 ? -27.297 13.148 17.641 1 37.81 49 ASP B N 1
ATOM 3143 C CA . ASP B 1 49 ? -28.656 13.594 17.391 1 37.81 49 ASP B CA 1
ATOM 3144 C C . ASP B 1 49 ? -29.438 13.711 18.688 1 37.81 49 ASP B C 1
ATOM 3146 O O . ASP B 1 49 ? -29.547 12.742 19.453 1 37.81 49 ASP B O 1
ATOM 3150 N N . PRO B 1 50 ? -29.516 14.844 19.312 1 31.23 50 PRO B N 1
ATOM 3151 C CA . PRO B 1 50 ? -30.609 14.805 20.281 1 31.23 50 PRO B CA 1
ATOM 3152 C C . PRO B 1 50 ? -31.906 14.281 19.688 1 31.23 50 PRO B C 1
ATOM 3154 O O . PRO B 1 50 ? -32.094 14.328 18.469 1 31.23 50 PRO B O 1
ATOM 3157 N N . PRO B 1 51 ? -32.688 13.414 20.328 1 29.98 51 PRO B N 1
ATOM 3158 C CA . PRO B 1 51 ? -33.938 12.875 19.781 1 29.98 51 PRO B CA 1
ATOM 3159 C C . PRO B 1 51 ? -34.844 13.961 19.234 1 29.98 51 PRO B C 1
ATOM 3161 O O . PRO B 1 51 ? -35.312 14.828 19.984 1 29.98 51 PRO B O 1
ATOM 3164 N N . LYS B 1 52 ? -34.469 14.547 18.062 1 27.98 52 LYS B N 1
ATOM 3165 C CA . LYS B 1 52 ? -35.312 15.57 17.484 1 27.98 52 LYS B CA 1
ATOM 3166 C C . LYS B 1 52 ? -36.781 15.133 17.516 1 27.98 52 LYS B C 1
ATOM 3168 O O . LYS B 1 52 ? -37.125 14.016 17.109 1 27.98 52 LYS B O 1
ATOM 3173 N N . GLU B 1 53 ? -37.531 15.82 18.281 1 21.78 53 GLU B N 1
ATOM 3174 C CA . GLU B 1 53 ? -39 15.758 18.328 1 21.78 53 GLU B CA 1
ATOM 3175 C C . GLU B 1 53 ? -39.594 15.992 16.938 1 21.78 53 GLU B C 1
ATOM 3177 O O . GLU B 1 53 ? -39.094 16.781 16.156 1 21.78 53 GLU B O 1
ATOM 3182 N N . LYS B 1 54 ? -40.312 15.07 16.469 1 23.77 54 LYS B N 1
ATOM 3183 C CA . LYS B 1 54 ? -41.094 14.891 15.25 1 23.77 54 LYS B CA 1
ATOM 3184 C C . LYS B 1 54 ? -41.969 16.125 14.977 1 23.77 54 LYS B C 1
ATOM 3186 O O . LYS B 1 54 ? -43.031 16.281 15.578 1 23.77 54 LYS B O 1
ATOM 3191 N N . LYS B 1 55 ? -41.219 17.344 14.766 1 20.78 55 LYS B N 1
ATOM 3192 C CA . LYS B 1 55 ? -42.219 18.359 14.516 1 20.78 55 LYS B CA 1
ATOM 3193 C C . LYS B 1 55 ? -42.938 18.109 13.188 1 20.78 55 LYS B C 1
ATOM 3195 O O . LYS B 1 55 ? -42.312 17.641 12.227 1 20.78 55 LYS B O 1
ATOM 3200 N N . SER B 1 56 ? -44.312 18.156 13.102 1 19.53 56 SER B N 1
ATOM 3201 C CA . SER B 1 56 ? -45.406 17.875 12.188 1 19.53 56 SER B CA 1
ATOM 3202 C C . SER B 1 56 ? -45.469 18.906 11.078 1 19.53 56 SER B C 1
ATOM 3204 O O . SER B 1 56 ? -46.531 19.469 10.805 1 19.53 56 SER B O 1
ATOM 3206 N N . LYS B 1 57 ? -44.219 19.094 10.391 1 18.31 57 LYS B N 1
ATOM 3207 C CA . LYS B 1 57 ? -44.312 20.234 9.484 1 18.31 57 LYS B CA 1
ATOM 3208 C C . LYS B 1 57 ? -45.375 20.016 8.414 1 18.31 57 LYS B C 1
ATOM 3210 O O . LYS B 1 57 ? -45.5 18.922 7.879 1 18.31 57 LYS B O 1
ATOM 3215 N N . LYS B 1 58 ? -46.281 21 8.273 1 16.66 58 LYS B N 1
ATOM 3216 C CA . LYS B 1 58 ? -47.469 21.266 7.465 1 16.66 58 LYS B CA 1
ATOM 3217 C C . LYS B 1 58 ? -47.094 21.391 5.988 1 16.66 58 LYS B C 1
ATOM 3219 O O . LYS B 1 58 ? -46.031 21.891 5.645 1 16.66 58 LYS B O 1
ATOM 3224 N N . LYS B 1 59 ? -48 20.891 5.098 1 18.64 59 LYS B N 1
ATOM 3225 C CA . LYS B 1 59 ? -48.156 20.516 3.701 1 18.64 59 LYS B CA 1
ATOM 3226 C C . LYS B 1 59 ? -48.188 21.734 2.787 1 18.64 59 LYS B C 1
ATOM 3228 O O . LYS B 1 59 ? -49.188 22.438 2.699 1 18.64 59 LYS B O 1
ATOM 3233 N N . ALA B 1 60 ? -47.062 22.719 2.902 1 16.78 60 ALA B N 1
ATOM 3234 C CA . ALA B 1 60 ? -47.406 23.938 2.158 1 16.78 60 ALA B CA 1
ATOM 3235 C C . ALA B 1 60 ? -47.562 23.625 0.669 1 16.78 60 ALA B C 1
ATOM 3237 O O . ALA B 1 60 ? -46.906 22.719 0.138 1 16.78 60 ALA B O 1
ATOM 3238 N N . PRO B 1 61 ? -48.5 24.422 -0.004 1 17.92 61 PRO B N 1
ATOM 3239 C CA . PRO B 1 61 ? -49.281 24.375 -1.244 1 17.92 61 PRO B CA 1
ATOM 3240 C C . PRO B 1 61 ? -48.438 24.594 -2.488 1 17.92 61 PRO B C 1
ATOM 3242 O O . PRO B 1 61 ? -47.312 25.094 -2.385 1 17.92 61 PRO B O 1
ATOM 3245 N N . LEU B 1 62 ? -49.062 24.359 -3.641 1 17.73 62 LEU B N 1
ATOM 3246 C CA . LEU B 1 62 ? -48.938 23.906 -5.023 1 17.73 62 LEU B CA 1
ATOM 3247 C C . LEU B 1 62 ? -48.562 25.078 -5.941 1 17.73 62 LEU B C 1
ATOM 3249 O O . LEU B 1 62 ? -48.719 24.984 -7.16 1 17.73 62 LEU B O 1
ATOM 3253 N N . LYS B 1 63 ? -47.625 25.984 -5.488 1 16.59 63 LYS B N 1
ATOM 3254 C CA . LYS B 1 63 ? -47.781 27.125 -6.379 1 16.59 63 LYS B CA 1
ATOM 3255 C C . LYS B 1 63 ? -47.406 26.781 -7.812 1 16.59 63 LYS B C 1
ATOM 3257 O O . LYS B 1 63 ? -46.375 26.156 -8.047 1 16.59 63 LYS B O 1
ATOM 3262 N N . GLU B 1 64 ? -48.344 26.984 -8.781 1 16.95 64 GLU B N 1
ATOM 3263 C CA . GLU B 1 64 ? -48.594 26.672 -10.18 1 16.95 64 GLU B CA 1
ATOM 3264 C C . GLU B 1 64 ? -47.719 27.531 -11.102 1 16.95 64 GLU B C 1
ATOM 3266 O O . GLU B 1 64 ? -47.906 27.516 -12.32 1 16.95 64 GLU B O 1
ATOM 3271 N N . ALA B 1 65 ? -46.562 27.922 -10.664 1 17.27 65 ALA B N 1
ATOM 3272 C CA . ALA B 1 65 ? -46.156 29.062 -11.484 1 17.27 65 ALA B CA 1
ATOM 3273 C C . ALA B 1 65 ? -45.969 28.656 -12.945 1 17.27 65 ALA B C 1
ATOM 3275 O O . ALA B 1 65 ? -45.219 27.719 -13.227 1 17.27 65 ALA B O 1
ATOM 3276 N N . GLU B 1 66 ? -46.781 29.156 -13.812 1 15.89 66 GLU B N 1
ATOM 3277 C CA . GLU B 1 66 ? -47.094 28.844 -15.203 1 15.89 66 GLU B CA 1
ATOM 3278 C C . GLU B 1 66 ? -45.969 29.312 -16.125 1 15.89 66 GLU B C 1
ATOM 3280 O O . GLU B 1 66 ? -45.5 28.578 -16.984 1 15.89 66 GLU B O 1
ATOM 3285 N N . SER B 1 67 ? -45.594 30.672 -16.094 1 15.45 67 SER B N 1
ATOM 3286 C CA . SER B 1 67 ? -45.906 31.203 -17.406 1 15.45 67 SER B CA 1
ATOM 3287 C C . SER B 1 67 ? -44.781 30.891 -18.406 1 15.45 67 SER B C 1
ATOM 3289 O O . SER B 1 67 ? -43.719 30.422 -18.016 1 15.45 67 SER B O 1
ATOM 3291 N N . GLU B 1 68 ? -44.219 32 -19.125 1 15.42 68 GLU B N 1
ATOM 3292 C CA . GLU B 1 68 ? -44.438 32.375 -20.531 1 15.42 68 GLU B CA 1
ATOM 3293 C C . GLU B 1 68 ? -43.219 31.984 -21.391 1 15.42 68 GLU B C 1
ATOM 3295 O O . GLU B 1 68 ? -43.375 31.297 -22.391 1 15.42 68 GLU B O 1
ATOM 3300 N N . GLU B 1 69 ? -42.219 32.938 -21.578 1 16.39 69 GLU B N 1
ATOM 3301 C CA . GLU B 1 69 ? -42.125 33.594 -22.891 1 16.39 69 GLU B CA 1
ATOM 3302 C C . GLU B 1 69 ? -41.094 32.875 -23.781 1 16.39 69 GLU B C 1
ATOM 3304 O O . GLU B 1 69 ? -40.25 32.125 -23.281 1 16.39 69 GLU B O 1
ATOM 3309 N N . GLU B 1 70 ? -40.656 33.625 -24.922 1 17.2 70 GLU B N 1
ATOM 3310 C CA . GLU B 1 70 ? -40.531 33.594 -26.375 1 17.2 70 GLU B CA 1
ATOM 3311 C C . GLU B 1 70 ? -39.125 33.156 -26.781 1 17.2 70 GLU B C 1
ATOM 3313 O O . GLU B 1 70 ? -38.188 33.312 -26.016 1 17.2 70 GLU B O 1
ATOM 3318 N N . THR B 1 71 ? -39 32.625 -27.953 1 16.48 71 THR B N 1
ATOM 3319 C CA . THR B 1 71 ? -38.312 31.656 -28.781 1 16.48 71 THR B CA 1
ATOM 3320 C C . THR B 1 71 ? -37.031 32.281 -29.359 1 16.48 71 THR B C 1
ATOM 3322 O O . THR B 1 71 ? -36.094 31.547 -29.75 1 16.48 71 THR B O 1
ATOM 3325 N N . PRO B 1 72 ? -36.688 33.688 -29.312 1 17.98 72 PRO B N 1
ATOM 3326 C CA . PRO B 1 72 ? -36.312 33.906 -30.719 1 17.98 72 PRO B CA 1
ATOM 3327 C C . PRO B 1 72 ? -34.969 33.281 -31.047 1 17.98 72 PRO B C 1
ATOM 3329 O O . PRO B 1 72 ? -34.156 33 -30.156 1 17.98 72 PRO B O 1
ATOM 3332 N N . GLU B 1 73 ? -34.688 33.031 -32.375 1 17.23 73 GLU B N 1
ATOM 3333 C CA . GLU B 1 73 ? -34 32.219 -33.375 1 17.23 73 GLU B CA 1
ATOM 3334 C C . GLU B 1 73 ? -32.562 32.719 -33.594 1 17.23 73 GLU B C 1
ATOM 3336 O O . GLU B 1 73 ? -31.797 32.094 -34.312 1 17.23 73 GLU B O 1
ATOM 3341 N N . THR B 1 74 ? -32.031 33.75 -32.844 1 17.91 74 THR B N 1
ATOM 3342 C CA . THR B 1 74 ? -31.141 34.438 -33.75 1 17.91 74 THR B CA 1
ATOM 3343 C C . THR B 1 74 ? -29.984 33.531 -34.188 1 17.91 74 THR B C 1
ATOM 3345 O O . THR B 1 74 ? -29.516 32.719 -33.438 1 17.91 74 THR B O 1
ATOM 3348 N N . LEU B 1 75 ? -29.594 33.75 -35.531 1 17.92 75 LEU B N 1
ATOM 3349 C CA . LEU B 1 75 ? -28.859 33.219 -36.688 1 17.92 75 LEU B CA 1
ATOM 3350 C C . LEU B 1 75 ? -27.359 33.344 -36.469 1 17.92 75 LEU B C 1
ATOM 3352 O O . LEU B 1 75 ? -26.812 34.469 -36.531 1 17.92 75 LEU B O 1
ATOM 3356 N N . GLN B 1 76 ? -26.875 32.938 -35.375 1 17.89 76 GLN B N 1
ATOM 3357 C CA . GLN B 1 76 ? -25.484 33.344 -35.281 1 17.89 76 GLN B CA 1
ATOM 3358 C C . GLN B 1 76 ? -24.656 32.688 -36.375 1 17.89 76 GLN B C 1
ATOM 3360 O O . GLN B 1 76 ? -24.812 31.5 -36.688 1 17.89 76 GLN B O 1
ATOM 3365 N N . LYS B 1 77 ? -24.156 33.625 -37.281 1 19.2 77 LYS B N 1
ATOM 3366 C CA . LYS B 1 77 ? -23.281 33.531 -38.438 1 19.2 77 LYS B CA 1
ATOM 3367 C C . LYS B 1 77 ? -21.938 32.875 -38.062 1 19.2 77 LYS B C 1
ATOM 3369 O O . LYS B 1 77 ? -21.422 33.125 -37 1 19.2 77 LYS B O 1
ATOM 3374 N N . ASN B 1 78 ? -21.453 31.906 -38.875 1 17.28 78 ASN B N 1
ATOM 3375 C CA . ASN B 1 78 ? -20.469 30.828 -38.875 1 17.28 78 ASN B CA 1
ATOM 3376 C C . ASN B 1 78 ? -19.062 31.359 -39.125 1 17.28 78 ASN B C 1
ATOM 3378 O O . ASN B 1 78 ? -18.109 30.578 -39.219 1 17.28 78 ASN B O 1
ATOM 3382 N N . SER B 1 79 ? -18.75 32.688 -39.062 1 19.27 79 SER B N 1
ATOM 3383 C CA . SER B 1 79 ? -17.562 32.844 -39.906 1 19.27 79 SER B CA 1
ATOM 3384 C C . SER B 1 79 ? -16.359 32.156 -39.281 1 19.27 79 SER B C 1
ATOM 3386 O O . SER B 1 79 ? -16.094 32.312 -38.062 1 19.27 79 SER B O 1
ATOM 3388 N N . ASN B 1 80 ? -15.828 31.078 -39.938 1 17.8 80 ASN B N 1
ATOM 3389 C CA . ASN B 1 80 ? -14.922 29.969 -39.688 1 17.8 80 ASN B CA 1
ATOM 3390 C C . ASN B 1 80 ? -13.469 30.438 -39.562 1 17.8 80 ASN B C 1
ATOM 3392 O O . ASN B 1 80 ? -12.586 29.672 -39.188 1 17.8 80 ASN B O 1
ATOM 3396 N N . LYS B 1 81 ? -13.031 31.594 -40.031 1 19.41 81 LYS B N 1
ATOM 3397 C CA . LYS B 1 81 ? -11.734 31.297 -40.625 1 19.41 81 LYS B CA 1
ATOM 3398 C C . LYS B 1 81 ? -10.648 31.156 -39.562 1 19.41 81 LYS B C 1
ATOM 3400 O O . LYS B 1 81 ? -9.469 31.031 -39.875 1 19.41 81 LYS B O 1
ATOM 3405 N N . LYS B 1 82 ? -10.875 30.859 -38.281 1 19.02 82 LYS B N 1
ATOM 3406 C CA . LYS B 1 82 ? -9.758 31.297 -37.438 1 19.02 82 LYS B CA 1
ATOM 3407 C C . LYS B 1 82 ? -8.57 30.344 -37.594 1 19.02 82 LYS B C 1
ATOM 3409 O O . LYS B 1 82 ? -8.742 29.141 -37.719 1 19.02 82 LYS B O 1
ATOM 3414 N N . GLY B 1 83 ? -7.422 30.984 -37.969 1 19.28 83 GLY B N 1
ATOM 3415 C CA . GLY B 1 83 ? -6.035 30.578 -38.125 1 19.28 83 GLY B CA 1
ATOM 3416 C C . GLY B 1 83 ? -5.457 29.891 -36.906 1 19.28 83 GLY B C 1
ATOM 3417 O O . GLY B 1 83 ? -5.824 30.234 -35.781 1 19.28 83 GLY B O 1
ATOM 3418 N N . LYS B 1 84 ? -5.012 28.656 -37.125 1 21.28 84 LYS B N 1
ATOM 3419 C CA . LYS B 1 84 ? -4.578 27.656 -36.156 1 21.28 84 LYS B CA 1
ATOM 3420 C C . LYS B 1 84 ? -3.287 28.094 -35.469 1 21.28 84 LYS B C 1
ATOM 3422 O O . LYS B 1 84 ? -2.227 28.125 -36.094 1 21.28 84 LYS B O 1
ATOM 3427 N N . ALA B 1 85 ? -3.234 29.266 -34.75 1 19.62 85 ALA B N 1
ATOM 3428 C CA . ALA B 1 85 ? -2.006 29.562 -34.031 1 19.62 85 ALA B CA 1
ATOM 3429 C C . ALA B 1 85 ? -1.659 28.453 -33.062 1 19.62 85 ALA B C 1
ATOM 3431 O O . ALA B 1 85 ? -2.539 27.938 -32.375 1 19.62 85 ALA B O 1
ATOM 3432 N N . LYS B 1 86 ? -0.614 27.734 -33.375 1 23.17 86 LYS B N 1
ATOM 3433 C CA . LYS B 1 86 ? 0.015 26.672 -32.594 1 23.17 86 LYS B CA 1
ATOM 3434 C C . LYS B 1 86 ? 0.26 27.109 -31.141 1 23.17 86 LYS B C 1
ATOM 3436 O O . LYS B 1 86 ? 1.023 28.047 -30.891 1 23.17 86 LYS B O 1
ATOM 3441 N N . LYS B 1 87 ? -0.765 27.078 -30.25 1 21.31 87 LYS B N 1
ATOM 3442 C CA . LYS B 1 87 ? -0.736 27.469 -28.844 1 21.31 87 LYS B CA 1
ATOM 3443 C C . LYS B 1 87 ? 0.295 26.656 -28.078 1 21.31 87 LYS B C 1
ATOM 3445 O O . LYS B 1 87 ? 0.341 25.422 -28.188 1 21.31 87 LYS B O 1
ATOM 3450 N N . SER B 1 88 ? 1.523 27.266 -27.844 1 25.47 88 SER B N 1
ATOM 3451 C CA . SER B 1 88 ? 2.494 26.891 -26.812 1 25.47 88 SER B CA 1
ATOM 3452 C C . SER B 1 88 ? 1.8 26.406 -25.547 1 25.47 88 SER B C 1
ATOM 3454 O O . SER B 1 88 ? 0.894 27.062 -25.031 1 25.47 88 SER B O 1
ATOM 3456 N N . LYS B 1 89 ? 1.628 25.172 -25.438 1 29.22 89 LYS B N 1
ATOM 3457 C CA . LYS B 1 89 ? 0.911 24.656 -24.281 1 29.22 89 LYS B CA 1
ATOM 3458 C C . LYS B 1 89 ? 1.364 25.344 -22.984 1 29.22 89 LYS B C 1
ATOM 3460 O O . LYS B 1 89 ? 2.531 25.234 -22.609 1 29.22 89 LYS B O 1
ATOM 3465 N N . LYS B 1 90 ? 0.889 26.516 -22.688 1 26.31 90 LYS B N 1
ATOM 3466 C CA . LYS B 1 90 ? 1.021 27.219 -21.406 1 26.31 90 LYS B CA 1
ATOM 3467 C C . LYS B 1 90 ? 0.979 26.234 -20.234 1 26.31 90 LYS B C 1
ATOM 3469 O O . LYS B 1 90 ? 0.075 25.406 -20.156 1 26.31 90 LYS B O 1
ATOM 3474 N N . LYS B 1 91 ? 2.15 25.969 -19.719 1 33.78 91 LYS B N 1
ATOM 3475 C CA . LYS B 1 91 ? 2.178 25.344 -18.406 1 33.78 91 LYS B CA 1
ATOM 3476 C C . LYS B 1 91 ? 0.966 25.766 -17.562 1 33.78 91 LYS B C 1
ATOM 3478 O O . LYS B 1 91 ? 0.728 26.953 -17.359 1 33.78 91 LYS B O 1
ATOM 3483 N N . GLU B 1 92 ? -0.163 25.094 -17.828 1 36.03 92 GLU B N 1
ATOM 3484 C CA . GLU B 1 92 ? -1.371 25.422 -17.078 1 36.03 92 GLU B CA 1
ATOM 3485 C C . GLU B 1 92 ? -1.031 25.938 -15.68 1 36.03 92 GLU B C 1
ATOM 3487 O O . GLU B 1 92 ? -0.359 25.25 -14.906 1 36.03 92 GLU B O 1
ATOM 3492 N N . GLU B 1 93 ? -0.792 27.219 -15.57 1 39.22 93 GLU B N 1
ATOM 3493 C CA . GLU B 1 93 ? -0.675 27.859 -14.266 1 39.22 93 GLU B CA 1
ATOM 3494 C C . GLU B 1 93 ? -1.627 27.234 -13.25 1 39.22 93 GLU B C 1
ATOM 3496 O O . GLU B 1 93 ? -2.795 26.984 -13.555 1 39.22 93 GLU B O 1
ATOM 3501 N N . ARG B 1 94 ? -1.022 26.547 -12.305 1 48.88 94 ARG B N 1
ATOM 3502 C CA . ARG B 1 94 ? -1.839 26.047 -11.203 1 48.88 94 ARG B CA 1
ATOM 3503 C C . ARG B 1 94 ? -2.875 27.078 -10.773 1 48.88 94 ARG B C 1
ATOM 3505 O O . ARG B 1 94 ? -2.6 28.281 -10.773 1 48.88 94 ARG B O 1
ATOM 3512 N N . PRO B 1 95 ? -4.121 26.812 -10.992 1 48.62 95 PRO B N 1
ATOM 3513 C CA . PRO B 1 95 ? -5.117 27.797 -10.555 1 48.62 95 PRO B CA 1
ATOM 3514 C C . PRO B 1 95 ? -4.762 28.438 -9.219 1 48.62 95 PRO B C 1
ATOM 3516 O O . PRO B 1 95 ? -4.238 27.766 -8.32 1 48.62 95 PRO B O 1
ATOM 3519 N N . PRO B 1 96 ? -4.711 29.75 -9.203 1 51.44 96 PRO B N 1
ATOM 3520 C CA . PRO B 1 96 ? -4.367 30.438 -7.961 1 51.44 96 PRO B CA 1
ATOM 3521 C C . PRO B 1 96 ? -5.34 30.141 -6.824 1 51.44 96 PRO B C 1
ATOM 3523 O O . PRO B 1 96 ? -6.504 29.828 -7.074 1 51.44 96 PRO B O 1
ATOM 3526 N N . SER B 1 97 ? -4.883 29.781 -5.637 1 57.84 97 SER B N 1
ATOM 3527 C CA . SER B 1 97 ? -5.633 29.516 -4.414 1 57.84 97 SER B CA 1
ATOM 3528 C C . SER B 1 97 ? -6.613 30.641 -4.109 1 57.84 97 SER B C 1
ATOM 3530 O O . SER B 1 97 ? -6.367 31.797 -4.465 1 57.84 97 SER B O 1
ATOM 3532 N N . PRO B 1 98 ? -7.875 30.375 -3.902 1 61.59 98 PRO B N 1
ATOM 3533 C CA . PRO B 1 98 ? -8.812 31.406 -3.459 1 61.59 98 PRO B CA 1
ATOM 3534 C C . PRO B 1 98 ? -8.172 32.406 -2.494 1 61.59 98 PRO B C 1
ATOM 3536 O O . PRO B 1 98 ? -7.203 32.062 -1.805 1 61.59 98 PRO B O 1
ATOM 3539 N N . VAL B 1 99 ? -8.578 33.625 -2.645 1 69.38 99 VAL B N 1
ATOM 3540 C CA . VAL B 1 99 ? -8.016 34.719 -1.847 1 69.38 99 VAL B CA 1
ATOM 3541 C C . VAL B 1 99 ? -8.336 34.5 -0.37 1 69.38 99 VAL B C 1
ATOM 3543 O O . VAL B 1 99 ? -9.508 34.438 0.019 1 69.38 99 VAL B O 1
ATOM 3546 N N . ILE B 1 100 ? -7.41 34 0.324 1 77.56 100 ILE B N 1
ATOM 3547 C CA . ILE B 1 100 ? -7.496 33.812 1.769 1 77.56 100 ILE B CA 1
ATOM 3548 C C . ILE B 1 100 ? -6.832 35 2.484 1 77.56 100 ILE B C 1
ATOM 3550 O O . ILE B 1 100 ? -5.664 35.312 2.229 1 77.56 100 ILE B O 1
ATOM 3554 N N . GLU B 1 101 ? -7.645 35.75 3.234 1 80.12 101 GLU B N 1
ATOM 3555 C CA . GLU B 1 101 ? -7.121 36.844 4.023 1 80.12 101 GLU B CA 1
ATOM 3556 C C . GLU B 1 101 ? -6.781 36.406 5.445 1 80.12 101 GLU B C 1
ATOM 3558 O O . GLU B 1 101 ? -7.559 35.688 6.082 1 80.12 101 GLU B O 1
ATOM 3563 N N . VAL B 1 102 ? -5.535 36.844 5.797 1 86.31 102 VAL B N 1
ATOM 3564 C CA . VAL B 1 102 ? -5.074 36.5 7.137 1 86.31 102 VAL B CA 1
ATOM 3565 C C . VAL B 1 102 ? -5.023 37.75 8.008 1 86.31 102 VAL B C 1
ATOM 3567 O O . VAL B 1 102 ? -4.027 38.469 7.988 1 86.31 102 VAL B O 1
ATOM 3570 N N . ASP B 1 103 ? -6.078 38.031 8.742 1 85.94 103 ASP B N 1
ATOM 3571 C CA . ASP B 1 103 ? -6.113 39.188 9.609 1 85.94 103 ASP B CA 1
ATOM 3572 C C . ASP B 1 103 ? -5.359 38.938 10.914 1 85.94 103 ASP B C 1
ATOM 3574 O O . ASP B 1 103 ? -4.457 39.688 11.281 1 85.94 103 ASP B O 1
ATOM 3578 N N . ASN B 1 104 ? -5.758 37.875 11.617 1 93.31 104 ASN B N 1
ATOM 3579 C CA . ASN B 1 104 ? -5.094 37.375 12.82 1 93.31 104 ASN B CA 1
ATOM 3580 C C . ASN B 1 104 ? -4.43 36.031 12.578 1 93.31 104 ASN B C 1
ATOM 3582 O O . ASN B 1 104 ? -5.109 35 12.492 1 93.31 104 ASN B O 1
ATOM 3586 N N . LEU B 1 105 ? -3.107 36.094 12.578 1 95 105 LEU B N 1
ATOM 3587 C CA . LEU B 1 105 ? -2.35 34.906 12.203 1 95 105 LEU B CA 1
ATOM 3588 C C . LEU B 1 105 ? -2.582 33.781 13.195 1 95 105 LEU B C 1
ATOM 3590 O O . LEU B 1 105 ? -2.805 32.625 12.797 1 95 105 LEU B O 1
ATOM 3594 N N . GLU B 1 106 ? -2.521 34.094 14.469 1 94.56 106 GLU B N 1
ATOM 3595 C CA . GLU B 1 106 ? -2.691 33.062 15.516 1 94.56 106 GLU B CA 1
ATOM 3596 C C . GLU B 1 106 ? -4.047 32.375 15.398 1 94.56 106 GLU B C 1
ATOM 3598 O O . GLU B 1 106 ? -4.141 31.172 15.516 1 94.56 106 GLU B O 1
ATOM 3603 N N . GLU B 1 107 ? -5.039 33.156 15.227 1 94.38 107 GLU B N 1
ATOM 3604 C CA . GLU B 1 107 ? -6.383 32.594 15.078 1 94.38 107 GLU B CA 1
ATOM 3605 C C . GLU B 1 107 ? -6.516 31.828 13.773 1 94.38 107 GLU B C 1
ATOM 3607 O O . GLU B 1 107 ? -7.133 30.75 13.75 1 94.38 107 GLU B O 1
ATOM 3612 N N . PHE B 1 108 ? -5.957 32.375 12.781 1 95.88 108 PHE B N 1
ATOM 3613 C CA . PHE B 1 108 ? -6.082 31.766 11.461 1 95.88 108 PHE B CA 1
ATOM 3614 C C . PHE B 1 108 ? -5.496 30.359 11.445 1 95.88 108 PHE B C 1
ATOM 3616 O O . PHE B 1 108 ? -6.105 29.422 10.914 1 95.88 108 PHE B O 1
ATOM 3623 N N . VAL B 1 109 ? -4.34 30.188 12 1 97.94 109 VAL B N 1
ATOM 3624 C CA . VAL B 1 109 ? -3.605 28.938 11.852 1 97.94 109 VAL B CA 1
ATOM 3625 C C . VAL B 1 109 ? -4.242 27.859 12.719 1 97.94 109 VAL B C 1
ATOM 3627 O O . VAL B 1 109 ? -3.977 26.656 12.539 1 97.94 109 VAL B O 1
ATOM 3630 N N . LEU B 1 110 ? -5.125 28.203 13.656 1 96.75 110 LEU B N 1
ATOM 3631 C CA . LEU B 1 110 ? -5.777 27.234 14.531 1 96.75 110 LEU B CA 1
ATOM 3632 C C . LEU B 1 110 ? -7.215 26.984 14.094 1 96.75 110 LEU B C 1
ATOM 3634 O O . LEU B 1 110 ? -7.848 26.031 14.539 1 96.75 110 LEU B O 1
ATOM 3638 N N . GLN B 1 111 ? -7.676 27.781 13.227 1 96 111 GLN B N 1
ATOM 3639 C CA . GLN B 1 111 ? -9.047 27.656 12.742 1 96 111 GLN B CA 1
ATOM 3640 C C . GLN B 1 111 ? -9.141 26.641 11.617 1 96 111 GLN B C 1
ATOM 3642 O O . GLN B 1 111 ? -8.312 26.641 10.703 1 96 111 GLN B O 1
ATOM 3647 N N . PRO B 1 112 ? -10.156 25.734 11.727 1 96.69 112 PRO B N 1
ATOM 3648 C CA . PRO B 1 112 ? -10.336 24.828 10.602 1 96.69 112 PRO B CA 1
ATOM 3649 C C . PRO B 1 112 ? -10.531 25.547 9.273 1 96.69 112 PRO B C 1
ATOM 3651 O O . PRO B 1 112 ? -11.07 26.656 9.242 1 96.69 112 PRO B O 1
ATOM 3654 N N . ALA B 1 113 ? -10.055 24.938 8.227 1 96.94 113 ALA B N 1
ATOM 3655 C CA . ALA B 1 113 ? -10.273 25.5 6.898 1 96.94 113 ALA B CA 1
ATOM 3656 C C . ALA B 1 113 ? -11.758 25.719 6.633 1 96.94 113 ALA B C 1
ATOM 3658 O O . ALA B 1 113 ? -12.602 24.969 7.125 1 96.94 113 ALA B O 1
ATOM 3659 N N . PRO B 1 114 ? -12.023 26.781 5.848 1 93.62 114 PRO B N 1
ATOM 3660 C CA . PRO B 1 114 ? -13.43 26.969 5.469 1 93.62 114 PRO B CA 1
ATOM 3661 C C . PRO B 1 114 ? -13.961 25.828 4.598 1 93.62 114 PRO B C 1
ATOM 3663 O O . PRO B 1 114 ? -13.227 25.297 3.768 1 93.62 114 PRO B O 1
ATOM 3666 N N . GLN B 1 115 ? -15.18 25.484 4.805 1 92.31 115 GLN B N 1
ATOM 3667 C CA . GLN B 1 115 ? -15.789 24.438 4.008 1 92.31 115 GLN B CA 1
ATOM 3668 C C . GLN B 1 115 ? -15.812 24.797 2.525 1 92.31 115 GLN B C 1
ATOM 3670 O O . GLN B 1 115 ? -16.078 25.953 2.172 1 92.31 115 GLN B O 1
ATOM 3675 N N . GLY B 1 116 ? -15.438 23.844 1.694 1 90.88 116 GLY B N 1
ATOM 3676 C CA . GLY B 1 116 ? -15.508 24.047 0.255 1 90.88 116 GLY B CA 1
ATOM 3677 C C . GLY B 1 116 ? -14.305 24.781 -0.306 1 90.88 116 GLY B C 1
ATOM 3678 O O . GLY B 1 116 ? -14.25 25.062 -1.504 1 90.88 116 GLY B O 1
ATOM 3679 N N . VAL B 1 117 ? -13.43 25.203 0.58 1 93.69 117 VAL B N 1
ATOM 3680 C CA . VAL B 1 117 ? -12.25 25.938 0.134 1 93.69 117 VAL B CA 1
ATOM 3681 C C . VAL B 1 117 ? -10.992 25.125 0.44 1 93.69 117 VAL B C 1
ATOM 3683 O O . VAL B 1 117 ? -10.805 24.656 1.564 1 93.69 117 VAL B O 1
ATOM 3686 N N . THR B 1 118 ? -10.227 24.953 -0.555 1 96.25 118 THR B N 1
ATOM 3687 C CA . THR B 1 118 ? -8.914 24.359 -0.347 1 96.25 118 THR B CA 1
ATOM 3688 C C . THR B 1 118 ? -7.871 25.422 -0.024 1 96.25 118 THR B C 1
ATOM 3690 O O . THR B 1 118 ? -7.656 26.344 -0.812 1 96.25 118 THR B O 1
ATOM 3693 N N . VAL B 1 119 ? -7.281 25.328 1.114 1 97.19 119 VAL B N 1
ATOM 3694 C CA . VAL B 1 119 ? -6.184 26.234 1.454 1 97.19 119 VAL B CA 1
ATOM 3695 C C . VAL B 1 119 ? -4.875 25.688 0.881 1 97.19 119 VAL B C 1
ATOM 3697 O O . VAL B 1 119 ? -4.371 24.672 1.339 1 97.19 119 VAL B O 1
ATOM 3700 N N . LYS B 1 120 ? -4.355 26.359 -0.065 1 97.81 120 LYS B N 1
ATOM 3701 C CA . LYS B 1 120 ? -3.143 25.922 -0.751 1 97.81 120 LYS B CA 1
ATOM 3702 C C . LYS B 1 120 ? -1.902 26.562 -0.127 1 97.81 120 LYS B C 1
ATOM 3704 O O . LYS B 1 120 ? -1.815 27.781 -0.01 1 97.81 120 LYS B O 1
ATOM 3709 N N . CYS B 1 121 ? -0.961 25.688 0.221 1 98.25 121 CYS B N 1
ATOM 3710 C CA . CYS B 1 121 ? 0.238 26.172 0.892 1 98.25 121 CYS B CA 1
ATOM 3711 C C . CYS B 1 121 ? 1.494 25.578 0.261 1 98.25 121 CYS B C 1
ATOM 3713 O O . CYS B 1 121 ? 1.41 24.688 -0.585 1 98.25 121 CYS B O 1
ATOM 3715 N N . ARG B 1 122 ? 2.592 26.203 0.689 1 98 122 ARG B N 1
ATOM 3716 C CA . ARG B 1 122 ? 3.922 25.734 0.307 1 98 122 ARG B CA 1
ATOM 3717 C C . ARG B 1 122 ? 4.824 25.594 1.528 1 98 122 ARG B C 1
ATOM 3719 O O . ARG B 1 122 ? 4.816 26.438 2.418 1 98 122 ARG B O 1
ATOM 3726 N N . VAL B 1 123 ? 5.516 24.469 1.562 1 98.44 123 VAL B N 1
ATOM 3727 C CA . VAL B 1 123 ? 6.477 24.219 2.631 1 98.44 123 VAL B CA 1
ATOM 3728 C C . VAL B 1 123 ? 7.898 24.281 2.074 1 98.44 123 VAL B C 1
ATOM 3730 O O . VAL B 1 123 ? 8.219 23.609 1.098 1 98.44 123 VAL B O 1
ATOM 3733 N N . THR B 1 124 ? 8.695 25.094 2.666 1 97.69 124 THR B N 1
ATOM 3734 C CA . THR B 1 124 ? 10.102 25.188 2.283 1 97.69 124 THR B CA 1
ATOM 3735 C C . THR B 1 124 ? 11 24.656 3.393 1 97.69 124 THR B C 1
ATOM 3737 O O . THR B 1 124 ? 10.773 24.938 4.57 1 97.69 124 THR B O 1
ATOM 3740 N N . ARG B 1 125 ? 11.891 23.844 3.012 1 96.31 125 ARG B N 1
ATOM 3741 C CA . ARG B 1 125 ? 12.898 23.312 3.916 1 96.31 125 ARG B CA 1
ATOM 3742 C C . ARG B 1 125 ? 14.203 24.094 3.818 1 96.31 125 ARG B C 1
ATOM 3744 O O . ARG B 1 125 ? 14.859 24.078 2.775 1 96.31 125 ARG B O 1
ATOM 3751 N N . ASP B 1 126 ? 14.586 24.703 4.824 1 94.06 126 ASP B N 1
ATOM 3752 C CA . ASP B 1 126 ? 15.797 25.516 4.867 1 94.06 126 ASP B CA 1
ATOM 3753 C C . ASP B 1 126 ? 16.922 24.781 5.598 1 94.06 126 ASP B C 1
ATOM 3755 O O . ASP B 1 126 ? 16.875 24.625 6.82 1 94.06 126 ASP B O 1
ATOM 3759 N N . LYS B 1 127 ? 17.906 24.453 4.895 1 90.38 127 LYS B N 1
ATOM 3760 C CA . LYS B 1 127 ? 19.047 23.75 5.465 1 90.38 127 LYS B CA 1
ATOM 3761 C C . LYS B 1 127 ? 20.25 24.656 5.582 1 90.38 127 LYS B C 1
ATOM 3763 O O . LYS B 1 127 ? 21.359 24.188 5.879 1 90.38 127 LYS B O 1
ATOM 3768 N N . LYS B 1 128 ? 19.984 25.906 5.297 1 83.12 128 LYS B N 1
ATOM 3769 C CA . LYS B 1 128 ? 21.109 26.828 5.312 1 83.12 128 LYS B CA 1
ATOM 3770 C C . LYS B 1 128 ? 21.516 27.172 6.742 1 83.12 128 LYS B C 1
ATOM 3772 O O . LYS B 1 128 ? 20.656 27.438 7.586 1 83.12 128 LYS B O 1
ATOM 3777 N N . GLY B 1 129 ? 22.766 27.172 7.047 1 77.88 129 GLY B N 1
ATOM 3778 C CA . GLY B 1 129 ? 23.281 27.531 8.359 1 77.88 129 GLY B CA 1
ATOM 3779 C C . GLY B 1 129 ? 24 26.375 9.047 1 77.88 129 GLY B C 1
ATOM 3780 O O . GLY B 1 129 ? 24.062 25.266 8.508 1 77.88 129 GLY B O 1
ATOM 3781 N N . MET B 1 130 ? 24.438 26.734 10.266 1 72.5 130 MET B N 1
ATOM 3782 C CA . MET B 1 130 ? 25.188 25.75 11.047 1 72.5 130 MET B CA 1
ATOM 3783 C C . MET B 1 130 ? 24.25 24.656 11.562 1 72.5 130 MET B C 1
ATOM 3785 O O . MET B 1 130 ? 23.188 24.953 12.109 1 72.5 130 MET B O 1
ATOM 3789 N N . ASP B 1 131 ? 24.375 23.391 11.32 1 72.81 131 ASP B N 1
ATOM 3790 C CA . ASP B 1 131 ? 23.703 22.172 11.797 1 72.81 131 ASP B CA 1
ATOM 3791 C C . ASP B 1 131 ? 22.391 21.953 11.055 1 72.81 131 ASP B C 1
ATOM 3793 O O . ASP B 1 131 ? 21.656 21 11.344 1 72.81 131 ASP B O 1
ATOM 3797 N N . ARG B 1 132 ? 22.031 22.984 10.188 1 73.81 132 ARG B N 1
ATOM 3798 C CA . ARG B 1 132 ? 20.719 22.906 9.562 1 73.81 132 ARG B CA 1
ATOM 3799 C C . ARG B 1 132 ? 20.641 21.766 8.555 1 73.81 132 ARG B C 1
ATOM 3801 O O . ARG B 1 132 ? 19.562 21.406 8.078 1 73.81 132 ARG B O 1
ATOM 3808 N N . GLY B 1 133 ? 21.766 21.219 8.328 1 73.62 133 GLY B N 1
ATOM 3809 C CA . GLY B 1 133 ? 21.75 19.984 7.555 1 73.62 133 GLY B CA 1
ATOM 3810 C C . GLY B 1 133 ? 21.031 18.844 8.266 1 73.62 133 GLY B C 1
ATOM 3811 O O . GLY B 1 133 ? 20.281 18.094 7.641 1 73.62 133 GLY B O 1
ATOM 3812 N N . LEU B 1 134 ? 21.172 18.859 9.562 1 80.62 134 LEU B N 1
ATOM 3813 C CA . LEU B 1 134 ? 20.594 17.797 10.375 1 80.62 134 LEU B CA 1
ATOM 3814 C C . LEU B 1 134 ? 19.25 18.219 10.961 1 80.62 134 LEU B C 1
ATOM 3816 O O . LEU B 1 134 ? 18.375 17.375 11.172 1 80.62 134 LEU B O 1
ATOM 3820 N N . TYR B 1 135 ? 19.203 19.547 11.203 1 88.94 135 TYR B N 1
ATOM 3821 C CA . TYR B 1 135 ? 17.984 20.109 11.781 1 88.94 135 TYR B CA 1
ATOM 3822 C C . TYR B 1 135 ? 17.438 21.234 10.922 1 88.94 135 TYR B C 1
ATOM 3824 O O . TYR B 1 135 ? 17.5 22.406 11.312 1 88.94 135 TYR B O 1
ATOM 3832 N N . PRO B 1 136 ? 16.891 20.938 9.859 1 93.5 136 PRO B N 1
ATOM 3833 C CA . PRO B 1 136 ? 16.359 21.984 8.984 1 93.5 136 PRO B CA 1
ATOM 3834 C C . PRO B 1 136 ? 15.156 22.703 9.594 1 93.5 136 PRO B C 1
ATOM 3836 O O . PRO B 1 136 ? 14.5 22.172 10.492 1 93.5 136 PRO B O 1
ATOM 3839 N N . THR B 1 137 ? 15 23.922 9.172 1 95.38 137 THR B N 1
ATOM 3840 C CA . THR B 1 137 ? 13.789 24.672 9.508 1 95.38 137 THR B CA 1
ATOM 3841 C C . THR B 1 137 ? 12.789 24.594 8.359 1 95.38 137 THR B C 1
ATOM 3843 O O . THR B 1 137 ? 13.164 24.703 7.188 1 95.38 137 THR B O 1
ATOM 3846 N N . TYR B 1 138 ? 11.656 24.406 8.703 1 97.31 138 TYR B N 1
ATOM 3847 C CA . TYR B 1 138 ? 10.578 24.344 7.719 1 97.31 138 TYR B CA 1
ATOM 3848 C C . TYR B 1 138 ? 9.672 25.562 7.828 1 97.31 138 TYR B C 1
ATOM 3850 O O . TYR B 1 138 ? 9.281 25.953 8.93 1 97.31 138 TYR B O 1
ATOM 3858 N N . TYR B 1 139 ? 9.344 26.188 6.68 1 98.06 139 TYR B N 1
ATOM 3859 C CA . TYR B 1 139 ? 8.453 27.344 6.645 1 98.06 139 TYR B CA 1
ATOM 3860 C C . TYR B 1 139 ? 7.195 27.031 5.844 1 98.06 139 TYR B C 1
ATOM 3862 O O . TYR B 1 139 ? 7.266 26.438 4.766 1 98.06 139 TYR B O 1
ATOM 3870 N N . LEU B 1 140 ? 6.129 27.438 6.387 1 98.44 140 LEU B N 1
ATOM 3871 C CA . LEU B 1 140 ? 4.844 27.312 5.707 1 98.44 140 LEU B CA 1
ATOM 3872 C C . LEU B 1 140 ? 4.344 28.672 5.242 1 98.44 140 LEU B C 1
ATOM 3874 O O . LEU B 1 140 ? 4.246 29.609 6.039 1 98.44 140 LEU B O 1
ATOM 3878 N N . HIS B 1 141 ? 3.998 28.75 3.969 1 98.06 141 HIS B N 1
ATOM 3879 C CA . HIS B 1 141 ? 3.447 29.953 3.367 1 98.06 141 HIS B CA 1
ATOM 3880 C C . HIS B 1 141 ? 2.178 29.656 2.578 1 98.06 141 HIS B C 1
ATOM 3882 O O . HIS B 1 141 ? 1.992 28.531 2.105 1 98.06 141 HIS B O 1
ATOM 3888 N N . LEU B 1 142 ? 1.314 30.656 2.555 1 96.69 142 LEU B N 1
ATOM 3889 C CA . LEU B 1 142 ? 0.251 30.531 1.562 1 96.69 142 LEU B CA 1
ATOM 3890 C C . LEU B 1 142 ? 0.826 30.516 0.15 1 96.69 142 LEU B C 1
ATOM 3892 O O . LEU B 1 142 ? 1.756 31.25 -0.159 1 96.69 142 LEU B O 1
ATOM 3896 N N . ASP B 1 143 ? 0.274 29.609 -0.59 1 94.25 143 ASP B N 1
ATOM 3897 C CA . ASP B 1 143 ? 0.776 29.469 -1.953 1 94.25 143 ASP B CA 1
ATOM 3898 C C . ASP B 1 143 ? 0.069 30.438 -2.9 1 94.25 143 ASP B C 1
ATOM 3900 O O . ASP B 1 143 ? -0.647 30.016 -3.809 1 94.25 143 ASP B O 1
ATOM 3904 N N . ASN B 1 144 ? 0.089 31.625 -2.668 1 88.75 144 ASN B N 1
ATOM 3905 C CA . ASN B 1 144 ? -0.424 32.688 -3.51 1 88.75 144 ASN B CA 1
ATOM 3906 C C . ASN B 1 144 ? 0.667 33.719 -3.855 1 88.75 144 ASN B C 1
ATOM 3908 O O . ASN B 1 144 ? 1.84 33.5 -3.541 1 88.75 144 ASN B O 1
ATOM 3912 N N . ASP B 1 145 ? 0.343 34.719 -4.578 1 86.5 145 ASP B N 1
ATOM 3913 C CA . ASP B 1 145 ? 1.314 35.688 -5.078 1 86.5 145 ASP B CA 1
ATOM 3914 C C . ASP B 1 145 ? 2.023 36.406 -3.928 1 86.5 145 ASP B C 1
ATOM 3916 O O . ASP B 1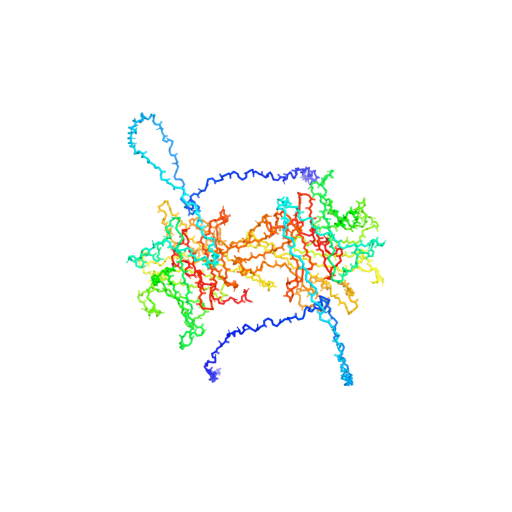 145 ? 3.217 36.688 -4.016 1 86.5 145 ASP B O 1
ATOM 3920 N N . LYS B 1 146 ? 1.285 36.625 -2.799 1 87.19 146 LYS B N 1
ATOM 3921 C CA . LYS B 1 146 ? 1.845 37.344 -1.664 1 87.19 146 LYS B CA 1
ATOM 3922 C C . LYS B 1 146 ? 2.74 36.438 -0.82 1 87.19 146 LYS B C 1
ATOM 3924 O O . LYS B 1 146 ? 3.6 36.938 -0.081 1 87.19 146 LYS B O 1
ATOM 3929 N N . LYS B 1 147 ? 2.621 35.188 -0.896 1 91 147 LYS B N 1
ATOM 3930 C CA . LYS B 1 147 ? 3.4 34.219 -0.128 1 91 147 LYS B CA 1
ATOM 3931 C C . LYS B 1 147 ? 3.387 34.531 1.359 1 91 147 LYS B C 1
ATOM 3933 O O . LYS B 1 147 ? 4.441 34.625 1.992 1 91 147 LYS B O 1
ATOM 3938 N N . VAL B 1 148 ? 2.23 34.75 1.858 1 94.56 148 VAL B N 1
ATOM 3939 C CA . VAL B 1 148 ? 2.041 35.094 3.256 1 94.56 148 VAL B CA 1
ATOM 3940 C C . VAL B 1 148 ? 2.557 34 4.16 1 94.56 148 VAL B C 1
ATOM 3942 O O . VAL B 1 148 ? 2.195 32.812 3.986 1 94.56 148 VAL B O 1
ATOM 3945 N N . PHE B 1 149 ? 3.469 34.406 5.086 1 96.62 149 PHE B N 1
ATOM 3946 C CA . PHE B 1 149 ? 4.012 33.469 6.066 1 96.62 149 PHE B CA 1
ATOM 3947 C C . PHE B 1 149 ? 2.93 33 7.035 1 96.62 149 PHE B C 1
ATOM 3949 O O . PHE B 1 149 ? 2.133 33.812 7.512 1 96.62 149 PHE B O 1
ATOM 3956 N N . LEU B 1 150 ? 2.959 31.688 7.363 1 97.75 150 LEU B N 1
ATOM 3957 C CA . LEU B 1 150 ? 1.983 31.156 8.312 1 97.75 150 LEU B CA 1
ATOM 3958 C C . LEU B 1 150 ? 2.68 30.547 9.531 1 97.75 150 LEU B C 1
ATOM 3960 O O . LEU B 1 150 ? 2.457 31 10.656 1 97.75 150 LEU B O 1
ATOM 3964 N N . LEU B 1 151 ? 3.494 29.578 9.297 1 98.31 151 LEU B N 1
ATOM 3965 C CA . LEU B 1 151 ? 4.117 28.844 10.391 1 98.31 151 LEU B CA 1
ATOM 3966 C C . LEU B 1 151 ? 5.578 28.531 10.07 1 98.31 151 LEU B C 1
ATOM 3968 O O . LEU B 1 151 ? 5.973 28.484 8.906 1 98.31 151 LEU B O 1
ATOM 3972 N N . ALA B 1 152 ? 6.312 28.328 11.125 1 97.88 152 ALA B N 1
ATOM 3973 C CA . ALA B 1 152 ? 7.66 27.781 11.062 1 97.88 152 ALA B CA 1
ATOM 3974 C C . ALA B 1 152 ? 7.82 26.609 12.023 1 97.88 152 ALA B C 1
ATOM 3976 O O . ALA B 1 152 ? 7.227 26.594 13.102 1 97.88 152 ALA B O 1
ATOM 3977 N N . GLY B 1 153 ? 8.57 25.609 11.602 1 96.69 153 GLY B N 1
ATOM 3978 C CA . GLY B 1 153 ? 8.805 24.438 12.438 1 96.69 153 GLY B CA 1
ATOM 3979 C C . GLY B 1 153 ? 10.258 23.984 12.422 1 96.69 153 GLY B C 1
ATOM 3980 O O . GLY B 1 153 ? 10.922 24.047 11.391 1 96.69 153 GLY B O 1
ATOM 3981 N N . ARG B 1 154 ? 10.641 23.5 13.547 1 94.31 154 ARG B N 1
ATOM 3982 C CA . ARG B 1 154 ? 12.008 22.984 13.664 1 94.31 154 ARG B CA 1
ATOM 3983 C C . ARG B 1 154 ? 12.102 21.891 14.719 1 94.31 154 ARG B C 1
ATOM 3985 O O . ARG B 1 154 ? 11.492 21.984 15.781 1 94.31 154 ARG B O 1
ATOM 3992 N N . LYS B 1 155 ? 12.938 20.953 14.398 1 93.75 155 LYS B N 1
ATOM 3993 C CA . LYS B 1 155 ? 13.188 19.875 15.344 1 93.75 155 LYS B CA 1
ATOM 3994 C C . LYS B 1 155 ? 14.148 20.312 16.453 1 93.75 155 LYS B C 1
ATOM 3996 O O . LYS B 1 155 ? 15.156 20.969 16.172 1 93.75 155 LYS B O 1
ATOM 4001 N N . ARG B 1 156 ? 13.719 19.938 17.656 1 91.5 156 ARG B N 1
ATOM 4002 C CA . ARG B 1 156 ? 14.578 20.234 18.797 1 91.5 156 ARG B CA 1
ATOM 4003 C C . ARG B 1 156 ? 15.836 19.375 18.781 1 91.5 156 ARG B C 1
ATOM 4005 O O . ARG B 1 156 ? 15.766 18.172 18.547 1 91.5 156 ARG B O 1
ATOM 4012 N N . LYS B 1 157 ? 16.906 20 19.141 1 87.38 157 LYS B N 1
ATOM 4013 C CA . LYS B 1 157 ? 18.188 19.297 19.141 1 87.38 157 LYS B CA 1
ATOM 4014 C C . LYS B 1 157 ? 18.344 18.453 20.391 1 87.38 157 LYS B C 1
ATOM 4016 O O . LYS B 1 157 ? 17.797 18.781 21.453 1 87.38 157 LYS B O 1
ATOM 4021 N N . LYS B 1 158 ? 19.047 17.406 20.297 1 85 158 LYS B N 1
ATOM 4022 C CA . LYS B 1 158 ? 19.5 16.594 21.422 1 85 158 LYS B CA 1
ATOM 4023 C C . LYS B 1 158 ? 18.328 16.094 22.25 1 85 158 LYS B C 1
ATOM 4025 O O . LYS B 1 158 ? 18.359 16.172 23.484 1 85 158 LYS B O 1
ATOM 4030 N N . SER B 1 159 ? 17.266 15.812 21.672 1 86.62 159 SER B N 1
ATOM 4031 C CA . SER B 1 159 ? 16.109 15.219 22.328 1 86.62 159 SER B CA 1
ATOM 4032 C C . SER B 1 159 ? 16.078 13.703 22.141 1 86.62 159 SER B C 1
ATOM 4034 O O . SER B 1 159 ? 16.578 13.195 21.141 1 86.62 159 SER B O 1
ATOM 4036 N N . LYS B 1 160 ? 15.555 13.023 23.141 1 87.56 160 LYS B N 1
ATOM 4037 C CA . LYS B 1 160 ? 15.445 11.57 23.078 1 87.56 160 LYS B CA 1
ATOM 4038 C C . LYS B 1 160 ? 14.492 11.133 21.969 1 87.56 160 LYS B C 1
ATOM 4040 O O . LYS B 1 160 ? 14.734 10.125 21.297 1 87.56 160 LYS B O 1
ATOM 4045 N N . THR B 1 161 ? 13.438 11.852 21.875 1 91.69 161 THR B N 1
ATOM 4046 C CA . THR B 1 161 ? 12.461 11.602 20.828 1 91.69 161 THR B CA 1
ATOM 4047 C C . THR B 1 161 ? 12.375 12.789 19.875 1 91.69 161 THR B C 1
ATOM 4049 O O . THR B 1 161 ? 12.945 13.852 20.141 1 91.69 161 THR B O 1
ATOM 4052 N N . SER B 1 162 ? 11.797 12.578 18.766 1 93 162 SER B N 1
ATOM 4053 C CA . SER B 1 162 ? 11.617 13.68 17.828 1 93 162 SER B CA 1
ATOM 4054 C C . SER B 1 162 ? 10.562 14.664 18.328 1 93 162 SER B C 1
ATOM 4056 O O . SER B 1 162 ? 9.414 14.289 18.562 1 93 162 SER B O 1
ATOM 4058 N N . ASN B 1 163 ? 11.031 15.844 18.547 1 94.44 163 ASN B N 1
ATOM 4059 C CA . ASN B 1 163 ? 10.172 16.938 19 1 94.44 163 ASN B CA 1
ATOM 4060 C C . ASN B 1 163 ? 10.305 18.172 18.109 1 94.44 163 ASN B C 1
ATOM 4062 O O . ASN B 1 163 ? 11.398 18.703 17.953 1 94.44 163 ASN B O 1
ATOM 4066 N N . TYR B 1 164 ? 9.25 18.547 17.547 1 95.94 164 TYR B N 1
ATOM 4067 C CA . TYR B 1 164 ? 9.234 19.75 16.719 1 95.94 164 TYR B CA 1
ATOM 4068 C C . TYR B 1 164 ? 8.5 20.891 17.422 1 95.94 164 TYR B C 1
ATOM 4070 O O . TYR B 1 164 ? 7.438 20.672 18.031 1 95.94 164 TYR B O 1
ATOM 4078 N N . LEU B 1 165 ? 9.062 22.078 17.328 1 96.12 165 LEU B N 1
ATOM 4079 C CA . LEU B 1 165 ? 8.375 23.297 17.75 1 96.12 165 LEU B CA 1
ATOM 4080 C C . LEU B 1 165 ? 7.762 24 16.547 1 96.12 165 LEU B C 1
ATOM 4082 O O . LEU B 1 165 ? 8.406 24.156 15.508 1 96.12 165 LEU B O 1
ATOM 4086 N N . ILE B 1 166 ? 6.551 24.359 16.672 1 97.38 166 ILE B N 1
ATOM 4087 C CA . ILE B 1 166 ? 5.836 25.078 15.617 1 97.38 166 ILE B CA 1
ATOM 4088 C C . ILE B 1 166 ? 5.512 26.5 16.078 1 97.38 166 ILE B C 1
ATOM 4090 O O . ILE B 1 166 ? 4.871 26.688 17.125 1 97.38 166 ILE B O 1
ATOM 4094 N N . SER B 1 167 ? 5.914 27.484 15.297 1 97.31 167 SER B N 1
ATOM 4095 C CA . SER B 1 167 ? 5.805 28.875 15.719 1 97.31 167 SER B CA 1
ATOM 4096 C C . SER B 1 167 ? 5.16 29.734 14.641 1 97.31 167 SER B C 1
ATOM 4098 O O . SER B 1 167 ? 5.223 29.406 13.453 1 97.31 167 SER B O 1
ATOM 4100 N N . ILE B 1 168 ? 4.504 30.812 15.07 1 96.62 168 ILE B N 1
ATOM 4101 C CA . ILE B 1 168 ? 3.963 31.781 14.141 1 96.62 168 ILE B CA 1
ATOM 4102 C C . ILE B 1 168 ? 4.992 32.875 13.891 1 96.62 168 ILE B C 1
ATOM 4104 O O . ILE B 1 168 ? 4.703 33.875 13.211 1 96.62 168 ILE B O 1
ATOM 4108 N N . ASP B 1 169 ? 6.168 32.75 14.461 1 94.69 169 ASP B N 1
ATOM 4109 C CA . ASP B 1 169 ? 7.301 33.625 14.234 1 94.69 169 ASP B CA 1
ATOM 4110 C C . ASP B 1 169 ? 8.438 32.906 13.516 1 94.69 169 ASP B C 1
ATOM 4112 O O . ASP B 1 169 ? 9.023 31.969 14.062 1 94.69 169 ASP B O 1
ATOM 4116 N N . PRO B 1 170 ? 8.734 33.312 12.352 1 92.38 170 PRO B N 1
ATOM 4117 C CA . PRO B 1 170 ? 9.773 32.625 11.586 1 92.38 170 PRO B CA 1
ATOM 4118 C C . PRO B 1 170 ? 11.172 32.812 12.18 1 92.38 170 PRO B C 1
ATOM 4120 O O . PRO B 1 170 ? 12.102 32.094 11.836 1 92.38 170 PRO B O 1
ATOM 4123 N N . THR B 1 171 ? 11.328 33.75 13.023 1 90.06 171 THR B N 1
ATOM 4124 C CA . THR B 1 171 ? 12.656 34.125 13.492 1 90.06 171 THR B CA 1
ATOM 4125 C C . THR B 1 171 ? 12.93 33.531 14.875 1 90.06 171 THR B C 1
ATOM 4127 O O . THR B 1 171 ? 14.078 33.531 15.336 1 90.06 171 THR B O 1
ATOM 4130 N N . ASP B 1 172 ? 11.859 33.094 15.469 1 87.56 172 ASP B N 1
ATOM 4131 C CA . ASP B 1 172 ? 12.062 32.594 16.828 1 87.56 172 ASP B CA 1
ATOM 4132 C C . ASP B 1 172 ? 11.484 31.188 17 1 87.56 172 ASP B C 1
ATOM 4134 O O . ASP B 1 172 ? 10.289 31.031 17.25 1 87.56 172 ASP B O 1
ATOM 4138 N N . LEU B 1 173 ? 12.281 30.281 16.969 1 85.62 173 LEU B N 1
ATOM 4139 C CA . LEU B 1 173 ? 11.906 28.891 17.188 1 85.62 173 LEU B CA 1
ATOM 4140 C C . LEU B 1 173 ? 12.625 28.312 18.406 1 85.62 173 LEU B C 1
ATOM 4142 O O . LEU B 1 173 ? 12.859 27.109 18.469 1 85.62 173 LEU B O 1
ATOM 4146 N N . SER B 1 174 ? 12.852 29.234 19.312 1 80.81 174 SER B N 1
ATOM 4147 C CA . SER B 1 174 ? 13.547 28.797 20.516 1 80.81 174 SER B CA 1
ATOM 4148 C C . SER B 1 174 ? 12.578 28.156 21.516 1 80.81 174 SER B C 1
ATOM 4150 O O . SER B 1 174 ? 11.375 28.391 21.453 1 80.81 174 SER B O 1
ATOM 4152 N N . ARG B 1 175 ? 13.086 27.359 22.438 1 75.06 175 ARG B N 1
ATOM 4153 C CA . ARG B 1 175 ? 12.305 26.656 23.453 1 75.06 175 ARG B CA 1
ATOM 4154 C C . ARG B 1 175 ? 11.5 27.641 24.297 1 75.06 175 ARG B C 1
ATOM 4156 O O . ARG B 1 175 ? 10.359 27.344 24.688 1 75.06 175 ARG B O 1
ATOM 4163 N N . GLY B 1 176 ? 12.094 28.766 24.594 1 73.38 176 GLY B N 1
ATOM 4164 C CA . GLY B 1 176 ? 11.453 29.766 25.438 1 73.38 176 GLY B CA 1
ATOM 4165 C C . GLY B 1 176 ? 10.719 30.828 24.656 1 73.38 176 GLY B C 1
ATOM 4166 O O . GLY B 1 176 ? 10.266 31.828 25.219 1 73.38 176 GLY B O 1
ATOM 4167 N N . GLY B 1 177 ? 10.586 30.484 23.422 1 76.81 177 GLY B N 1
ATOM 4168 C CA . GLY B 1 177 ? 9.906 31.484 22.609 1 76.81 177 GLY B CA 1
ATOM 4169 C C . GLY B 1 177 ? 8.438 31.641 22.953 1 76.81 177 GLY B C 1
ATOM 4170 O O . GLY B 1 177 ? 7.777 30.656 23.297 1 76.81 177 GLY B O 1
ATOM 4171 N N . GLU B 1 178 ? 7.93 32.781 22.922 1 81.25 178 GLU B N 1
ATOM 4172 C CA . GLU B 1 178 ? 6.559 33.094 23.312 1 81.25 178 GLU B CA 1
ATOM 4173 C C . GLU B 1 178 ? 5.59 32.906 22.141 1 81.25 178 GLU B C 1
ATOM 4175 O O . GLU B 1 178 ? 4.371 32.906 22.344 1 81.25 178 GLU B O 1
ATOM 4180 N N . ASN B 1 179 ? 6.184 32.625 20.984 1 89.75 179 ASN B N 1
ATOM 4181 C CA . ASN B 1 179 ? 5.289 32.625 19.828 1 89.75 179 ASN B CA 1
ATOM 4182 C C . ASN B 1 179 ? 5.043 31.203 19.312 1 89.75 179 ASN B C 1
ATOM 4184 O O . ASN B 1 179 ? 4.566 31.031 18.188 1 89.75 179 ASN B O 1
ATOM 4188 N N . PHE B 1 180 ? 5.453 30.219 20.125 1 93.19 180 PHE B N 1
ATOM 4189 C CA . PHE B 1 180 ? 5.145 28.875 19.656 1 93.19 180 PHE B CA 1
ATOM 4190 C C . PHE B 1 180 ? 3.65 28.594 19.766 1 93.19 180 PHE B C 1
ATOM 4192 O O . PHE B 1 180 ? 2.992 29.047 20.703 1 93.19 180 PHE B O 1
ATOM 4199 N N . ILE B 1 181 ? 3.049 27.969 18.797 1 95.75 181 ILE B N 1
ATOM 4200 C CA . ILE B 1 181 ? 1.607 27.766 18.703 1 95.75 181 ILE B CA 1
ATOM 4201 C C . ILE B 1 181 ? 1.295 26.266 18.766 1 95.75 181 ILE B C 1
ATOM 4203 O O . ILE B 1 181 ? 0.141 25.875 18.938 1 95.75 181 ILE B O 1
ATOM 4207 N N . GLY B 1 182 ? 2.285 25.406 18.609 1 96.19 182 GLY B N 1
ATOM 4208 C CA . GLY B 1 182 ? 2.092 23.969 18.656 1 96.19 182 GLY B CA 1
ATOM 4209 C C . GLY B 1 182 ? 3.391 23.203 18.781 1 96.19 182 GLY B C 1
ATOM 4210 O O . GLY B 1 182 ? 4.477 23.766 18.656 1 96.19 182 GLY B O 1
ATOM 4211 N N . LYS B 1 183 ? 3.195 21.938 19.141 1 96.06 183 LYS B N 1
ATOM 4212 C CA . LYS B 1 183 ? 4.32 21.016 19.25 1 96.06 183 LYS B CA 1
ATOM 4213 C C . LYS B 1 183 ? 3.971 19.656 18.672 1 96.06 183 LYS B C 1
ATOM 4215 O O . LYS B 1 183 ? 2.826 19.203 18.75 1 96.06 183 LYS B O 1
ATOM 4220 N N . LEU B 1 184 ? 4.969 19.078 18.047 1 97.56 184 LEU B N 1
ATOM 4221 C CA . LEU B 1 184 ? 4.879 17.703 17.531 1 97.56 184 LEU B CA 1
ATOM 4222 C C . LEU B 1 184 ? 5.879 16.797 18.25 1 97.56 184 LEU B C 1
ATOM 4224 O O . LEU B 1 184 ? 7.082 17.062 18.234 1 97.56 184 LEU B O 1
ATOM 4228 N N . ARG B 1 185 ? 5.273 15.742 18.828 1 96.38 185 ARG B N 1
ATOM 4229 C CA . ARG B 1 185 ? 6.133 14.828 19.578 1 96.38 185 ARG B CA 1
ATOM 4230 C C . ARG B 1 185 ? 5.957 13.391 19.094 1 96.38 185 ARG B C 1
ATOM 4232 O O . ARG B 1 185 ? 4.832 12.945 18.859 1 96.38 185 ARG B O 1
ATOM 4239 N N . SER B 1 186 ? 7.098 12.695 19 1 95.81 186 SER B N 1
ATOM 4240 C CA . SER B 1 186 ? 7.051 11.305 18.562 1 95.81 186 SER B CA 1
ATOM 4241 C C . SER B 1 186 ? 7.316 10.359 19.734 1 95.81 186 SER B C 1
ATOM 4243 O O . SER B 1 186 ? 7.773 10.781 20.797 1 95.81 186 SER B O 1
ATOM 4245 N N . ASN B 1 187 ? 6.91 9.141 19.562 1 92.69 187 ASN B N 1
ATOM 4246 C CA . ASN B 1 187 ? 7.434 8.102 20.438 1 92.69 187 ASN B CA 1
ATOM 4247 C C . ASN B 1 187 ? 8.891 7.77 20.109 1 92.69 187 ASN B C 1
ATOM 4249 O O . ASN B 1 187 ? 9.492 8.406 19.25 1 92.69 187 ASN B O 1
ATOM 4253 N N . LEU B 1 188 ? 9.398 6.832 20.766 1 89.31 188 LEU B N 1
ATOM 4254 C CA . LEU B 1 188 ? 10.82 6.5 20.656 1 89.31 188 LEU B CA 1
ATOM 4255 C C . LEU B 1 188 ? 11.141 5.98 19.266 1 89.31 188 LEU B C 1
ATOM 4257 O O . LEU B 1 188 ? 12.172 6.34 18.672 1 89.31 188 LEU B O 1
ATOM 4261 N N . MET B 1 189 ? 10.25 5.227 18.594 1 86 189 MET B N 1
ATOM 4262 C CA . MET B 1 189 ? 10.477 4.594 17.297 1 86 189 MET B CA 1
ATOM 4263 C C . MET B 1 189 ? 10.211 5.574 16.172 1 86 189 MET B C 1
ATOM 4265 O O . MET B 1 189 ? 10.586 5.32 15.016 1 86 189 MET B O 1
ATOM 4269 N N . GLY B 1 190 ? 9.57 6.648 16.453 1 90.19 190 GLY B N 1
ATOM 4270 C CA . GLY B 1 190 ? 9.242 7.621 15.422 1 90.19 190 GLY B CA 1
ATOM 4271 C C . GLY B 1 190 ? 8.094 7.184 14.531 1 90.19 190 GLY B C 1
ATOM 4272 O O . GLY B 1 190 ? 8.016 7.582 13.367 1 90.19 190 GLY B O 1
ATOM 4273 N N . THR B 1 191 ? 7.223 6.328 15.023 1 90.12 191 THR B N 1
ATOM 4274 C CA . THR B 1 191 ? 6.125 5.801 14.219 1 90.12 191 THR B CA 1
ATOM 4275 C C . THR B 1 191 ? 4.793 6.375 14.688 1 90.12 191 THR B C 1
ATOM 4277 O O . THR B 1 191 ? 3.781 6.258 13.992 1 90.12 191 THR B O 1
ATOM 4280 N N . ARG B 1 192 ? 4.832 6.98 15.867 1 94 192 ARG B N 1
ATOM 4281 C CA . ARG B 1 192 ? 3.633 7.609 16.406 1 94 192 ARG B CA 1
ATOM 4282 C C . ARG B 1 192 ? 3.918 9.047 16.844 1 94 192 ARG B C 1
ATOM 4284 O O . ARG B 1 192 ? 4.895 9.305 17.547 1 94 192 ARG B O 1
ATOM 4291 N N . PHE B 1 193 ? 3.098 9.891 16.438 1 96.56 193 PHE B N 1
ATOM 4292 C CA . PHE B 1 193 ? 3.27 11.312 16.719 1 96.56 193 PHE B CA 1
ATOM 4293 C C . PHE B 1 193 ? 2.012 11.898 17.359 1 96.56 193 PHE B C 1
ATOM 4295 O O . PHE B 1 193 ? 0.898 11.477 17.031 1 96.56 193 PHE B O 1
ATOM 4302 N N . THR B 1 194 ? 2.154 12.844 18.203 1 97.44 194 THR B N 1
ATOM 4303 C CA . THR B 1 194 ? 1.058 13.617 18.781 1 97.44 194 THR B CA 1
ATOM 4304 C C . THR B 1 194 ? 1.315 15.117 18.625 1 97.44 194 THR B C 1
ATOM 4306 O O . THR B 1 194 ? 2.438 15.578 18.844 1 97.44 194 THR B O 1
ATOM 4309 N N . VAL B 1 195 ? 0.333 15.805 18.234 1 98.06 195 VAL B N 1
ATOM 4310 C CA . VAL B 1 195 ? 0.397 17.25 18.062 1 98.06 195 VAL B CA 1
ATOM 4311 C C . VAL B 1 195 ? -0.35 17.953 19.188 1 98.06 195 VAL B C 1
ATOM 4313 O O . VAL B 1 195 ? -1.504 17.625 19.469 1 98.06 195 VAL B O 1
ATOM 4316 N N . PHE B 1 196 ? 0.311 18.922 19.812 1 96.25 196 PHE B N 1
ATOM 4317 C CA . PHE B 1 196 ? -0.27 19.688 20.906 1 96.25 196 PHE B CA 1
ATOM 4318 C C . PHE B 1 196 ? -0.372 21.156 20.531 1 96.25 196 PHE B C 1
ATOM 4320 O O . PHE B 1 196 ? 0.398 21.656 19.703 1 96.25 196 PHE B O 1
ATOM 4327 N N . ASP B 1 197 ? -1.316 21.844 21.141 1 95.19 197 ASP B N 1
ATOM 4328 C CA . ASP B 1 197 ? -1.32 23.312 21.047 1 95.19 197 ASP B CA 1
ATOM 4329 C C . ASP B 1 197 ? -0.355 23.922 22.062 1 95.19 197 ASP B C 1
ATOM 4331 O O . ASP B 1 197 ? 0.525 23.25 22.578 1 95.19 197 ASP B O 1
ATOM 4335 N N . ASN B 1 198 ? -0.393 25.188 22.203 1 92.31 198 ASN B N 1
ATOM 4336 C CA . ASN B 1 198 ? 0.566 25.891 23.047 1 92.31 198 ASN B CA 1
ATOM 4337 C C . ASN B 1 198 ? 0.114 25.938 24.5 1 92.31 198 ASN B C 1
ATOM 4339 O O . ASN B 1 198 ? 0.587 26.766 25.281 1 92.31 198 ASN B O 1
ATOM 4343 N N . GLY B 1 199 ? -0.827 25.078 24.875 1 89.94 199 GLY B N 1
ATOM 4344 C CA . GLY B 1 199 ? -1.259 25.016 26.266 1 89.94 199 GLY B CA 1
ATOM 4345 C C . GLY B 1 199 ? -0.211 24.422 27.188 1 89.94 199 GLY B C 1
ATOM 4346 O O . GLY B 1 199 ? 0.839 23.969 26.734 1 89.94 199 GLY B O 1
ATOM 4347 N N . ALA B 1 200 ? -0.577 24.484 28.406 1 87.31 200 ALA B N 1
ATOM 4348 C CA . ALA B 1 200 ? 0.367 24.031 29.422 1 87.31 200 ALA B CA 1
ATOM 4349 C C . ALA B 1 200 ? 0.316 22.516 29.594 1 87.31 200 ALA B C 1
ATOM 4351 O O . ALA B 1 200 ? -0.74 21.906 29.438 1 87.31 200 ALA B O 1
ATOM 4352 N N . ASN B 1 201 ? 1.452 21.984 29.922 1 84.75 201 ASN B N 1
ATOM 4353 C CA . ASN B 1 201 ? 1.498 20.578 30.281 1 84.75 201 ASN B CA 1
ATOM 4354 C C . ASN B 1 201 ? 0.577 20.266 31.453 1 84.75 201 ASN B C 1
ATOM 4356 O O . ASN B 1 201 ? 0.606 20.969 32.469 1 84.75 201 ASN B O 1
ATOM 4360 N N . PRO B 1 202 ? -0.181 19.312 31.344 1 82.56 202 PRO B N 1
ATOM 4361 C CA . PRO B 1 202 ? -1.119 18.969 32.406 1 82.56 202 PRO B CA 1
ATOM 4362 C C . PRO B 1 202 ? -0.421 18.719 33.75 1 82.56 202 PRO B C 1
ATOM 4364 O O . PRO B 1 202 ? -0.994 18.984 34.812 1 82.56 202 PRO B O 1
ATOM 4367 N N . ASP B 1 203 ? 0.732 18.188 33.688 1 78 203 ASP B N 1
ATOM 4368 C CA . ASP B 1 203 ? 1.466 17.906 34.938 1 78 203 ASP B CA 1
ATOM 4369 C C . ASP B 1 203 ? 1.864 19.203 35.625 1 78 203 ASP B C 1
ATOM 4371 O O . ASP B 1 203 ? 2.049 19.219 36.844 1 78 203 ASP B O 1
ATOM 4375 N N . ARG B 1 204 ? 2.047 20.203 34.875 1 73.38 204 ARG B N 1
ATOM 4376 C CA . ARG B 1 204 ? 2.461 21.484 35.438 1 73.38 204 ARG B CA 1
ATOM 4377 C C . ARG B 1 204 ? 1.26 22.406 35.656 1 73.38 204 ARG B C 1
ATOM 4379 O O . ARG B 1 204 ? 1.387 23.469 36.281 1 73.38 204 ARG B O 1
ATOM 4386 N N . ALA B 1 205 ? 0.224 21.938 35 1 64.81 205 ALA B N 1
ATOM 4387 C CA . ALA B 1 205 ? -0.949 22.797 35.062 1 64.81 205 ALA B CA 1
ATOM 4388 C C . ALA B 1 205 ? -1.624 22.703 36.406 1 64.81 205 ALA B C 1
ATOM 4390 O O . ALA B 1 205 ? -1.812 21.609 36.938 1 64.81 205 ALA B O 1
ATOM 4391 N N . ASN B 1 206 ? -1.265 23.562 37.312 1 61.31 206 ASN B N 1
ATOM 4392 C CA . ASN B 1 206 ? -1.981 23.688 38.562 1 61.31 206 ASN B CA 1
ATOM 4393 C C . ASN B 1 206 ? -3.492 23.609 38.375 1 61.31 206 ASN B C 1
ATOM 4395 O O . ASN B 1 206 ? -3.961 23.328 37.281 1 61.31 206 ASN B O 1
ATOM 4399 N N . ALA B 1 207 ? -4.391 24.234 39.25 1 58.84 207 ALA B N 1
ATOM 4400 C CA . ALA B 1 207 ? -5.828 24.234 39.531 1 58.84 207 ALA B CA 1
ATOM 4401 C C . ALA B 1 207 ? -6.609 24.656 38.281 1 58.84 207 ALA B C 1
ATOM 4403 O O . ALA B 1 207 ? -7.777 24.281 38.125 1 58.84 207 ALA B O 1
ATOM 4404 N N . ASP B 1 208 ? -5.988 25.375 37.219 1 64.62 208 ASP B N 1
ATOM 4405 C CA . ASP B 1 208 ? -6.82 25.922 36.156 1 64.62 208 ASP B CA 1
ATOM 4406 C C . ASP B 1 208 ? -6.656 25.125 34.875 1 64.62 208 ASP B C 1
ATOM 4408 O O . ASP B 1 208 ? -5.656 25.266 34.156 1 64.62 208 ASP B O 1
ATOM 4412 N N . TRP B 1 209 ? -7.559 24.203 34.562 1 69.19 209 TRP B N 1
ATOM 4413 C CA . TRP B 1 209 ? -7.555 23.281 33.438 1 69.19 209 TRP B CA 1
ATOM 4414 C C . TRP B 1 209 ? -7.875 24.016 32.125 1 69.19 209 TRP B C 1
ATOM 4416 O O . TRP B 1 209 ? -7.809 23.422 31.047 1 69.19 209 TRP B O 1
ATOM 4426 N N . SER B 1 210 ? -8.148 25.297 32.281 1 75.19 210 SER B N 1
ATOM 4427 C CA . SER B 1 210 ? -8.531 26.016 31.078 1 75.19 210 SER B CA 1
ATOM 4428 C C . SER B 1 210 ? -7.328 26.281 30.188 1 75.19 210 SER B C 1
ATOM 4430 O O . SER B 1 210 ? -7.469 26.469 28.984 1 75.19 210 SER B O 1
ATOM 4432 N N . ASN B 1 211 ? -6.172 26.141 30.75 1 82.81 211 ASN B N 1
ATOM 4433 C CA . ASN B 1 211 ? -4.977 26.484 29.969 1 82.81 211 ASN B CA 1
ATOM 4434 C C . ASN B 1 211 ? -4.152 25.234 29.656 1 82.81 211 ASN B C 1
ATOM 4436 O O . ASN B 1 211 ? -3.043 25.328 29.125 1 82.81 211 ASN B O 1
ATOM 4440 N N . VAL B 1 212 ? -4.793 24.141 29.969 1 89.19 212 VAL B N 1
ATOM 4441 C CA . VAL B 1 212 ? -4.09 22.891 29.703 1 89.19 212 VAL B CA 1
ATOM 4442 C C . VAL B 1 212 ? -4.059 22.625 28.203 1 89.19 212 VAL B C 1
ATOM 4444 O O . VAL B 1 212 ? -5.047 22.859 27.5 1 89.19 212 VAL B O 1
ATOM 4447 N N . ARG B 1 213 ? -3.014 22.094 27.75 1 91.44 213 ARG B N 1
ATOM 4448 C CA . ARG B 1 213 ? -2.818 21.875 26.312 1 91.44 213 ARG B CA 1
ATOM 4449 C C . ARG B 1 213 ? -3.812 20.859 25.766 1 91.44 213 ARG B C 1
ATOM 4451 O O . ARG B 1 213 ? -4.23 19.953 26.484 1 91.44 213 ARG B O 1
ATOM 4458 N N . GLN B 1 214 ? -4.168 21.062 24.594 1 95 214 GLN B N 1
ATOM 4459 C CA . GLN B 1 214 ? -5.039 20.156 23.844 1 95 214 GLN B CA 1
ATOM 4460 C C . GLN B 1 214 ? -4.246 19.344 22.828 1 95 214 GLN B C 1
ATOM 4462 O O . GLN B 1 214 ? -3.219 19.797 22.328 1 95 214 GLN B O 1
ATOM 4467 N N . GLU B 1 215 ? -4.719 18.109 22.641 1 97.25 215 GLU B N 1
ATOM 4468 C CA . GLU B 1 215 ? -4.211 17.344 21.5 1 97.25 215 GLU B CA 1
ATOM 4469 C C . GLU B 1 215 ? -4.953 17.703 20.219 1 97.25 215 GLU B C 1
ATOM 4471 O O . GLU B 1 215 ? -6.18 17.594 20.156 1 97.25 215 GLU B O 1
ATOM 4476 N N . LEU B 1 216 ? -4.207 18.031 19.266 1 98.19 216 LEU B N 1
ATOM 4477 C CA . LEU B 1 216 ? -4.812 18.516 18.031 1 98.19 216 LEU B CA 1
ATOM 4478 C C . LEU B 1 216 ? -4.867 17.406 16.984 1 98.19 216 LEU B C 1
ATOM 4480 O O . LEU B 1 216 ? -5.719 17.422 16.094 1 98.19 216 LEU B O 1
ATOM 4484 N N . SER B 1 217 ? -3.957 16.5 16.984 1 98.5 217 SER B N 1
ATOM 4485 C CA . SER B 1 217 ? -3.914 15.383 16.047 1 98.5 217 SER B CA 1
ATOM 4486 C C . SER B 1 217 ? -2.924 14.32 16.516 1 98.5 217 SER B C 1
ATOM 4488 O O . SER B 1 217 ? -2.113 14.57 17.406 1 98.5 217 SER B O 1
ATOM 4490 N N . ALA B 1 218 ? -3.08 13.195 15.992 1 98.12 218 ALA B N 1
ATOM 4491 C CA . ALA B 1 218 ? -2.104 12.109 16.125 1 98.12 218 ALA B CA 1
ATOM 4492 C C . ALA B 1 218 ? -1.852 11.438 14.781 1 98.12 218 ALA B C 1
ATOM 4494 O O . ALA B 1 218 ? -2.75 11.359 13.938 1 98.12 218 ALA B O 1
ATOM 4495 N N . VAL B 1 219 ? -0.624 11.055 14.578 1 96.81 219 VAL B N 1
ATOM 4496 C CA . VAL B 1 219 ? -0.236 10.391 13.336 1 96.81 219 VAL B CA 1
ATOM 4497 C C . VAL B 1 219 ? 0.444 9.055 13.648 1 96.81 219 VAL B C 1
ATOM 4499 O O . VAL B 1 219 ? 1.354 9 14.484 1 96.81 219 VAL B O 1
ATOM 4502 N N . VAL B 1 220 ? -0.005 8.039 12.984 1 93.19 220 VAL B N 1
ATOM 4503 C CA . VAL B 1 220 ? 0.563 6.711 13.18 1 93.19 220 VAL B CA 1
ATOM 4504 C C . VAL B 1 220 ? 1.053 6.156 11.844 1 93.19 220 VAL B C 1
ATOM 4506 O O . VAL B 1 220 ? 0.312 6.148 10.859 1 93.19 220 VAL B O 1
ATOM 4509 N N . TYR B 1 221 ? 2.291 5.715 11.844 1 88.56 221 TYR B N 1
ATOM 4510 C CA . TYR B 1 221 ? 2.865 5.035 10.688 1 88.56 221 TYR B CA 1
ATOM 4511 C C . TYR B 1 221 ? 2.957 3.533 10.93 1 88.56 221 TYR B C 1
ATOM 4513 O O . TYR B 1 221 ? 3.395 3.096 11.992 1 88.56 221 TYR B O 1
ATOM 4521 N N . GLU B 1 222 ? 2.525 2.781 9.945 1 80.19 222 GLU B N 1
ATOM 4522 C CA . GLU B 1 222 ? 2.65 1.332 10.055 1 80.19 222 GLU B CA 1
ATOM 4523 C C . GLU B 1 222 ? 4.082 0.88 9.789 1 80.19 222 GLU B C 1
ATOM 4525 O O . GLU B 1 222 ? 4.75 1.41 8.891 1 80.19 222 GLU B O 1
ATOM 4530 N N . THR B 1 223 ? 4.492 -0.012 10.578 1 70.75 223 THR B N 1
ATOM 4531 C CA . THR B 1 223 ? 5.848 -0.537 10.453 1 70.75 223 THR B CA 1
ATOM 4532 C C . THR B 1 223 ? 5.93 -1.556 9.32 1 70.75 223 THR B C 1
ATOM 4534 O O . THR B 1 223 ? 4.977 -2.301 9.07 1 70.75 223 THR B O 1
A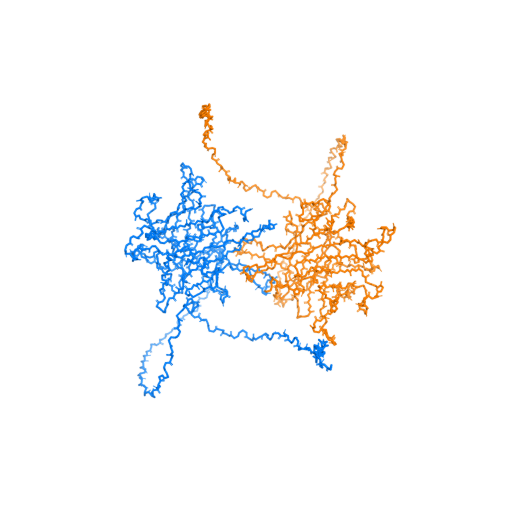TOM 4537 N N . ASN B 1 224 ? 6.871 -1.376 8.367 1 61.28 224 ASN B N 1
ATOM 4538 C CA . ASN B 1 224 ? 7.156 -2.369 7.336 1 61.28 224 ASN B CA 1
ATOM 4539 C C . ASN B 1 224 ? 8.023 -3.502 7.875 1 61.28 224 ASN B C 1
ATOM 4541 O O . ASN B 1 224 ? 9.25 -3.414 7.848 1 61.28 224 ASN B O 1
ATOM 4545 N N . VAL B 1 225 ? 7.422 -4.398 8.578 1 55.44 225 VAL B N 1
ATOM 4546 C CA . VAL B 1 225 ? 8.18 -5.457 9.234 1 55.44 225 VAL B CA 1
ATOM 4547 C C . VAL B 1 225 ? 8.914 -6.293 8.188 1 55.44 225 VAL B C 1
ATOM 4549 O O . VAL B 1 225 ? 10.047 -6.727 8.414 1 55.44 225 VAL B O 1
ATOM 4552 N N . LEU B 1 226 ? 8.227 -6.496 7.043 1 56.16 226 LEU B N 1
ATOM 4553 C CA . LEU B 1 226 ? 8.852 -7.418 6.098 1 56.16 226 LEU B CA 1
ATOM 4554 C C . LEU B 1 226 ? 9.781 -6.676 5.145 1 56.16 226 LEU B C 1
ATOM 4556 O O . LEU B 1 226 ? 10.383 -7.285 4.258 1 56.16 226 LEU B O 1
ATOM 4560 N N . GLY B 1 227 ? 10.133 -5.344 5.438 1 54.44 227 GLY B N 1
ATOM 4561 C CA . GLY B 1 227 ? 11.102 -4.598 4.648 1 54.44 227 GLY B CA 1
ATOM 4562 C C . GLY B 1 227 ? 10.57 -4.188 3.287 1 54.44 227 GLY B C 1
ATOM 4563 O O . GLY B 1 227 ? 11.352 -3.908 2.373 1 54.44 227 GLY B O 1
ATOM 4564 N N . PHE B 1 228 ? 9.32 -4.344 3.092 1 52.22 228 PHE B N 1
ATOM 4565 C CA . PHE B 1 228 ? 8.805 -4.004 1.77 1 52.22 228 PHE B CA 1
ATOM 4566 C C . PHE B 1 228 ? 8.836 -2.496 1.548 1 52.22 228 PHE B C 1
ATOM 4568 O O . PHE B 1 228 ? 8.516 -1.724 2.453 1 52.22 228 PHE B O 1
ATOM 4575 N N . LYS B 1 229 ? 9.609 -2.086 0.471 1 52.62 229 LYS B N 1
ATOM 4576 C CA . LYS B 1 229 ? 9.68 -0.693 0.042 1 52.62 229 LYS B CA 1
ATOM 4577 C C . LYS B 1 229 ? 8.344 -0.23 -0.533 1 52.62 229 LYS B C 1
ATOM 4579 O O . LYS B 1 229 ? 7.832 -0.817 -1.491 1 52.62 229 LYS B O 1
ATOM 4584 N N . GLY B 1 230 ? 7.234 -0.097 0.288 1 53.06 230 GLY B N 1
ATOM 4585 C CA . GLY B 1 230 ? 6 0.472 -0.226 1 53.06 230 GLY B CA 1
ATOM 4586 C C . GLY B 1 230 ? 5.625 1.784 0.437 1 53.06 230 GLY B C 1
ATOM 4587 O O . GLY B 1 230 ? 6.379 2.305 1.263 1 53.06 230 GLY B O 1
ATOM 4588 N N . PRO B 1 231 ? 4.707 2.461 -0.261 1 60.47 231 PRO B N 1
ATOM 4589 C CA . PRO B 1 231 ? 4.242 3.705 0.359 1 60.47 231 PRO B CA 1
ATOM 4590 C C . PRO B 1 231 ? 3.85 3.523 1.823 1 60.47 231 PRO B C 1
ATOM 4592 O O . PRO B 1 231 ? 3.348 2.463 2.205 1 60.47 231 PRO B O 1
ATOM 4595 N N . ARG B 1 232 ? 4.262 4.426 2.594 1 71.06 232 ARG B N 1
ATOM 4596 C CA . ARG B 1 232 ? 3.98 4.391 4.027 1 71.06 232 ARG B CA 1
ATOM 4597 C C . ARG B 1 232 ? 2.48 4.473 4.289 1 71.06 232 ARG B C 1
ATOM 4599 O O . ARG B 1 232 ? 1.774 5.258 3.654 1 71.06 232 ARG B O 1
ATOM 4606 N N . LYS B 1 233 ? 1.997 3.523 5.02 1 78.38 233 LYS B N 1
ATOM 4607 C CA . LYS B 1 233 ? 0.613 3.588 5.48 1 78.38 233 LYS B CA 1
ATOM 4608 C C . LYS B 1 233 ? 0.48 4.508 6.691 1 78.38 233 LYS B C 1
ATOM 4610 O O . LYS B 1 233 ? 1.128 4.293 7.719 1 78.38 233 LYS B O 1
ATOM 4615 N N . MET B 1 234 ? -0.236 5.484 6.508 1 89.12 234 MET B N 1
ATOM 4616 C CA . MET B 1 234 ? -0.394 6.523 7.523 1 89.12 234 MET B CA 1
ATOM 4617 C C . MET B 1 234 ? -1.843 6.609 7.992 1 89.12 234 MET B C 1
ATOM 4619 O O . MET B 1 234 ? -2.766 6.582 7.172 1 89.12 234 MET B O 1
ATOM 4623 N N . THR B 1 235 ? -2.057 6.621 9.344 1 93 235 THR B N 1
ATOM 4624 C CA . THR B 1 235 ? -3.348 6.918 9.953 1 93 235 THR B CA 1
ATOM 4625 C C . THR B 1 235 ? -3.295 8.242 10.703 1 93 235 THR B C 1
ATOM 4627 O O . THR B 1 235 ? -2.377 8.484 11.492 1 93 235 THR B O 1
ATOM 4630 N N . VAL B 1 236 ? -4.188 9.102 10.406 1 97.25 236 VAL B N 1
ATOM 4631 C CA . VAL B 1 236 ? -4.277 10.406 11.07 1 97.25 236 VAL B CA 1
ATOM 4632 C C . VAL B 1 236 ? -5.543 10.469 11.914 1 97.25 236 VAL B C 1
ATOM 4634 O O . VAL B 1 236 ? -6.637 10.164 11.438 1 97.25 236 VAL B O 1
ATOM 4637 N N . ILE B 1 237 ? -5.367 10.805 13.117 1 97.69 237 ILE B N 1
ATOM 4638 C CA . ILE B 1 237 ? -6.477 10.906 14.055 1 97.69 237 ILE B CA 1
ATOM 4639 C C . ILE B 1 237 ? -6.656 12.359 14.484 1 97.69 237 ILE B C 1
ATOM 4641 O O . ILE B 1 237 ? -5.711 13.008 14.938 1 97.69 237 ILE B O 1
ATOM 4645 N N . ILE B 1 238 ? -7.805 12.867 14.352 1 98.25 238 ILE B N 1
ATOM 4646 C CA . ILE B 1 238 ? -8.086 14.234 14.758 1 98.25 238 ILE B CA 1
ATOM 4647 C C . ILE B 1 238 ? -9.367 14.273 15.594 1 98.25 238 ILE B C 1
ATOM 4649 O O . ILE B 1 238 ? -10.188 13.352 15.523 1 98.25 238 ILE B O 1
ATOM 4653 N N . PRO B 1 239 ? -9.469 15.32 16.406 1 97.5 239 PRO B N 1
ATOM 4654 C CA . PRO B 1 239 ? -10.734 15.484 17.125 1 97.5 239 PRO B CA 1
ATOM 4655 C C . PRO B 1 239 ? -11.922 15.695 16.188 1 97.5 239 PRO B C 1
ATOM 4657 O O . PRO B 1 239 ? -11.758 16.25 15.094 1 97.5 239 PRO B O 1
ATOM 4660 N N . GLY B 1 240 ? -13.055 15.289 16.656 1 96.62 240 GLY B N 1
ATOM 4661 C CA . GLY B 1 240 ? -14.281 15.516 15.914 1 96.62 240 GLY B CA 1
ATOM 4662 C C . GLY B 1 240 ? -14.688 16.984 15.875 1 96.62 240 GLY B C 1
ATOM 4663 O O . GLY B 1 240 ? -14.094 17.812 16.562 1 96.62 240 GLY B O 1
ATOM 4664 N N . MET B 1 241 ? -15.625 17.25 15.023 1 96.38 241 MET B N 1
ATOM 4665 C CA . MET B 1 241 ? -16.203 18.594 14.898 1 96.38 241 MET B CA 1
ATOM 4666 C C . MET B 1 241 ? -17.625 18.625 15.445 1 96.38 241 MET B C 1
ATOM 4668 O O . MET B 1 241 ? -18.391 17.672 15.258 1 96.38 241 MET B O 1
ATOM 4672 N N . ASN B 1 242 ? -17.953 19.656 16.094 1 93.06 242 ASN B N 1
ATOM 4673 C CA . ASN B 1 242 ? -19.312 19.781 16.594 1 93.06 242 ASN B CA 1
ATOM 4674 C C . ASN B 1 242 ? -20.25 20.312 15.508 1 93.06 242 ASN B C 1
ATOM 4676 O O . ASN B 1 242 ? -19.844 20.484 14.359 1 93.06 242 ASN B O 1
ATOM 4680 N N . ALA B 1 243 ? -21.484 20.578 15.836 1 89.69 243 ALA B N 1
ATOM 4681 C CA . ALA B 1 243 ? -22.516 21 14.883 1 89.69 243 ALA B CA 1
ATOM 4682 C C . ALA B 1 243 ? -22.219 22.375 14.305 1 89.69 243 ALA B C 1
ATOM 4684 O O . ALA B 1 243 ? -22.625 22.688 13.18 1 89.69 243 ALA B O 1
ATOM 4685 N N . ASP B 1 244 ? -21.484 23.141 15.109 1 90 244 ASP B N 1
ATOM 4686 C CA . ASP B 1 244 ? -21.109 24.469 14.656 1 90 244 ASP B CA 1
ATOM 4687 C C . ASP B 1 244 ? -19.797 24.438 13.875 1 90 244 ASP B C 1
ATOM 4689 O O . ASP B 1 244 ? -19.188 25.484 13.633 1 90 244 ASP B O 1
ATOM 4693 N N . CYS B 1 245 ? -19.234 23.266 13.562 1 89.5 245 CYS B N 1
ATOM 4694 C CA . CYS B 1 245 ? -18.031 23.078 12.781 1 89.5 245 CYS B CA 1
ATOM 4695 C C . CYS B 1 245 ? -16.797 23.531 13.547 1 89.5 245 CYS B C 1
ATOM 4697 O O . CYS B 1 245 ? -15.852 24.062 12.961 1 89.5 245 CYS B O 1
ATOM 4699 N N . GLU B 1 246 ? -16.953 23.438 14.836 1 92.75 246 GLU B N 1
ATOM 4700 C CA . GLU B 1 246 ? -15.805 23.719 15.703 1 92.75 246 GLU B CA 1
ATOM 4701 C C . GLU B 1 246 ? -15.172 22.422 16.203 1 92.75 246 GLU B C 1
ATOM 4703 O O . GLU B 1 246 ? -15.867 21.438 16.469 1 92.75 246 GLU B O 1
ATOM 4708 N N . ARG B 1 247 ? -13.938 22.516 16.391 1 95.75 247 ARG B N 1
ATOM 4709 C CA . ARG B 1 247 ? -13.203 21.328 16.844 1 95.75 247 ARG B CA 1
ATOM 4710 C C . ARG B 1 247 ? -13.523 21.016 18.297 1 95.75 247 ARG B C 1
ATOM 4712 O O . ARG B 1 247 ? -13.516 21.906 19.156 1 95.75 247 ARG B O 1
ATOM 4719 N N . VAL B 1 248 ? -13.828 19.766 18.578 1 95.69 248 VAL B N 1
ATOM 4720 C CA . VAL B 1 248 ? -14.039 19.328 19.953 1 95.69 248 VAL B CA 1
ATOM 4721 C C . VAL B 1 248 ? -12.703 19.25 20.688 1 95.69 248 VAL B C 1
ATOM 4723 O O . VAL B 1 248 ? -11.773 18.578 20.219 1 95.69 248 VAL B O 1
ATOM 4726 N N . PRO B 1 249 ? -12.617 19.969 21.797 1 94 249 PRO B N 1
ATOM 4727 C CA . PRO B 1 249 ? -11.344 19.953 22.516 1 94 249 PRO B CA 1
ATOM 4728 C C . PRO B 1 249 ? -11.055 18.594 23.156 1 94 249 PRO B C 1
ATOM 4730 O O . PRO B 1 249 ? -11.953 17.969 23.719 1 94 249 PRO B O 1
ATOM 4733 N N . ILE B 1 250 ? -9.852 18.125 22.969 1 94.62 250 ILE B N 1
ATOM 4734 C CA . ILE B 1 250 ? -9.367 16.906 23.625 1 94.62 250 ILE B CA 1
ATOM 4735 C C . ILE B 1 250 ? -8.211 17.25 24.562 1 94.62 250 ILE B C 1
ATOM 4737 O O . ILE B 1 250 ? -7.109 17.562 24.109 1 94.62 250 ILE B O 1
ATOM 4741 N N . ARG B 1 251 ? -8.562 17.219 25.828 1 92.69 251 ARG B N 1
ATOM 4742 C CA . ARG B 1 251 ? -7.59 17.469 26.891 1 92.69 251 ARG B CA 1
ATOM 4743 C C . ARG B 1 251 ? -7.418 16.234 27.781 1 92.69 251 ARG B C 1
ATOM 4745 O O . ARG B 1 251 ? -8.094 16.109 28.797 1 92.69 251 ARG B O 1
ATOM 4752 N N . PRO B 1 252 ? -6.473 15.461 27.359 1 87.31 252 PRO B N 1
ATOM 4753 C CA . PRO B 1 252 ? -6.328 14.234 28.141 1 87.31 252 PRO B CA 1
ATOM 4754 C C . PRO B 1 252 ? -5.898 14.5 29.594 1 87.31 252 PRO B C 1
ATOM 4756 O O . PRO B 1 252 ? -5.078 15.391 29.828 1 87.31 252 PRO B O 1
ATOM 4759 N N . ARG B 1 253 ? -6.488 13.836 30.516 1 78.5 253 ARG B N 1
ATOM 4760 C CA . ARG B 1 253 ? -6.16 13.961 31.922 1 78.5 253 ARG B CA 1
ATOM 4761 C C . ARG B 1 253 ? -4.926 13.133 32.281 1 78.5 253 ARG B C 1
ATOM 4763 O O . ARG B 1 253 ? -4.195 13.461 33.219 1 78.5 253 ARG B O 1
ATOM 4770 N N . ASN B 1 254 ? -4.812 12.047 31.5 1 78.06 254 ASN B N 1
ATOM 4771 C CA . ASN B 1 254 ? -3.664 11.156 31.641 1 78.06 254 ASN B CA 1
ATOM 4772 C C . ASN B 1 254 ? -3.227 10.586 30.297 1 78.06 254 ASN B C 1
ATOM 4774 O O . ASN B 1 254 ? -3.807 10.914 29.266 1 78.06 254 ASN B O 1
ATOM 4778 N N . ASP B 1 255 ? -2.188 9.789 30.344 1 75.19 255 ASP B N 1
ATOM 4779 C CA . ASP B 1 255 ? -1.615 9.242 29.109 1 75.19 255 ASP B CA 1
ATOM 4780 C C . ASP B 1 255 ? -2.562 8.234 28.469 1 75.19 255 ASP B C 1
ATOM 4782 O O . ASP B 1 255 ? -2.404 7.891 27.297 1 75.19 255 ASP B O 1
ATOM 4786 N N . ASN B 1 256 ? -3.555 7.848 29.172 1 81.56 256 ASN B N 1
ATOM 4787 C CA . ASN B 1 256 ? -4.438 6.809 28.656 1 81.56 256 ASN B CA 1
ATOM 4788 C C . ASN B 1 256 ? -5.688 7.402 28 1 81.56 256 ASN B C 1
ATOM 4790 O O . ASN B 1 256 ? -6.598 6.668 27.609 1 81.56 256 ASN B O 1
ATOM 4794 N N . ASP B 1 257 ? -5.746 8.68 27.953 1 87.19 257 ASP B N 1
ATOM 4795 C CA . ASP B 1 257 ? -6.961 9.312 27.438 1 87.19 257 ASP B CA 1
ATOM 4796 C C . ASP B 1 257 ? -6.656 10.172 26.219 1 87.19 257 ASP B C 1
ATOM 4798 O O . ASP B 1 257 ? -7.496 10.961 25.781 1 87.19 257 ASP B O 1
ATOM 4802 N N . GLY B 1 258 ? -5.605 10.047 25.688 1 94.06 258 GLY B N 1
ATOM 4803 C CA . GLY B 1 258 ? -5.234 10.828 24.516 1 94.06 258 GLY B CA 1
ATOM 4804 C C . GLY B 1 258 ? -5.77 10.258 23.219 1 94.06 258 GLY B C 1
ATOM 4805 O O . GLY B 1 258 ? -6.406 9.203 23.219 1 94.06 258 GLY B O 1
ATOM 4806 N N . LEU B 1 259 ? -5.609 10.953 22.188 1 96.69 259 LEU B N 1
ATOM 4807 C CA . LEU B 1 259 ? -6.117 10.586 20.875 1 96.69 259 LEU B CA 1
ATOM 4808 C C . LEU B 1 259 ? -5.637 9.188 20.484 1 96.69 259 LEU B C 1
ATOM 4810 O O . LEU B 1 259 ? -6.43 8.367 20.016 1 96.69 259 LEU B O 1
ATOM 4814 N N . LEU B 1 260 ? -4.402 8.922 20.719 1 95.31 260 LEU B N 1
ATOM 4815 C CA . LEU B 1 260 ? -3.828 7.637 20.344 1 95.31 260 LEU B CA 1
ATOM 4816 C C . LEU B 1 260 ? -4.492 6.5 21.109 1 95.31 260 LEU B C 1
ATOM 4818 O O . LEU B 1 260 ? -4.84 5.469 20.531 1 95.31 260 LEU B O 1
ATOM 4822 N N . MET B 1 261 ? -4.633 6.688 22.359 1 94.38 261 MET B N 1
ATOM 4823 C CA . MET B 1 261 ? -5.234 5.656 23.203 1 94.38 261 MET B CA 1
ATOM 4824 C C . MET B 1 261 ? -6.703 5.453 22.844 1 94.38 261 MET B C 1
ATOM 4826 O O . MET B 1 261 ? -7.188 4.32 22.797 1 94.38 261 MET B O 1
ATOM 4830 N N . ARG B 1 262 ? -7.367 6.516 22.609 1 93.88 262 ARG B N 1
ATOM 4831 C CA . ARG B 1 262 ? -8.766 6.418 22.203 1 93.88 262 ARG B CA 1
ATOM 4832 C C . ARG B 1 262 ? -8.906 5.621 20.906 1 93.88 262 ARG B C 1
ATOM 4834 O O . ARG B 1 262 ? -9.773 4.754 20.797 1 93.88 262 ARG B O 1
ATOM 4841 N N . TRP B 1 263 ? -8.086 5.898 20 1 93.81 263 TRP B N 1
ATOM 4842 C CA . TRP B 1 263 ? -8.07 5.207 18.719 1 93.81 263 TRP B CA 1
ATOM 4843 C C . TRP B 1 263 ? -7.746 3.729 18.906 1 93.81 263 TRP B C 1
ATOM 4845 O O . TRP B 1 263 ? -8.422 2.863 18.344 1 93.81 263 TRP B O 1
ATOM 4855 N N . GLN B 1 264 ? -6.734 3.445 19.672 1 90.12 264 GLN B N 1
ATOM 4856 C CA . GLN B 1 264 ? -6.316 2.07 19.922 1 90.12 264 GLN B CA 1
ATOM 4857 C C . GLN B 1 264 ? -7.426 1.275 20.609 1 90.12 264 GLN B C 1
ATOM 4859 O O . GLN B 1 264 ? -7.602 0.086 20.344 1 90.12 264 GLN B O 1
ATOM 4864 N N . ASN B 1 265 ? -8.125 1.968 21.453 1 90.25 265 ASN B N 1
ATOM 4865 C CA . ASN B 1 265 ? -9.203 1.318 22.203 1 90.25 265 ASN B CA 1
ATOM 4866 C C . ASN B 1 265 ? -10.516 1.354 21.438 1 90.25 265 ASN B C 1
ATOM 4868 O O . ASN B 1 265 ? -11.562 0.969 21.969 1 90.25 265 ASN B O 1
ATOM 4872 N N . ARG B 1 266 ? -10.547 1.923 20.344 1 90 266 ARG B N 1
ATOM 4873 C CA . ARG B 1 266 ? -11.703 2.021 19.453 1 90 266 ARG B CA 1
ATOM 4874 C C . ARG B 1 266 ? -12.812 2.846 20.094 1 90 266 ARG B C 1
ATOM 4876 O O . ARG B 1 266 ? -14 2.547 19.906 1 90 266 ARG B O 1
ATOM 4883 N N . ASN B 1 267 ? -12.375 3.672 20.969 1 91.06 267 ASN B N 1
ATOM 4884 C CA . ASN B 1 267 ? -13.273 4.688 21.484 1 91.06 267 ASN B CA 1
ATOM 4885 C C . ASN B 1 267 ? -13.305 5.93 20.609 1 91.06 267 ASN B C 1
ATOM 4887 O O . ASN B 1 267 ? -12.641 6.922 20.891 1 91.06 267 ASN B O 1
ATOM 4891 N N . MET B 1 268 ? -14.062 5.867 19.609 1 92.44 268 MET B N 1
ATOM 4892 C CA . MET B 1 268 ? -13.953 6.84 18.516 1 92.44 268 MET B CA 1
ATOM 4893 C C . MET B 1 268 ? -14.992 7.949 18.672 1 92.44 268 MET B C 1
ATOM 4895 O O . MET B 1 268 ? -15.273 8.68 17.719 1 92.44 268 MET B O 1
ATOM 4899 N N . ASP B 1 269 ? -15.508 8.086 19.922 1 91.62 269 ASP B N 1
ATOM 4900 C CA . ASP B 1 269 ? -16.406 9.203 20.156 1 91.62 269 ASP B CA 1
ATOM 4901 C C . ASP B 1 269 ? -15.688 10.539 20 1 91.62 269 ASP B C 1
ATOM 4903 O O . ASP B 1 269 ? -14.68 10.789 20.656 1 91.62 269 ASP B O 1
ATOM 4907 N N . ASN B 1 270 ? -16.172 11.43 19.125 1 93.69 270 ASN B N 1
ATOM 4908 C CA . ASN B 1 270 ? -15.633 12.75 18.844 1 93.69 270 ASN B CA 1
ATOM 4909 C C . ASN B 1 270 ? -14.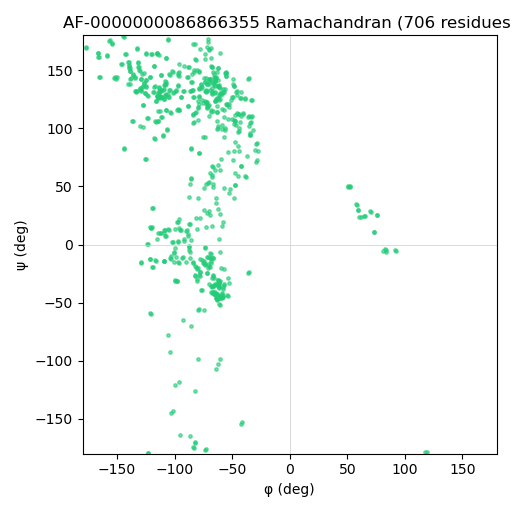219 12.664 18.281 1 93.69 270 ASN B C 1
ATOM 4911 O O . ASN B 1 270 ? -13.383 13.531 18.562 1 93.69 270 ASN B O 1
ATOM 4915 N N . VAL B 1 271 ? -13.945 11.531 17.719 1 95.94 271 VAL B N 1
ATOM 4916 C CA . VAL B 1 271 ? -12.633 11.32 17.109 1 95.94 271 VAL B CA 1
ATOM 4917 C C . VAL B 1 271 ? -12.812 10.898 15.648 1 95.94 271 VAL B C 1
ATOM 4919 O O . VAL B 1 271 ? -13.688 10.086 15.336 1 95.94 271 VAL B O 1
ATOM 4922 N N . ILE B 1 272 ? -12.031 11.484 14.789 1 96.5 272 ILE B N 1
ATOM 4923 C CA . ILE B 1 272 ? -12.086 11.164 13.367 1 96.5 272 ILE B CA 1
ATOM 4924 C C . ILE B 1 272 ? -10.797 10.469 12.938 1 96.5 272 ILE B C 1
ATOM 4926 O O . ILE B 1 272 ? -9.703 10.914 13.281 1 96.5 272 ILE B O 1
ATOM 4930 N N . GLU B 1 273 ? -10.984 9.445 12.273 1 95.31 273 GLU B N 1
ATOM 4931 C CA . GLU B 1 273 ? -9.852 8.703 11.719 1 95.31 273 GLU B CA 1
ATOM 4932 C C . GLU B 1 273 ? -9.727 8.938 10.219 1 95.31 273 GLU B C 1
ATOM 4934 O O . GLU B 1 273 ? -10.695 8.781 9.477 1 95.31 273 GLU B O 1
ATOM 4939 N N . LEU B 1 274 ? -8.555 9.336 9.781 1 96 274 LEU B N 1
ATOM 4940 C CA . LEU B 1 274 ? -8.211 9.539 8.375 1 96 274 LEU B CA 1
ATOM 4941 C C . LEU B 1 274 ? -7.051 8.641 7.965 1 96 274 LEU B C 1
ATOM 4943 O O . LEU B 1 274 ? -6.352 8.094 8.82 1 96 274 LEU B O 1
ATOM 4947 N N . HIS B 1 275 ? -6.859 8.492 6.609 1 92.81 275 HIS B N 1
ATOM 4948 C CA . HIS B 1 275 ? -5.777 7.641 6.137 1 92.81 275 HIS B CA 1
ATOM 4949 C C . HIS B 1 275 ? -5.305 8.062 4.75 1 92.81 275 HIS B C 1
ATOM 4951 O O . HIS B 1 275 ? -5.938 8.898 4.102 1 92.81 275 HIS B O 1
ATOM 4957 N N . ASN B 1 276 ? -4.23 7.441 4.289 1 92.31 276 ASN B N 1
ATOM 4958 C CA . ASN B 1 276 ? -3.736 7.672 2.936 1 92.31 276 ASN B CA 1
ATOM 4959 C C . ASN B 1 276 ? -4.758 7.254 1.885 1 92.31 276 ASN B C 1
ATOM 4961 O O . ASN B 1 276 ? -5.414 6.219 2.029 1 92.31 276 ASN B O 1
ATOM 4965 N N . LYS B 1 277 ? -4.863 8.086 0.963 1 93.25 277 LYS B N 1
ATOM 4966 C CA . LYS B 1 277 ? -5.676 7.695 -0.187 1 93.25 277 LYS B CA 1
ATOM 4967 C C . LYS B 1 277 ? -4.949 6.656 -1.039 1 93.25 277 LYS B C 1
ATOM 4969 O O . LYS B 1 277 ? -3.758 6.797 -1.319 1 93.25 277 LYS B O 1
ATOM 4974 N N . ALA B 1 278 ? -5.586 5.684 -1.379 1 89.25 278 ALA B N 1
ATOM 4975 C CA . ALA B 1 278 ? -5.047 4.672 -2.285 1 89.25 278 ALA B CA 1
ATOM 4976 C C . ALA B 1 278 ? -5.32 5.039 -3.74 1 89.25 278 ALA B C 1
ATOM 4978 O O . ALA B 1 278 ? -6.266 5.773 -4.035 1 89.25 278 ALA B O 1
ATOM 4979 N N . PRO B 1 279 ? -4.434 4.551 -4.664 1 91.44 279 PRO B N 1
ATOM 4980 C CA . PRO B 1 279 ? -4.766 4.734 -6.078 1 91.44 279 PRO B CA 1
ATOM 4981 C C . PRO B 1 279 ? -6.141 4.172 -6.441 1 91.44 279 PRO B C 1
ATOM 4983 O O . PRO B 1 279 ? -6.559 3.152 -5.891 1 91.44 279 PRO B O 1
ATOM 4986 N N . VAL B 1 280 ? -6.801 4.797 -7.312 1 92.94 280 VAL B N 1
ATOM 4987 C CA . VAL B 1 280 ? -8.148 4.402 -7.719 1 92.94 280 VAL B CA 1
ATOM 4988 C C . VAL B 1 280 ? -8.125 3.887 -9.156 1 92.94 280 VAL B C 1
ATOM 4990 O O . VAL B 1 280 ? -7.414 4.426 -10 1 92.94 280 VAL B O 1
ATOM 4993 N N . TRP B 1 281 ? -8.945 2.936 -9.43 1 93.75 281 TRP B N 1
ATOM 4994 C CA . TRP B 1 281 ? -9.031 2.34 -10.758 1 93.75 281 TRP B CA 1
ATOM 4995 C C . TRP B 1 281 ? -9.586 3.336 -11.766 1 93.75 281 TRP B C 1
ATOM 4997 O O . TRP B 1 281 ? -10.594 4 -11.508 1 93.75 281 TRP B O 1
ATOM 5007 N N . ASN B 1 282 ? -8.977 3.49 -12.797 1 94.5 282 ASN B N 1
ATOM 5008 C CA . ASN B 1 282 ? -9.43 4.262 -13.945 1 94.5 282 ASN B CA 1
ATOM 5009 C C . ASN B 1 282 ? -9.828 3.352 -15.109 1 94.5 282 ASN B C 1
ATOM 5011 O O . ASN B 1 282 ? -8.969 2.727 -15.734 1 94.5 282 ASN B O 1
ATOM 5015 N N . ASP B 1 283 ? -11.062 3.33 -15.523 1 92.06 283 ASP B N 1
ATOM 5016 C CA . ASP B 1 283 ? -11.578 2.438 -16.562 1 92.06 283 ASP B CA 1
ATOM 5017 C C . ASP B 1 283 ? -10.992 2.787 -17.922 1 92.06 283 ASP B C 1
ATOM 5019 O O . ASP B 1 283 ? -10.766 1.903 -18.75 1 92.06 283 ASP B O 1
ATOM 5023 N N . GLU B 1 284 ? -10.805 4.035 -18.141 1 91.5 284 GLU B N 1
ATOM 5024 C CA . GLU B 1 284 ? -10.328 4.484 -19.438 1 91.5 284 GLU B CA 1
ATOM 5025 C C . GLU B 1 284 ? -8.906 3.994 -19.703 1 91.5 284 GLU B C 1
ATOM 5027 O O . GLU B 1 284 ? -8.609 3.518 -20.812 1 91.5 284 GLU B O 1
ATOM 5032 N N . THR B 1 285 ? -8.133 4.074 -18.75 1 91.81 285 THR B N 1
ATOM 5033 C CA . THR B 1 285 ? -6.73 3.725 -18.953 1 91.81 285 THR B CA 1
ATOM 5034 C C . THR B 1 285 ? -6.445 2.316 -18.438 1 91.81 285 THR B C 1
ATOM 5036 O O . THR B 1 285 ? -5.332 1.811 -18.594 1 91.81 285 THR B O 1
ATOM 5039 N N . GLN B 1 286 ? -7.461 1.645 -17.75 1 90.62 286 GLN B N 1
ATOM 5040 C CA . GLN B 1 286 ? -7.281 0.323 -17.156 1 90.62 286 GLN B CA 1
ATOM 5041 C C . GLN B 1 286 ? -6.051 0.29 -16.25 1 90.62 286 GLN B C 1
ATOM 5043 O O . GLN B 1 286 ? -5.195 -0.586 -16.391 1 90.62 286 GLN B O 1
ATOM 5048 N N . SER B 1 287 ? -5.992 1.226 -15.398 1 94.44 287 SER B N 1
ATOM 5049 C CA . SER B 1 287 ? -4.875 1.404 -14.477 1 94.44 287 SER B CA 1
ATOM 5050 C C . SER B 1 287 ? -5.344 1.966 -13.141 1 94.44 287 SER B C 1
ATOM 5052 O O . SER B 1 287 ? -6.449 2.51 -13.047 1 94.44 287 SER B O 1
ATOM 5054 N N . TYR B 1 288 ? -4.602 1.715 -12.141 1 93.31 288 TYR B N 1
ATOM 5055 C CA . TYR B 1 288 ? -4.789 2.406 -10.867 1 93.31 288 TYR B CA 1
ATOM 5056 C C . TYR B 1 288 ? -4.031 3.729 -10.852 1 93.31 288 TYR B C 1
ATOM 5058 O O . TYR B 1 288 ? -2.846 3.773 -11.188 1 93.31 288 TYR B O 1
ATOM 5066 N N . VAL B 1 289 ? -4.73 4.812 -10.43 1 95.38 289 VAL B N 1
ATOM 5067 C CA . VAL B 1 289 ? -4.133 6.141 -10.531 1 95.38 289 VAL B CA 1
ATOM 5068 C C . VAL B 1 289 ? -4.344 6.906 -9.227 1 95.38 289 VAL B C 1
ATOM 5070 O O . VAL B 1 289 ? -5.438 6.891 -8.664 1 95.38 289 VAL B O 1
ATOM 5073 N N . LEU B 1 290 ? -3.359 7.469 -8.75 1 95.5 290 LEU B N 1
ATOM 5074 C CA . LEU B 1 290 ? -3.414 8.492 -7.711 1 95.5 290 LEU B CA 1
ATOM 5075 C C . LEU B 1 290 ? -2.938 9.836 -8.25 1 95.5 290 LEU B C 1
ATOM 5077 O O . LEU B 1 290 ? -1.735 10.055 -8.414 1 95.5 290 LEU B O 1
ATOM 5081 N N . ASN B 1 291 ? -3.844 10.703 -8.453 1 95.44 291 ASN B N 1
ATOM 5082 C CA . ASN B 1 291 ? -3.584 11.953 -9.172 1 95.44 291 ASN B CA 1
ATOM 5083 C C . ASN B 1 291 ? -3.436 13.125 -8.211 1 95.44 291 ASN B C 1
ATOM 5085 O O . ASN B 1 291 ? -4.277 13.328 -7.332 1 95.44 291 ASN B O 1
ATOM 5089 N N . PHE B 1 292 ? -2.398 13.898 -8.367 1 96.94 292 PHE B N 1
ATOM 5090 C CA . PHE B 1 292 ? -2.15 15.055 -7.508 1 96.94 292 PHE B CA 1
ATOM 5091 C C . PHE B 1 292 ? -2.547 16.344 -8.211 1 96.94 292 PHE B C 1
ATOM 5093 O O . PHE B 1 292 ? -2.221 17.438 -7.746 1 96.94 292 PHE B O 1
ATOM 5100 N N . HIS B 1 293 ? -3.074 16.234 -9.406 1 93.38 293 HIS B N 1
ATOM 5101 C CA . HIS B 1 293 ? -3.721 17.312 -10.148 1 93.38 293 HIS B CA 1
ATOM 5102 C C . HIS B 1 293 ? -2.766 18.469 -10.375 1 93.38 293 HIS B C 1
ATOM 5104 O O . HIS B 1 293 ? -3.152 19.641 -10.227 1 93.38 293 HIS B O 1
ATOM 5110 N N . GLY B 1 294 ? -1.574 18.219 -10.469 1 94.62 294 GLY B N 1
ATOM 5111 C CA . GLY B 1 294 ? -0.595 19.219 -10.844 1 94.62 294 GLY B CA 1
ATOM 5112 C C . GLY B 1 294 ? 0.013 19.938 -9.648 1 94.62 294 GLY B C 1
ATOM 5113 O O . GLY B 1 294 ? 0.899 20.781 -9.812 1 94.62 294 GLY B O 1
ATOM 5114 N N . ARG B 1 295 ? -0.477 19.656 -8.461 1 96.38 295 ARG B N 1
ATOM 5115 C CA . ARG B 1 295 ? 0.029 20.328 -7.262 1 96.38 295 ARG B CA 1
ATOM 5116 C C . ARG B 1 295 ? 1.356 19.719 -6.82 1 96.38 295 ARG B C 1
ATOM 5118 O O . ARG B 1 295 ? 2.113 20.344 -6.074 1 96.38 295 ARG B O 1
ATOM 5125 N N . VAL B 1 296 ? 1.546 18.547 -7.148 1 97.12 296 VAL B N 1
ATOM 5126 C CA . VAL B 1 296 ? 2.791 17.828 -6.898 1 97.12 296 VAL B CA 1
ATOM 5127 C C . VAL B 1 296 ? 3.463 17.484 -8.227 1 97.12 296 VAL B C 1
ATOM 5129 O O . VAL B 1 296 ? 2.83 16.906 -9.117 1 97.12 296 VAL B O 1
ATOM 5132 N N . THR B 1 297 ? 4.75 17.812 -8.297 1 96.19 297 THR B N 1
ATOM 5133 C CA . THR B 1 297 ? 5.34 17.703 -9.625 1 96.19 297 THR B CA 1
ATOM 5134 C C . THR B 1 297 ? 6.516 16.734 -9.625 1 96.19 297 THR B C 1
ATOM 5136 O O . THR B 1 297 ? 7.023 16.359 -10.68 1 96.19 297 THR B O 1
ATOM 5139 N N . HIS B 1 298 ? 6.996 16.344 -8.453 1 95.25 298 HIS B N 1
ATOM 5140 C CA . HIS B 1 298 ? 8.125 15.414 -8.359 1 95.25 298 HIS B CA 1
ATOM 5141 C C . HIS B 1 298 ? 7.75 14.164 -7.582 1 95.25 298 HIS B C 1
ATOM 5143 O O . HIS B 1 298 ? 6.98 14.227 -6.621 1 95.25 298 HIS B O 1
ATOM 5149 N N . ALA B 1 299 ? 8.336 13.078 -8.055 1 92.69 299 ALA B N 1
ATOM 5150 C CA . ALA B 1 299 ? 8.18 11.836 -7.305 1 92.69 299 ALA B CA 1
ATOM 5151 C C . ALA B 1 299 ? 8.852 11.93 -5.938 1 92.69 299 ALA B C 1
ATOM 5153 O O . ALA B 1 299 ? 9.938 12.508 -5.805 1 92.69 299 ALA B O 1
ATOM 5154 N N . SER B 1 300 ? 8.195 11.336 -4.949 1 90.81 300 SER B N 1
ATOM 5155 C CA . SER B 1 300 ? 8.742 11.273 -3.6 1 90.81 300 SER B CA 1
ATOM 5156 C C . SER B 1 300 ? 7.996 10.25 -2.75 1 90.81 300 SER B C 1
ATOM 5158 O O . SER B 1 300 ? 6.777 10.109 -2.867 1 90.81 300 SER B O 1
ATOM 5160 N N . VAL B 1 301 ? 8.711 9.578 -1.885 1 85.38 301 VAL B N 1
ATOM 5161 C CA . VAL B 1 301 ? 8.094 8.656 -0.938 1 85.38 301 VAL B CA 1
ATOM 5162 C C . VAL B 1 301 ? 7.238 9.43 0.06 1 85.38 301 VAL B C 1
ATOM 5164 O O . VAL B 1 301 ? 6.395 8.852 0.747 1 85.38 301 VAL B O 1
ATOM 5167 N N . LYS B 1 302 ? 7.383 10.742 0.071 1 90.75 302 LYS B N 1
ATOM 5168 C CA . LYS B 1 302 ? 6.672 11.578 1.036 1 90.75 302 LYS B CA 1
ATOM 5169 C C . LYS B 1 302 ? 5.355 12.078 0.459 1 90.75 302 LYS B C 1
ATOM 5171 O O . LYS B 1 302 ? 4.566 12.719 1.162 1 90.75 302 LYS B O 1
ATOM 5176 N N . ASN B 1 303 ? 5.152 11.898 -0.836 1 93.25 303 ASN B N 1
ATOM 5177 C CA . ASN B 1 303 ? 3.902 12.32 -1.454 1 93.25 303 ASN B CA 1
ATOM 5178 C C . ASN B 1 303 ? 2.715 11.523 -0.926 1 93.25 303 ASN B C 1
ATOM 5180 O O . ASN B 1 303 ? 2.76 10.289 -0.885 1 93.25 303 ASN B O 1
ATOM 5184 N N . PHE B 1 304 ? 1.668 12.258 -0.524 1 95.56 304 PHE B N 1
ATOM 5185 C CA . PHE B 1 304 ? 0.49 11.523 -0.084 1 95.56 304 PHE B CA 1
ATOM 5186 C C . PHE B 1 304 ? -0.757 12.391 -0.165 1 95.56 304 PHE B C 1
ATOM 5188 O O . PHE B 1 304 ? -0.659 13.609 -0.309 1 95.56 304 PHE B O 1
ATOM 5195 N N . GLN B 1 305 ? -1.862 11.727 -0.135 1 96.81 305 GLN B N 1
ATOM 5196 C CA . GLN B 1 305 ? -3.182 12.312 0.072 1 96.81 305 GLN B CA 1
ATOM 5197 C C . GLN B 1 305 ? -3.9 11.656 1.245 1 96.81 305 GLN B C 1
ATOM 5199 O O . GLN B 1 305 ? -3.744 10.453 1.478 1 96.81 305 GLN B O 1
ATOM 5204 N N . ILE B 1 306 ? -4.578 12.453 1.981 1 97.12 306 ILE B N 1
ATOM 5205 C CA . ILE B 1 306 ? -5.309 11.945 3.141 1 97.12 306 ILE B CA 1
ATOM 5206 C C . ILE B 1 306 ? -6.809 12.086 2.906 1 97.12 306 ILE B C 1
ATOM 5208 O O . ILE B 1 306 ? -7.285 13.133 2.479 1 97.12 306 ILE B O 1
ATOM 5212 N N . VAL B 1 307 ? -7.523 11 3.254 1 96.44 307 VAL B N 1
ATOM 5213 C CA . VAL B 1 307 ? -8.961 10.984 3.025 1 96.44 307 VAL B CA 1
ATOM 5214 C C . VAL B 1 307 ? -9.664 10.258 4.18 1 96.44 307 VAL B C 1
ATOM 5216 O O . VAL B 1 307 ? -9 9.648 5.023 1 96.44 307 VAL B O 1
ATOM 5219 N N . HIS B 1 308 ? -10.93 10.461 4.25 1 94.88 308 HIS B N 1
ATOM 5220 C CA . HIS B 1 308 ? -11.789 9.648 5.102 1 94.88 308 HIS B CA 1
ATOM 5221 C C . HIS B 1 308 ? -12.289 8.414 4.363 1 94.88 308 HIS B C 1
ATOM 5223 O O . HIS B 1 308 ? -12.633 8.484 3.184 1 94.88 308 HIS B O 1
ATOM 5229 N N . SER B 1 309 ? -12.422 7.316 5.012 1 88.81 309 SER B N 1
ATOM 5230 C CA . SER B 1 309 ? -12.773 6.043 4.395 1 88.81 309 SER B CA 1
ATOM 5231 C C . SER B 1 309 ? -14.156 6.109 3.752 1 88.81 309 SER B C 1
ATOM 5233 O O . SER B 1 309 ? -14.406 5.465 2.732 1 88.81 309 SER B O 1
ATOM 5235 N N . SER B 1 310 ? -15.016 6.891 4.27 1 90.06 310 SER B N 1
ATOM 5236 C CA . SER B 1 310 ? -16.391 6.941 3.789 1 90.06 310 SER B CA 1
ATOM 5237 C C . SER B 1 310 ? -16.516 7.828 2.555 1 90.06 310 SER B C 1
ATOM 5239 O O . SER B 1 310 ? -17.531 7.785 1.85 1 90.06 310 SER B O 1
ATOM 5241 N N . ASP B 1 311 ? -15.539 8.68 2.336 1 92.25 311 ASP B N 1
ATOM 5242 C CA . ASP B 1 311 ? -15.562 9.555 1.167 1 92.25 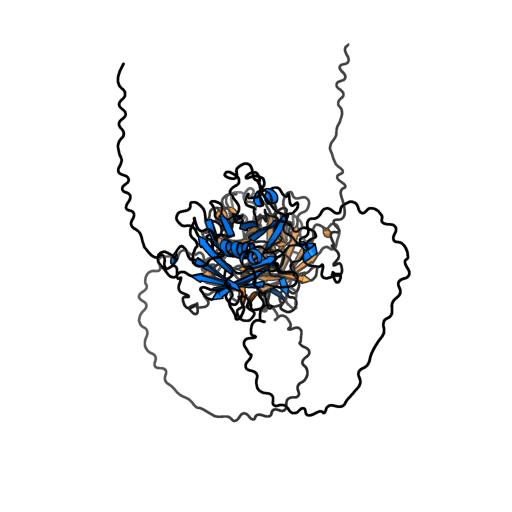311 ASP B CA 1
ATOM 5243 C C . ASP B 1 311 ? -14.156 9.758 0.605 1 92.25 311 ASP B C 1
ATOM 5245 O O . ASP B 1 311 ? -13.562 10.82 0.769 1 92.25 311 ASP B O 1
ATOM 5249 N N . PRO B 1 312 ? -13.742 8.836 -0.148 1 91.12 312 PRO B N 1
ATOM 5250 C CA . PRO B 1 312 ? -12.383 8.922 -0.682 1 91.12 312 PRO B CA 1
ATOM 5251 C C . PRO B 1 312 ? -12.227 10.016 -1.732 1 91.12 312 PRO B C 1
ATOM 5253 O O . PRO B 1 312 ? -11.109 10.359 -2.113 1 91.12 312 PRO B O 1
ATOM 5256 N N . ASP B 1 313 ? -13.273 10.586 -2.184 1 91.69 313 ASP B N 1
ATOM 5257 C CA . ASP B 1 313 ? -13.195 11.648 -3.184 1 91.69 313 ASP B CA 1
ATOM 5258 C C . ASP B 1 313 ? -12.898 12.992 -2.531 1 91.69 313 ASP B C 1
ATOM 5260 O O . ASP B 1 313 ? -12.445 13.93 -3.201 1 91.69 313 ASP B O 1
ATOM 5264 N N . TYR B 1 314 ? -13.266 13.133 -1.315 1 96.25 314 TYR B N 1
ATOM 5265 C CA . TYR B 1 314 ? -12.961 14.359 -0.579 1 96.25 314 TYR B CA 1
ATOM 5266 C C . TYR B 1 314 ? -11.555 14.305 0.009 1 96.25 314 TYR B C 1
ATOM 5268 O O . TYR B 1 314 ? -11.312 13.609 1.001 1 96.25 314 TYR B O 1
ATOM 5276 N N . ILE B 1 315 ? -10.633 15.039 -0.61 1 97.81 315 ILE B N 1
ATOM 5277 C CA . ILE B 1 315 ? -9.25 15.055 -0.149 1 97.81 315 ILE B CA 1
ATOM 5278 C C . ILE B 1 315 ? -9.109 16.016 1.025 1 97.81 315 ILE B C 1
ATOM 5280 O O . ILE B 1 315 ? -9.234 17.234 0.855 1 97.81 315 ILE B O 1
ATOM 5284 N N . VAL B 1 316 ? -8.812 15.516 2.156 1 98.31 316 VAL B N 1
ATOM 5285 C CA . VAL B 1 316 ? -8.672 16.328 3.357 1 98.31 316 VAL B CA 1
ATOM 5286 C C . VAL B 1 316 ? -7.336 17.062 3.332 1 98.31 316 VAL B C 1
ATOM 5288 O O . VAL B 1 316 ? -7.25 18.234 3.736 1 98.31 316 VAL B O 1
ATOM 5291 N N . MET B 1 317 ? -6.328 16.344 2.852 1 98.56 317 MET B N 1
ATOM 5292 C CA . MET B 1 317 ? -4.992 16.922 2.773 1 98.56 317 MET B CA 1
ATOM 5293 C C . MET B 1 317 ? -4.199 16.312 1.624 1 98.56 317 MET B C 1
ATOM 5295 O O . MET B 1 317 ? -4.367 15.133 1.307 1 98.56 317 MET B O 1
ATOM 5299 N N . GLN B 1 318 ? -3.445 17.125 1.006 1 98.38 318 GLN B N 1
ATOM 5300 C CA . GLN B 1 318 ? -2.541 16.703 -0.057 1 98.38 318 GLN B CA 1
ATOM 5301 C C . GLN B 1 318 ? -1.146 17.281 0.141 1 98.38 318 GLN B C 1
ATOM 5303 O O . GLN B 1 318 ? -1.002 18.484 0.384 1 98.38 318 GLN B O 1
ATOM 5308 N N . PHE B 1 319 ? -0.135 16.438 0.036 1 98.12 319 PHE B N 1
ATOM 5309 C CA . PHE B 1 319 ? 1.246 16.844 0.272 1 98.12 319 PHE B CA 1
ATOM 5310 C C . PHE B 1 319 ? 2.182 16.188 -0.74 1 98.12 319 PHE B C 1
ATOM 5312 O O . PHE B 1 319 ? 2.076 14.992 -1.01 1 98.12 319 PHE B O 1
ATOM 5319 N N . GLY B 1 320 ? 3.158 17.109 -1.214 1 98 320 GLY B N 1
ATOM 5320 C CA . GLY B 1 320 ? 4.094 16.484 -2.135 1 98 320 GLY B CA 1
ATOM 5321 C C . GLY B 1 320 ? 5.188 17.438 -2.605 1 98 320 GLY B C 1
ATOM 5322 O O . GLY B 1 320 ? 5.086 18.641 -2.422 1 98 320 GLY B O 1
ATOM 5323 N N . ARG B 1 321 ? 6.102 16.875 -3.238 1 97.81 321 ARG B N 1
ATOM 5324 C CA . ARG B 1 321 ? 7.344 17.562 -3.598 1 97.81 321 ARG B CA 1
ATOM 5325 C C . ARG B 1 321 ? 7.191 18.328 -4.902 1 97.81 321 ARG B C 1
ATOM 5327 O O . ARG B 1 321 ? 6.57 17.844 -5.848 1 97.81 321 ARG B O 1
ATOM 5334 N N . VAL B 1 322 ? 7.773 19.547 -4.957 1 97.94 322 VAL B N 1
ATOM 5335 C CA . VAL B 1 322 ? 7.75 20.344 -6.176 1 97.94 322 VAL B CA 1
ATOM 5336 C C . VAL B 1 322 ? 9.164 20.812 -6.52 1 97.94 322 VAL B C 1
ATOM 5338 O O . VAL B 1 322 ? 9.422 21.281 -7.633 1 97.94 322 VAL B O 1
ATOM 5341 N N . ALA B 1 323 ? 10.008 20.719 -5.629 1 96.81 323 ALA B N 1
ATOM 5342 C CA . ALA B 1 323 ? 11.43 21.031 -5.789 1 96.81 323 ALA B CA 1
ATOM 5343 C C . ALA B 1 323 ? 12.266 20.312 -4.738 1 96.81 323 ALA B C 1
ATOM 5345 O O . ALA B 1 323 ? 11.727 19.641 -3.859 1 96.81 323 ALA B O 1
ATOM 5346 N N . ASP B 1 324 ? 13.516 20.422 -4.812 1 94.19 324 ASP B N 1
ATOM 5347 C CA . ASP B 1 324 ? 14.406 19.734 -3.887 1 94.19 324 ASP B CA 1
ATOM 5348 C C . ASP B 1 324 ? 14.164 20.188 -2.449 1 94.19 324 ASP B C 1
ATOM 5350 O O . ASP B 1 324 ? 14.25 19.375 -1.519 1 94.19 324 ASP B O 1
ATOM 5354 N N . ASP B 1 325 ? 13.82 21.422 -2.314 1 95.12 325 ASP B N 1
ATOM 5355 C CA . ASP B 1 325 ? 13.656 21.969 -0.967 1 95.12 325 ASP B CA 1
ATOM 5356 C C . ASP B 1 325 ? 12.242 22.484 -0.748 1 95.12 325 ASP B C 1
ATOM 5358 O O . ASP B 1 325 ? 12 23.266 0.17 1 95.12 325 ASP B O 1
ATOM 5362 N N . ALA B 1 326 ? 11.367 22.125 -1.6 1 97.81 326 ALA B N 1
ATOM 5363 C CA . ALA B 1 326 ? 10.031 22.703 -1.486 1 97.81 326 ALA B CA 1
ATOM 5364 C C . ALA B 1 326 ? 8.961 21.641 -1.731 1 97.81 326 ALA B C 1
ATOM 5366 O O . ALA B 1 326 ? 9.148 20.734 -2.543 1 97.81 326 ALA B O 1
ATOM 5367 N N . PHE B 1 327 ? 7.906 21.844 -1.109 1 98.19 327 PHE B N 1
ATOM 5368 C CA . PHE B 1 327 ? 6.734 20.984 -1.184 1 98.19 327 PHE B CA 1
ATOM 5369 C C . PHE B 1 327 ? 5.453 21.797 -1.217 1 98.19 327 PHE B C 1
ATOM 5371 O O . PHE B 1 327 ? 5.426 22.938 -0.731 1 98.19 327 PHE B O 1
ATOM 5378 N N . THR B 1 328 ? 4.43 21.25 -1.792 1 98.5 328 THR B N 1
ATOM 5379 C CA . THR B 1 328 ? 3.096 21.828 -1.623 1 98.5 328 THR B CA 1
ATOM 5380 C C . THR B 1 328 ? 2.338 21.109 -0.513 1 98.5 328 THR B C 1
ATOM 5382 O O . THR B 1 328 ? 2.549 19.906 -0.282 1 98.5 328 THR B O 1
ATOM 5385 N N . MET B 1 329 ? 1.579 21.812 0.187 1 98.56 329 MET B N 1
ATOM 5386 C CA . MET B 1 329 ? 0.694 21.297 1.229 1 98.56 329 MET B CA 1
ATOM 5387 C C . MET B 1 329 ? -0.681 21.953 1.146 1 98.56 329 MET B C 1
ATOM 5389 O O . MET B 1 329 ? -0.838 23.125 1.496 1 98.56 329 MET B O 1
ATOM 5393 N N . ASP B 1 330 ? -1.615 21.266 0.707 1 98.44 330 ASP B N 1
ATOM 5394 C CA . ASP B 1 330 ? -2.994 21.734 0.629 1 98.44 330 ASP B CA 1
ATOM 5395 C C . ASP B 1 330 ? -3.873 21.031 1.663 1 98.44 330 ASP B C 1
ATOM 5397 O O . ASP B 1 330 ? -3.742 19.828 1.883 1 98.44 330 ASP B O 1
ATOM 5401 N N . TYR B 1 331 ? -4.746 21.812 2.318 1 98.44 331 TYR B N 1
ATOM 5402 C CA . TYR B 1 331 ? -5.629 21.172 3.293 1 98.44 331 TYR B CA 1
ATOM 5403 C C . TYR B 1 331 ? -7.039 21.75 3.205 1 98.44 331 TYR B C 1
ATOM 5405 O O . TYR B 1 331 ? -7.23 22.875 2.74 1 98.44 331 TYR B O 1
ATOM 5413 N N . ASN B 1 332 ? -7.949 20.938 3.564 1 98.12 332 ASN B N 1
ATOM 5414 C CA . ASN B 1 332 ? -9.375 21.266 3.586 1 98.12 332 ASN B CA 1
ATOM 5415 C C . ASN B 1 332 ? -9.984 21.016 4.961 1 98.12 332 ASN B C 1
ATOM 5417 O O . ASN B 1 332 ? -9.352 20.406 5.824 1 98.12 332 ASN B O 1
ATOM 5421 N N . TYR B 1 333 ? -11.172 21.594 5.109 1 97.19 333 TYR B N 1
ATOM 5422 C CA . TYR B 1 333 ? -11.953 21.234 6.293 1 97.19 333 TYR B CA 1
ATOM 5423 C C . TYR B 1 333 ? -11.969 19.719 6.488 1 97.19 333 TYR B C 1
ATOM 5425 O O . TYR B 1 333 ? -12.172 18.969 5.535 1 97.19 333 TYR B O 1
ATOM 5433 N N . PRO B 1 334 ? -11.688 19.266 7.688 1 97.94 334 PRO B N 1
ATOM 5434 C CA . PRO B 1 334 ? -11.75 19.938 8.984 1 97.94 334 PRO B CA 1
ATOM 5435 C C . PRO B 1 334 ? -10.375 20.297 9.531 1 97.94 334 PRO B C 1
ATOM 5437 O O . PRO B 1 334 ? -10.25 20.688 10.695 1 97.94 334 PRO B O 1
ATOM 5440 N N . LEU B 1 335 ? -9.336 20.234 8.742 1 98.56 335 LEU B N 1
ATOM 5441 C CA . LEU B 1 335 ? -7.992 20.5 9.25 1 98.56 335 LEU B CA 1
ATOM 5442 C C . LEU B 1 335 ? -7.754 22 9.391 1 98.56 335 LEU B C 1
ATOM 5444 O O . LEU B 1 335 ? -8.352 22.797 8.672 1 98.56 335 LEU B O 1
ATOM 5448 N N . CYS B 1 336 ? -6.961 22.312 10.32 1 98.31 336 CYS B N 1
ATOM 5449 C CA . CYS B 1 336 ? -6.387 23.656 10.367 1 98.31 336 CYS B CA 1
ATOM 5450 C C . CYS B 1 336 ? -4.922 23.641 9.953 1 98.31 336 CYS B C 1
ATOM 5452 O O . CYS B 1 336 ? -4.352 22.578 9.711 1 98.31 336 CYS B O 1
ATOM 5454 N N . ALA B 1 337 ? -4.312 24.766 9.875 1 98.62 337 ALA B N 1
ATOM 5455 C CA . ALA B 1 337 ? -2.947 24.891 9.375 1 98.62 337 ALA B CA 1
ATOM 5456 C C . ALA B 1 337 ? -1.962 24.172 10.297 1 98.62 337 ALA B C 1
ATOM 5458 O O . ALA B 1 337 ? -1.042 23.5 9.828 1 98.62 337 ALA B O 1
ATOM 5459 N N . VAL B 1 338 ? -2.133 24.312 11.578 1 98.69 338 VAL B N 1
ATOM 5460 C CA . VAL B 1 338 ? -1.214 23.703 12.531 1 98.69 338 VAL B CA 1
ATOM 5461 C C . VAL B 1 338 ? -1.257 22.188 12.398 1 98.69 338 VAL B C 1
ATOM 5463 O O . VAL B 1 338 ? -0.214 21.516 12.383 1 98.69 338 VAL B O 1
ATOM 5466 N N . GLN B 1 339 ? -2.434 21.625 12.297 1 98.81 339 GLN B N 1
ATOM 5467 C CA . GLN B 1 339 ? -2.586 20.172 12.125 1 98.81 339 GLN B CA 1
ATOM 5468 C C . GLN B 1 339 ? -1.929 19.703 10.828 1 98.81 339 GLN B C 1
ATOM 5470 O O . GLN B 1 339 ? -1.139 18.766 10.836 1 98.81 339 GLN B O 1
ATOM 5475 N N . ALA B 1 340 ? -2.266 20.359 9.742 1 98.88 340 ALA B N 1
ATOM 5476 C CA . ALA B 1 340 ? -1.739 19.969 8.438 1 98.88 340 ALA B CA 1
ATOM 5477 C C . ALA B 1 340 ? -0.216 20.062 8.414 1 98.88 340 ALA B C 1
ATOM 5479 O O . ALA B 1 340 ? 0.459 19.156 7.918 1 98.88 340 ALA B O 1
ATOM 5480 N N . PHE B 1 341 ? 0.288 21.156 8.938 1 98.81 341 PHE B N 1
ATOM 5481 C CA . PHE B 1 341 ? 1.73 21.359 8.969 1 98.81 341 PHE B CA 1
ATOM 5482 C C . PHE B 1 341 ? 2.416 20.312 9.828 1 98.81 341 PHE B C 1
ATOM 5484 O O . PHE B 1 341 ? 3.475 19.797 9.461 1 98.81 341 PHE B O 1
ATOM 5491 N N . ALA B 1 342 ? 1.878 20 10.93 1 98.75 342 ALA B N 1
ATOM 5492 C CA . ALA B 1 342 ? 2.447 18.984 11.812 1 98.75 342 ALA B CA 1
ATOM 5493 C C . ALA B 1 342 ? 2.463 17.609 11.133 1 98.75 342 ALA B C 1
ATOM 5495 O O . ALA B 1 342 ? 3.422 16.844 11.281 1 98.75 342 ALA B O 1
ATOM 5496 N N . ILE B 1 343 ? 1.388 17.266 10.461 1 98.25 343 ILE B N 1
ATOM 5497 C CA . ILE B 1 343 ? 1.338 16.031 9.711 1 98.25 343 ILE B CA 1
ATOM 5498 C C . ILE B 1 343 ? 2.465 16 8.68 1 98.25 343 ILE B C 1
ATOM 5500 O O . ILE B 1 343 ? 3.16 14.992 8.539 1 98.25 343 ILE B O 1
ATOM 5504 N N . ALA B 1 344 ? 2.646 17.062 7.992 1 98.19 344 ALA B N 1
ATOM 5505 C CA . ALA B 1 344 ? 3.734 17.156 7.023 1 98.19 344 ALA B CA 1
ATOM 5506 C C . ALA B 1 344 ? 5.09 16.984 7.699 1 98.19 344 ALA B C 1
ATOM 5508 O O . ALA B 1 344 ? 5.949 16.25 7.199 1 98.19 344 ALA B O 1
ATOM 5509 N N . LEU B 1 345 ? 5.281 17.641 8.82 1 97.5 345 LEU B N 1
ATOM 5510 C CA . LEU B 1 345 ? 6.535 17.531 9.562 1 97.5 345 LEU B CA 1
ATOM 5511 C C . LEU B 1 345 ? 6.812 16.078 9.953 1 97.5 345 LEU B C 1
ATOM 5513 O O . LEU B 1 345 ? 7.953 15.625 9.875 1 97.5 345 LEU B O 1
ATOM 5517 N N . SER B 1 346 ? 5.773 15.422 10.367 1 96.44 346 SER B N 1
ATOM 5518 C CA . SER B 1 346 ? 5.949 14.031 10.766 1 96.44 346 SER B CA 1
ATOM 5519 C C . SER B 1 346 ? 6.438 13.18 9.594 1 96.44 346 SER B C 1
ATOM 5521 O O . SER B 1 346 ? 7.141 12.188 9.797 1 96.44 346 SER B O 1
ATOM 5523 N N . SER B 1 347 ? 6.07 13.492 8.406 1 93.69 347 SER B N 1
ATOM 5524 C CA . SER B 1 347 ? 6.48 12.734 7.23 1 93.69 347 SER B CA 1
ATOM 5525 C C . SER B 1 347 ? 7.953 12.961 6.91 1 93.69 347 SER B C 1
ATOM 5527 O O . SER B 1 347 ? 8.594 12.125 6.273 1 93.69 347 SER B O 1
ATOM 5529 N N . PHE B 1 348 ? 8.555 14.086 7.32 1 92.44 348 PHE B N 1
ATOM 5530 C CA . PHE B 1 348 ? 9.961 14.398 7.094 1 92.44 348 PHE B CA 1
ATOM 5531 C C . PHE B 1 348 ? 10.852 13.633 8.07 1 92.44 348 PHE B C 1
ATOM 5533 O O . PHE B 1 348 ? 12.031 13.406 7.801 1 92.44 348 PHE B O 1
ATOM 5540 N N . ASP B 1 349 ? 10.219 13.297 9.125 1 90.06 349 ASP B N 1
ATOM 5541 C CA . ASP B 1 349 ? 11.016 12.711 10.211 1 90.06 349 ASP B CA 1
ATOM 5542 C C . ASP B 1 349 ? 11.43 11.281 9.875 1 90.06 349 ASP B C 1
ATOM 5544 O O . ASP B 1 349 ? 10.688 10.547 9.219 1 90.06 349 ASP B O 1
ATOM 5548 N N . GLY B 1 350 ? 12.633 10.945 10.211 1 80.94 350 GLY B N 1
ATOM 5549 C CA . GLY B 1 350 ? 13.086 9.578 10.031 1 80.94 350 GLY B CA 1
ATOM 5550 C C . GLY B 1 350 ? 12.336 8.586 10.891 1 80.94 350 GLY B C 1
ATOM 5551 O O . GLY B 1 350 ? 11.922 8.906 12.008 1 80.94 350 GLY B O 1
ATOM 5552 N N . LYS B 1 351 ? 12.062 7.426 10.266 1 74.38 351 LYS B N 1
ATOM 5553 C CA . LYS B 1 351 ? 11.352 6.383 10.992 1 74.38 351 LYS B CA 1
ATOM 5554 C C . LYS B 1 351 ? 12.141 5.074 10.984 1 74.38 351 LYS B C 1
ATOM 5556 O O . LYS B 1 351 ? 12.461 4.543 9.922 1 74.38 351 LYS B O 1
ATOM 5561 N N . LEU B 1 352 ? 12.734 4.602 12.055 1 65.12 352 LEU B N 1
ATOM 5562 C CA . LEU B 1 352 ? 13.625 3.449 12.172 1 65.12 352 LEU B CA 1
ATOM 5563 C C . LEU B 1 352 ? 12.977 2.199 11.586 1 65.12 352 LEU B C 1
ATOM 5565 O O . LEU B 1 352 ? 13.648 1.376 10.961 1 65.12 352 LEU B O 1
ATOM 5569 N N . ALA B 1 353 ? 11.703 1.971 11.539 1 58.22 353 ALA B N 1
ATOM 5570 C CA . ALA B 1 353 ? 11.078 0.727 11.102 1 58.22 353 ALA B CA 1
ATOM 5571 C C . ALA B 1 353 ? 10.281 0.936 9.812 1 58.22 353 ALA B C 1
ATOM 5573 O O . ALA B 1 353 ? 9.516 0.059 9.398 1 58.22 353 ALA B O 1
ATOM 5574 N N . CYS B 1 354 ? 10.438 2.02 9.242 1 55.06 354 CYS B N 1
ATOM 5575 C CA . CYS B 1 354 ? 9.719 2.252 8 1 55.06 354 CYS B CA 1
ATOM 5576 C C . CYS B 1 354 ? 10.68 2.49 6.844 1 55.06 354 CYS B C 1
ATOM 5578 O O . CYS B 1 354 ? 10.266 2.551 5.684 1 55.06 354 CYS B O 1
ATOM 5580 N N . GLU B 1 355 ? 11.945 2.848 7.109 1 55.56 355 GLU B N 1
ATOM 5581 C CA . GLU B 1 355 ? 12.953 3.154 6.102 1 55.56 355 GLU B CA 1
ATOM 5582 C C . GLU B 1 355 ? 13.719 1.899 5.688 1 55.56 355 GLU B C 1
ATOM 5584 O O . GLU B 1 355 ? 13.852 0.961 6.477 1 55.56 355 GLU B O 1
#

Sequence (710 aa):
STQCCVTVSPMSLTAATSSDEEDDSDSSTKPIRSEKKKNPASLFQTGGDPPKEKKSKKKAPLKEAESEEETPETLQKNSNKKGKAKKSKKKEERPPSPVIEVDNLEEFVLQPAPQGVTVKCRVTRDKKGMDRGLYPTYYLHLDNDKKVFLLAGRKRKKSKTSNYLISIDPTDLSRGGENFIGKLRSNLMGTRFTVFDNGANPDRANADWSNVRQELSAVVYETNVLGFKGPRKMTVIIPGMNADCERVPIRPRNDNDGLLMRWQNRNMDNVIELHNKAPVWNDETQSYVLNFHGRVTHASVKNFQIVHSSDPDYIVMQFGRVADDAFTMDYNYPLCAVQAFAIALSSFDGKLACESTQCCVTVSPMSLTAATSSDEEDDSDSSTKPIRSEKKKNPASLFQTGGDPPKEKKSKKKAPLKEAESEEETPETLQKNSNKKGKAKKSKKKEERPPSPVIEVDNLEEFVLQPAPQGVTVKCRVTRDKKGMDRGLYPTYYLHLDNDKKVFLLAGRKRKKSKTSNYLISIDPTDLSRGGENFIGKLRSNLMGTRFTVFDNGANPDRANADWSNVRQELSAVVYETNVLGFKGPRKMTVIIPGMNADCERVPIRPRNDNDGLLMRWQNRNMDNVIELHNKAPVWNDETQSYVLNFHGRVTHASVKNFQIVHSSDPDYIVMQFGRVADDAFTMDYNYPLCAVQAFAIALSSFDGKLACE

Organism: Acrocephalus arundinaceus (NCBI:txid39621)

pLDDT: mean 72.9, std 30.07, range [14.8, 98.88]

Radius of gyration: 33.28 Å; Cα contacts (8 Å, |Δi|>4): 1264; chains: 2; bounding box: 101×89×117 Å

Foldseek 3Di:
DDCPCPPPPCPDDDDDPVVPPDPPPVPDPPPPPPPDPPQVQVVFAQDDPDPPDPDPDDPDDDDDDDDDDDDDYDDDDDDPDDDDPPDPPPPPPDPAFPDDDPPDLLCQQQAFFDGPGKFKKKKFWAQPDDCSVVKTKIWIFGPHPVRHTRKIKIWDPPDQWTKMWIFRDNVDRDPPDPGTFKMWTAPNQLFKIWMKGPADDLVPDPPDCVRHIFTAKMKGWDFPQVPDPDQIKMKMKGFGAHPVLHGDTHHDNDPCRHRVNCVVVVVCRRMAMKIWQFFDADPVVRDTDDDPPSQADDDDSLWTWMDGPVDSPDTQWTWYDDDPGMIMIMGHPPDGNSSSVSVSVSSVDDGNRHD/DDDDPPPPPPPDPPPDCDDDPPPCPVVDPPPPPPPDPPQVLVVFALDDPPPPDPDPDDDDDDPPPDDDDDDDDDDPDCPPDDDDPPPPPPPPPDPAFPDDDPPDLLVQQAAFFDGPGKFKKKKFWAQPDDCSVVKTKIWIFGPHPVRHTRKIKIWDPPDQWTKMWIFRDNVDRDPPDPGTQKMWTAPNQLFKIWMKGPADDLVPDPPDCVRHIFTAKMKGWDFPQVPDPDQIKMKMKGFGAHPVLHGDTHHDNDPCRHRVNCVVVVVCRRMAIKIWQFFDADPVVRDTDDDPPSQADDDDSLWTWMDGPVCSPDTQWTWYDDDPGMIMIMGHPPDGNSSSVSVSVSSVDDGNRHD

Solvent-accessible surface area (backbone atoms only — not comparable to full-atom values): 42293 Å² total; per-residue (Å²): 131,84,74,78,75,77,76,77,78,80,77,80,79,78,74,84,74,69,76,64,79,78,78,70,78,69,78,74,82,65,75,80,62,82,65,68,78,66,57,72,66,67,77,45,44,50,70,75,80,70,83,78,72,84,78,81,82,76,83,78,78,84,80,86,70,91,73,84,88,82,88,84,86,88,79,85,85,76,88,67,82,79,79,84,70,83,71,69,80,61,74,73,67,72,76,76,45,72,91,78,82,75,88,50,64,76,58,51,37,68,36,50,36,54,80,97,40,64,49,41,24,32,37,37,55,42,45,77,64,90,64,11,72,83,44,37,37,35,37,33,23,40,51,52,95,80,47,48,78,57,39,22,35,35,56,54,75,94,51,91,36,58,35,31,45,27,11,66,36,84,86,43,82,51,93,84,40,87,46,46,54,28,33,37,38,34,41,83,61,42,39,38,34,41,28,31,40,64,39,35,55,62,90,73,38,62,97,61,70,86,50,37,30,33,52,56,31,29,41,38,48,57,68,39,84,86,66,62,93,59,79,75,51,42,39,38,36,31,53,11,22,38,92,85,72,40,72,47,85,40,61,50,89,50,87,75,54,30,69,63,41,26,56,76,67,65,50,52,77,48,43,38,69,32,28,59,57,69,60,41,70,35,72,89,67,20,22,32,41,38,73,46,80,66,60,23,61,44,85,53,87,68,45,47,36,30,17,36,88,91,43,72,83,51,63,35,30,40,34,22,30,62,47,97,47,31,28,28,40,33,39,14,46,79,41,22,50,55,52,53,50,48,55,53,53,58,62,71,48,75,32,76,52,63,108,136,86,88,80,88,70,85,70,79,74,81,82,75,72,73,81,72,85,79,74,86,77,75,72,77,67,77,73,82,63,72,78,62,80,66,67,79,67,58,72,66,66,77,46,42,48,65,76,77,66,85,72,73,83,74,80,82,75,87,81,81,75,82,70,85,71,87,82,87,85,78,83,75,82,78,79,78,71,88,66,80,79,75,83,71,82,72,74,78,64,75,73,66,72,77,75,45,71,92,77,83,76,86,50,61,75,58,51,38,67,36,53,35,55,80,96,39,64,49,41,25,32,36,36,55,42,44,76,65,88,64,10,76,81,45,37,38,35,38,32,22,38,49,49,95,80,45,48,78,55,38,21,36,35,56,54,78,96,50,90,36,57,34,31,44,27,12,65,36,83,86,43,81,52,93,81,40,86,47,47,54,29,35,36,39,34,41,82,62,41,39,38,34,40,29,32,41,64,38,37,56,64,89,73,39,62,96,58,72,86,49,36,31,33,52,55,33,29,40,38,48,56,68,38,83,85,64,62,92,61,81,75,51,42,39,37,36,32,51,10,20,37,90,85,70,40,73,47,86,40,63,50,90,48,87,74,53,30,70,64,40,26,55,75,68,66,50,52,77,48,43,40,69,32,28,59,58,71,60,40,72,35,74,89,68,20,23,31,40,37,72,47,80,66,60,21,64,45,85,52,86,68,45,47,37,29,17,35,88,90,41,71,82,53,64,33,30,39,35,22,31,62,48,97,46,30,27,30,39,33,38,13,45,78,40,22,51,56,52,52,50,46,55,52,52,58,64,70,48,74,32,78,51,63,108

Nearest PDB structures (foldseek):
  1s31-assembly1_A  TM=9.028E-01  e=9.973E-40  Homo sapiens
  3c5n-assembly1_A  TM=9.506E-01  e=4.953E-36  Homo sapiens
  2fim-assembly1_B  TM=9.421E-01  e=4.187E-36  Homo sapiens
  1c8z-assembly1_A  TM=8.782E-01  e=3.564E-37  Mus musculus
  2fim-assembly1_A  TM=9.486E-01  e=3.876E-33  Homo sapiens

InterPro domains:
  IPR000007 Tubby, C-terminal [PF01167] (110-349)
  IPR000007 Tubby, C-terminal [PR01573] (164-180)
  IPR000007 Tubby, C-terminal [PR01573] (180-204)
  IPR000007 Tubby, C-terminal [PR01573] (213-240)
  IPR000007 Tubby, C-terminal [PR01573] (274-291)
  IPR000007 Tubby, C-terminal [PR01573] (292-308)
  IPR000007 Tubby, C-terminal [PR01573] (312-331)
  IPR000007 Tubby, C-terminal [PR01573] (333-355)
  IPR018066 Tubby, C-terminal, conserved site [PS01200] (292-305)
  IPR018066 Tubby, C-terminal, conserved site [PS01201] (340-355)
  IPR025659 Tubby-like, C-terminal [G3DSA:3.20.90.10] (97-355)
  IPR025659 Tubby-like, C-terminal [SSF54518] (98-355)

Secondary structure (DSSP, 8-state):
---------------------------------------HHHHHB---------------------------------------------------------S-HHHHHHSPPPTT--EEEEEEEE--STTTTTS-EEEEEESSSS--EEEEEEEPTT-SS-EEEEES-TT---TT-TTEEEEEEE-TTSSEEEEEES-B-TTT--S-GGGB--EEEEEEE---TT----PPPEEEEEE-B-TTSPBPP---SSTTSSHHHHHHTT--TTEEEEEEPPPEEETTTTEEEEE-TTS--B--TT-EEEEETTEEEEEEEEEEEEETTEEEEEE-TT--HHHHHHHHHHHHS--TTT-/---------------------------------------HHHHHB---------------------------------------------------------S-HHHHHHSPPPTT--EEEEEEEE--STTTTTS-EEEEEESSSS--EEEEEEEPTT-SS-EEEEES-TT---TT-TTEEEEEEE-TTSSEEEEEES-B-TTT--S-GGGB--EEEEEEE---TT----PPPEEEEEE-B-TTSPBPP---SSTTSSHHHHHHTT--TTEEEEEEPPPEEETTTTEEEEE-TTS--B--TT-EEEEETTEEEEEEEEEEEEETTEEEEEE-TT--HHHHHHHHHHHHS--TTT-